Protein AF-A0A935FKF4-F1 (afdb_monomer)

Radius of gyration: 26.15 Å; Cα contacts (8 Å, |Δi|>4): 1248; chains: 1; bounding box: 66×40×73 Å

Foldseek 3Di:
DFFFADALVLVVVLVVCCCVPVVDDLLLLLLQLLVQLLVVCCVPPRQAAFEEEEEAELDSLSLSSLSVQLSSVVSHHQYAYEYEDDLVSNDDSSVVSVVVSVVSVHHYDYDDDLVVLLVSLLVGQEYEASHDAQPDDAADDDPRQSNQVSQQPSPHAYEYEQFFPQAHQAQLDGRNGTHQHLAYEHELGRGNNCAHPPRVRSHRAYHYGYSPRDPCSSVPPVRQEGALLFDFFDDDDPPDALQLQWAEEEEEDFVVQLQLQQLLQLLLVLLPHRAAEYEAAQVNVVVSCVVRVRHHYDHAHADPRGAHALVRQVVVLVVLVVTQEYEYARHRDPPPRSLVSLLSNQLRRQHEYEAEHVSLVSCLVPVQSLQSHPYAYEYADELVSLCSSVVHDSVVCSSNVLVSQQCSQLVRQYWYQHDDCFTWTHHNVRHIHTYNAADPLCVEPNLSSSLNSLLSSSVSSPDDNSSSNSVSVNLSSQLRVVCCVVPNSNPDDSVSSSVSSNVSSVCCNPVSCCPDPNVVHSSRSD

Sequence (526 aa):
MPTKVVSVAEMRELDRRAVAELGLSVALLMEHAGVAVYRAARQQFGVRGRRYLVLCGVGHNGGDGLVVARQLHAGGAAVRVLLLGDPARYDGVAGEQLDRARRSGVDVATATTAAELTTALAACEVVVDALLGTGLTRPVEGLFRAAIEAINGAGRAVIALDLPSGIDGDSGAIWGAAVRANCTVTFGLPKRGNLLFPGAERGGRLFVAPISMSPALLGDPTLRVALNEPAPLPPRHADGHKGSFGDVLFIAGAAGYYGAPCFAALALLRAGGGYARLATPRSLAPHLAALASEVVFVPQAETADGALAEQAAEGLLALAARVDCVALGNGLSLAAETQRLVRRLVPAIPVPLLLDGDGLTAIAAAPELLRQRRAPTVLTPHLGEMARLLDQPLSVVAADPIGSAERAAAAWGAIVVLKGARTLIATPDGEVSLNCTGNSGLATAGTGDVLVGTIAAMLGLGLPVPEAARVGVFVHGLAGDRVAAERGADGLIARDLLEALPAAVRAYRAEHAALTTGGGGVLERL

pLDDT: mean 95.45, std 5.28, range [45.0, 98.88]

Solvent-accessible surface area (backbone atoms only — not comparable to full-atom values): 25577 Å² total; per-residue (Å²): 130,58,58,43,38,29,44,50,68,56,49,53,50,51,56,51,43,39,34,75,75,69,70,47,49,72,62,57,37,36,47,38,45,11,52,47,45,38,52,50,42,42,74,76,74,51,38,65,79,35,36,37,34,32,38,21,17,59,48,67,43,13,23,27,34,30,37,25,46,42,51,35,38,77,52,46,21,50,42,39,35,36,30,52,58,63,74,89,61,34,53,74,64,30,27,52,28,51,52,50,21,50,76,70,70,46,48,73,48,73,47,90,50,65,67,58,50,52,56,51,56,72,71,34,54,33,36,36,44,8,50,38,33,78,78,70,85,65,63,42,54,70,71,63,29,46,47,34,53,44,56,60,70,60,81,55,50,28,39,17,41,56,36,29,32,33,34,35,35,59,47,2,45,69,32,75,43,52,30,60,24,59,26,20,40,17,60,64,49,44,36,35,9,59,64,31,69,62,20,24,75,24,22,34,42,47,42,73,32,77,36,85,70,50,70,70,70,66,60,40,82,85,61,42,32,24,43,58,48,59,77,77,76,66,86,82,61,89,88,58,54,50,76,68,16,22,35,35,39,34,45,22,18,18,66,94,24,68,61,29,34,45,36,19,46,49,17,16,50,39,48,60,19,38,37,40,33,41,35,25,15,45,85,50,44,69,63,46,40,76,77,37,70,88,51,43,74,41,69,33,50,49,41,97,76,37,22,37,27,47,86,33,48,67,64,52,46,63,50,42,67,74,37,65,30,38,40,36,10,35,34,29,53,84,49,71,54,30,31,49,30,46,60,59,44,62,42,62,46,70,32,37,34,40,34,26,62,42,34,45,57,34,31,34,82,48,52,70,45,49,58,64,38,86,37,56,35,38,37,50,34,39,61,67,54,44,13,50,50,69,75,45,58,50,68,60,38,69,58,38,52,66,61,46,32,30,51,50,4,45,73,31,63,22,31,24,36,39,47,56,84,55,28,34,42,12,30,48,90,52,42,30,30,42,31,74,50,41,54,78,30,59,80,41,78,47,36,66,27,31,36,54,10,23,22,53,8,31,37,19,54,68,40,57,69,73,55,8,48,50,40,12,54,45,41,46,14,44,10,38,42,50,46,28,74,77,70,39,36,90,76,44,47,37,64,60,38,48,68,31,24,48,59,27,48,50,45,47,66,76,40,36,58,32,53,35,77,40,86,67,5,53,61,73,76,59

Nearest PDB structures (foldseek):
  3rss-assembly1_A  TM=9.495E-01  e=1.034E-47  Thermotoga maritima MSB8
  3rph-assembly1_A  TM=8.778E-01  e=2.845E-19  Bacillus subtilis
  3rq5-assembly1_A  TM=8.707E-01  e=1.551E-18  Bacillus subtilis
  1kyh-assembly1_A  TM=8.878E-01  e=4.632E-18  Bacillus subtilis
  3d3k-assembly1_B  TM=8.541E-01  e=3.177E-08  Homo sapiens

Structure (mmCIF, N/CA/C/O backbone):
data_AF-A0A935FKF4-F1
#
_entry.id   AF-A0A935FKF4-F1
#
loop_
_atom_site.group_PDB
_atom_site.id
_atom_site.type_symbol
_atom_site.label_atom_id
_atom_site.label_alt_id
_atom_site.label_comp_id
_atom_site.label_asym_id
_atom_site.label_entity_id
_atom_site.label_seq_id
_atom_site.pdbx_PDB_ins_code
_atom_site.Cartn_x
_atom_site.Cartn_y
_atom_site.Cartn_z
_atom_site.occupancy
_atom_site.B_iso_or_equiv
_atom_site.auth_seq_id
_atom_site.auth_comp_id
_atom_site.auth_asym_id
_atom_site.auth_atom_id
_atom_site.pdbx_PDB_model_num
ATOM 1 N N . MET A 1 1 ? -16.733 -0.750 -7.080 1.00 68.06 1 MET A N 1
ATOM 2 C CA . MET A 1 1 ? -15.772 0.373 -7.067 1.00 68.06 1 MET A CA 1
ATOM 3 C C . MET A 1 1 ? -14.746 0.064 -6.001 1.00 68.06 1 MET A C 1
ATOM 5 O O . MET A 1 1 ? -15.167 -0.510 -5.001 1.00 68.06 1 MET A O 1
ATOM 9 N N . PRO A 1 2 ? -13.468 0.408 -6.212 1.00 79.81 2 PRO A N 1
ATOM 10 C CA . PRO A 1 2 ? -12.441 0.217 -5.201 1.00 79.81 2 PRO A CA 1
ATOM 11 C C . PRO A 1 2 ? -12.808 0.882 -3.875 1.00 79.81 2 PRO A C 1
ATOM 13 O O . PRO A 1 2 ? -13.380 1.977 -3.886 1.00 79.81 2 PRO A O 1
ATOM 16 N N . THR A 1 3 ? -12.468 0.254 -2.751 1.00 92.12 3 THR A N 1
ATOM 17 C CA . THR A 1 3 ? -12.647 0.867 -1.429 1.00 92.12 3 THR A CA 1
ATOM 18 C C . THR A 1 3 ? -11.841 2.164 -1.345 1.00 92.12 3 THR A C 1
ATOM 20 O O . THR A 1 3 ? -10.616 2.142 -1.477 1.00 92.12 3 THR A O 1
ATOM 23 N N . LYS A 1 4 ? -12.510 3.302 -1.131 1.00 96.69 4 LYS A N 1
ATOM 24 C CA . LYS A 1 4 ? -11.849 4.606 -0.979 1.00 96.69 4 LYS A CA 1
ATOM 25 C C . LYS A 1 4 ? -11.061 4.675 0.334 1.00 96.69 4 LYS A C 1
ATOM 27 O O . LYS A 1 4 ? -11.423 4.050 1.327 1.00 96.69 4 LYS A O 1
ATOM 32 N N . VAL A 1 5 ? -9.977 5.439 0.329 1.00 97.62 5 VAL A N 1
ATOM 33 C CA . VAL A 1 5 ? -9.138 5.728 1.496 1.00 97.62 5 VAL A CA 1
ATOM 34 C C . VAL A 1 5 ? -9.160 7.232 1.698 1.00 97.62 5 VAL A C 1
ATOM 36 O O . VAL A 1 5 ? -8.953 7.984 0.751 1.00 97.62 5 VAL A O 1
ATOM 39 N N . VAL A 1 6 ? -9.411 7.679 2.922 1.00 97.88 6 VAL A N 1
ATOM 40 C CA . VAL A 1 6 ? -9.682 9.094 3.197 1.00 97.88 6 VAL A CA 1
ATOM 41 C C . VAL A 1 6 ? -8.639 9.706 4.117 1.00 97.88 6 VAL A C 1
ATOM 43 O O . VAL A 1 6 ? -8.069 9.045 4.983 1.00 97.88 6 VAL A O 1
ATOM 46 N N . SER A 1 7 ? -8.380 10.991 3.929 1.00 97.56 7 SER A N 1
ATOM 47 C CA . SER A 1 7 ? -7.813 11.836 4.972 1.00 97.56 7 SER A CA 1
ATOM 48 C C . SER A 1 7 ? -8.832 12.065 6.088 1.00 97.56 7 SER A C 1
ATOM 50 O O . SER A 1 7 ? -10.042 11.868 5.927 1.00 97.56 7 SER A O 1
ATOM 52 N N . VAL A 1 8 ? -8.349 12.545 7.227 1.00 96.56 8 VAL A N 1
ATOM 53 C CA . VAL A 1 8 ? -9.184 12.997 8.340 1.00 96.56 8 VAL A CA 1
ATOM 54 C C . VAL A 1 8 ? -10.170 14.073 7.884 1.00 96.56 8 VAL A C 1
ATOM 56 O O . VAL A 1 8 ? -11.341 14.039 8.266 1.00 96.56 8 VAL A O 1
ATOM 59 N N . ALA A 1 9 ? -9.711 15.025 7.069 1.00 97.12 9 ALA A N 1
ATOM 60 C CA . ALA A 1 9 ? -10.548 16.106 6.561 1.00 97.12 9 ALA A CA 1
ATOM 61 C C . ALA A 1 9 ? -11.655 15.585 5.632 1.00 97.12 9 ALA A C 1
ATOM 63 O O . ALA A 1 9 ? -12.813 15.962 5.803 1.00 97.12 9 ALA A O 1
ATOM 64 N N . GLU A 1 10 ? -11.320 14.678 4.710 1.00 97.69 10 GLU A N 1
ATOM 65 C CA . GLU A 1 10 ? -12.297 14.036 3.822 1.00 97.69 10 GLU A CA 1
ATOM 66 C C . GLU A 1 10 ? -13.350 13.257 4.623 1.00 97.69 10 GLU A C 1
ATOM 68 O O . GLU A 1 10 ? -14.541 13.421 4.375 1.00 97.69 10 GLU A O 1
ATOM 73 N N . MET A 1 11 ? -12.953 12.479 5.639 1.00 96.69 11 MET A N 1
ATOM 74 C CA . MET A 1 11 ? -13.921 11.743 6.465 1.00 96.69 11 MET A CA 1
ATOM 75 C C . MET A 1 11 ? -14.872 12.677 7.226 1.00 96.69 11 MET A C 1
ATOM 77 O O . MET A 1 11 ? -16.076 12.438 7.249 1.00 96.69 11 MET A O 1
ATOM 81 N N . ARG A 1 12 ? -14.356 13.765 7.813 1.00 95.75 12 ARG A N 1
ATOM 82 C CA . ARG A 1 12 ? -15.193 14.764 8.505 1.00 95.75 12 ARG A CA 1
ATOM 83 C C . ARG A 1 12 ? -16.201 15.415 7.565 1.00 95.75 12 ARG A C 1
ATOM 85 O O . ARG A 1 12 ? -17.325 15.707 7.970 1.00 95.75 12 ARG A O 1
ATOM 92 N N . GLU A 1 13 ? -15.804 15.647 6.320 1.00 96.94 13 GLU A N 1
ATOM 93 C CA . GLU A 1 13 ? -16.707 16.169 5.302 1.00 96.94 13 GLU A CA 1
ATOM 94 C C . GLU A 1 13 ? -17.787 15.143 4.930 1.00 96.94 13 GLU A C 1
ATOM 96 O O . GLU A 1 13 ? -18.959 15.506 4.824 1.00 96.94 13 GLU A O 1
ATOM 101 N N . LEU A 1 14 ? -17.441 13.856 4.829 1.00 96.62 14 LEU A N 1
ATOM 102 C CA . LEU A 1 14 ? -18.430 12.788 4.644 1.00 96.62 14 LEU A CA 1
ATOM 103 C C . LEU A 1 14 ? -19.405 12.694 5.826 1.00 96.62 14 LEU A C 1
ATOM 105 O O . LEU A 1 14 ? -20.604 12.569 5.593 1.00 96.62 14 LEU A O 1
ATOM 109 N N . ASP A 1 15 ? -18.938 12.818 7.073 1.00 95.25 15 ASP A N 1
ATOM 110 C CA . ASP A 1 15 ? -19.811 12.871 8.256 1.00 95.25 15 ASP A CA 1
ATOM 111 C C . ASP A 1 15 ? -20.787 14.056 8.173 1.00 95.25 15 ASP A C 1
ATOM 113 O O . ASP A 1 15 ? -21.996 13.903 8.376 1.00 95.25 15 ASP A O 1
ATOM 117 N N . ARG A 1 16 ? -20.287 15.245 7.810 1.00 96.31 16 ARG A N 1
ATOM 118 C CA . ARG A 1 16 ? -21.108 16.455 7.645 1.00 96.31 16 ARG A CA 1
ATOM 119 C C . ARG A 1 16 ? -22.171 16.269 6.562 1.00 96.31 16 ARG A C 1
ATOM 121 O O . ARG A 1 16 ? -23.328 16.643 6.760 1.00 96.31 16 ARG A O 1
ATOM 128 N N . ARG A 1 17 ? -21.791 15.689 5.423 1.00 96.81 17 ARG A N 1
ATOM 129 C CA . ARG A 1 17 ? -22.695 15.407 4.301 1.00 96.81 17 ARG A CA 1
ATOM 130 C C . ARG A 1 17 ? -23.692 14.305 4.624 1.00 96.81 17 ARG A C 1
ATOM 132 O O . ARG A 1 17 ? -24.849 14.422 4.249 1.00 96.81 17 ARG A O 1
ATOM 139 N N . ALA A 1 18 ? -23.308 13.290 5.391 1.00 96.31 18 ALA A N 1
ATOM 140 C CA . ALA A 1 18 ? -24.231 12.266 5.868 1.00 96.31 18 ALA A CA 1
ATOM 141 C C . ALA A 1 18 ? -25.373 12.876 6.703 1.00 96.31 18 ALA A C 1
ATOM 143 O O . ALA A 1 18 ? -26.533 12.500 6.540 1.00 96.31 18 ALA A O 1
ATOM 144 N N . VAL A 1 19 ? -25.069 13.870 7.543 1.00 95.88 19 VAL A N 1
ATOM 145 C CA . VAL A 1 19 ? -26.094 14.623 8.282 1.00 95.88 19 VAL A CA 1
ATOM 146 C C . VAL A 1 19 ? -26.920 15.505 7.344 1.00 95.88 19 VAL A C 1
ATOM 148 O O . VAL A 1 19 ? -28.148 15.447 7.362 1.00 95.88 19 VAL A O 1
ATOM 151 N N . ALA A 1 20 ? -26.259 16.315 6.514 1.00 96.56 20 ALA A N 1
ATOM 152 C CA . ALA A 1 20 ? -26.922 17.333 5.700 1.00 96.56 20 ALA A CA 1
ATOM 153 C C . ALA A 1 20 ? -27.747 16.763 4.531 1.00 96.56 20 ALA A C 1
ATOM 155 O O . ALA A 1 20 ? -28.816 17.284 4.228 1.00 96.56 20 ALA A O 1
ATOM 156 N N . GLU A 1 21 ? -27.256 15.714 3.869 1.00 95.31 21 GLU A N 1
ATOM 157 C CA . GLU A 1 21 ? -27.834 15.151 2.641 1.00 95.31 21 GLU A CA 1
ATOM 158 C C . GLU A 1 21 ? -28.708 13.925 2.919 1.00 95.31 21 GLU A C 1
ATOM 160 O O . GLU A 1 21 ? -29.711 13.725 2.236 1.00 95.31 21 GLU A O 1
ATOM 165 N N . LEU A 1 22 ? -28.348 13.100 3.912 1.00 94.81 22 LEU A N 1
ATOM 166 C CA . LEU A 1 22 ? -29.070 11.858 4.227 1.00 94.81 22 LEU A CA 1
ATOM 167 C C . LEU A 1 22 ? -29.961 11.976 5.473 1.00 94.81 22 LEU A C 1
ATOM 169 O O . LEU A 1 22 ? -30.676 11.028 5.797 1.00 94.81 22 LEU A O 1
ATOM 173 N N . GLY A 1 23 ? -29.922 13.107 6.187 1.00 95.50 23 GLY A N 1
ATOM 174 C CA . GLY A 1 23 ? -30.718 13.325 7.398 1.00 95.50 23 GLY A CA 1
ATOM 175 C C . GLY A 1 23 ? -30.332 12.415 8.568 1.00 95.50 23 GLY A C 1
ATOM 176 O O . GLY A 1 23 ? -31.133 12.214 9.483 1.00 95.50 23 GLY A O 1
ATOM 177 N N . LEU A 1 24 ? -29.127 11.833 8.548 1.00 95.62 24 LEU A N 1
ATOM 178 C CA . LEU A 1 24 ? -28.625 11.027 9.659 1.00 95.62 24 LEU A CA 1
ATOM 179 C C . LEU A 1 24 ? -28.278 11.936 10.842 1.00 95.62 24 LEU A C 1
ATOM 181 O O . LEU A 1 24 ? -27.828 13.064 10.667 1.00 95.62 24 LEU A O 1
ATOM 185 N N . SER A 1 25 ? -28.459 11.449 12.068 1.00 95.00 25 SER A N 1
ATOM 186 C CA . SER A 1 25 ? -27.999 12.171 13.256 1.00 95.00 25 SER A CA 1
ATOM 187 C C . SER A 1 25 ? -26.606 11.699 13.667 1.00 95.00 25 SER A C 1
ATOM 189 O O . SER A 1 25 ? -26.271 10.522 13.524 1.00 95.00 25 SER A O 1
ATOM 191 N N . VAL A 1 26 ? -25.809 12.595 14.254 1.00 93.38 26 VAL A N 1
ATOM 192 C CA . VAL A 1 26 ? -24.498 12.241 14.833 1.00 93.38 26 VAL A CA 1
ATOM 193 C C . VAL A 1 26 ? -24.645 11.120 15.871 1.00 93.38 26 VAL A C 1
ATOM 195 O O . VAL A 1 26 ? -23.843 10.193 15.904 1.00 93.38 26 VAL A O 1
ATOM 198 N N . ALA A 1 27 ? -25.723 11.148 16.662 1.00 94.25 27 ALA A N 1
ATOM 199 C CA . ALA A 1 27 ? -26.040 10.093 17.621 1.00 94.25 27 ALA A CA 1
ATOM 200 C C . ALA A 1 27 ? -26.281 8.725 16.960 1.00 94.25 27 ALA A C 1
ATOM 202 O O . ALA A 1 27 ? -25.881 7.710 17.523 1.00 94.25 27 ALA A O 1
ATOM 203 N N . LEU A 1 28 ? -26.910 8.680 15.780 1.00 95.38 28 LEU A N 1
ATOM 204 C CA . LEU A 1 28 ? -27.130 7.438 15.036 1.00 95.38 28 LEU A CA 1
ATOM 205 C C . LEU A 1 28 ? -25.823 6.886 14.454 1.00 95.38 28 LEU A C 1
ATOM 207 O O . LEU A 1 28 ? -25.582 5.683 14.544 1.00 95.38 28 LEU A O 1
ATOM 211 N N . LEU A 1 29 ? -24.971 7.753 13.894 1.00 94.94 29 LEU A N 1
ATOM 212 C CA . LEU A 1 29 ? -23.650 7.357 13.391 1.00 94.94 29 LEU A CA 1
ATOM 213 C C . LEU A 1 29 ? -22.792 6.757 14.518 1.00 94.94 29 LEU A C 1
ATOM 215 O O . LEU A 1 29 ? -22.265 5.656 14.363 1.00 94.94 29 LEU A O 1
ATOM 219 N N . MET A 1 30 ? -22.745 7.430 15.673 1.00 95.50 30 MET A N 1
ATOM 220 C CA . MET A 1 30 ? -22.051 6.977 16.887 1.00 95.50 30 MET A CA 1
ATOM 221 C C . MET A 1 30 ? -22.611 5.646 17.419 1.00 95.50 30 MET A C 1
ATOM 223 O O . MET A 1 30 ? -21.865 4.745 17.803 1.00 95.50 30 MET A O 1
ATOM 227 N N . GLU A 1 31 ? -23.936 5.465 17.393 1.00 96.56 31 GLU A N 1
ATOM 228 C CA . GLU A 1 31 ? -24.560 4.199 17.792 1.00 96.56 31 GLU A CA 1
ATOM 229 C C . GLU A 1 31 ? -24.124 3.041 16.880 1.00 96.56 31 GLU A C 1
ATOM 231 O O . GLU A 1 31 ? -23.773 1.958 17.357 1.00 96.56 31 GLU A O 1
ATOM 236 N N . HIS A 1 32 ? -24.099 3.262 15.563 1.00 96.00 32 HIS A N 1
ATOM 237 C CA . HIS A 1 32 ? -23.654 2.254 14.602 1.00 96.00 32 HIS A CA 1
ATOM 238 C C . HIS A 1 32 ? -22.159 1.951 14.701 1.00 96.00 32 HIS A C 1
ATOM 240 O O . HIS A 1 32 ? -21.784 0.779 14.604 1.00 96.00 32 HIS A O 1
ATOM 246 N N . ALA A 1 33 ? -21.326 2.963 14.953 1.00 95.81 33 ALA A N 1
ATOM 247 C CA . ALA A 1 33 ? -19.906 2.787 15.236 1.00 95.81 33 ALA A CA 1
ATOM 248 C C . ALA A 1 33 ? -19.704 1.865 16.451 1.00 95.81 33 ALA A C 1
ATOM 250 O O . ALA A 1 33 ? -19.053 0.820 16.347 1.00 95.81 33 ALA A O 1
ATOM 251 N N . GLY A 1 34 ? -20.364 2.163 17.575 1.00 96.81 34 GLY A N 1
ATOM 252 C CA . GLY A 1 34 ? -20.267 1.340 18.780 1.00 96.81 34 GLY A CA 1
ATOM 253 C C . GLY A 1 34 ? -20.808 -0.087 18.605 1.00 96.81 34 GLY A C 1
ATOM 254 O O . GLY A 1 34 ? -20.201 -1.050 19.081 1.00 96.81 34 GLY A O 1
ATOM 255 N N . VAL A 1 35 ? -21.906 -0.271 17.861 1.00 96.38 35 VAL A N 1
ATOM 256 C CA . VAL A 1 35 ? -22.433 -1.609 17.526 1.00 96.38 35 VAL A CA 1
ATOM 257 C C . VAL A 1 35 ? -21.460 -2.400 16.647 1.00 96.38 35 VAL A C 1
ATOM 259 O O . VAL A 1 35 ? -21.320 -3.615 16.825 1.00 96.38 35 VAL A O 1
ATOM 262 N N . ALA A 1 36 ? -20.773 -1.751 15.706 1.00 97.00 36 ALA A N 1
ATOM 263 C CA . ALA A 1 36 ? -19.777 -2.415 14.874 1.00 97.00 36 ALA A CA 1
ATOM 264 C C . ALA A 1 36 ? -18.584 -2.910 15.702 1.00 97.00 36 ALA A C 1
ATOM 266 O O . ALA A 1 36 ? -18.176 -4.066 15.562 1.00 97.00 36 ALA A O 1
ATOM 267 N N . VAL A 1 37 ? -18.094 -2.087 16.631 1.00 98.00 37 VAL A N 1
ATOM 268 C CA . VAL A 1 37 ? -17.034 -2.481 17.569 1.00 98.00 37 VAL A CA 1
ATOM 269 C C . VAL A 1 37 ? -17.494 -3.634 18.458 1.00 98.00 37 VAL A C 1
ATOM 271 O O . VAL A 1 37 ? -16.759 -4.604 18.620 1.00 98.00 37 VAL A O 1
ATOM 274 N N . TYR A 1 38 ? -18.725 -3.598 18.977 1.00 98.00 38 TYR A N 1
ATOM 275 C CA . TYR A 1 38 ? -19.296 -4.712 19.741 1.00 98.00 38 TYR A CA 1
ATOM 276 C C . TYR A 1 38 ? -19.286 -6.026 18.941 1.00 98.00 38 TYR A C 1
ATOM 278 O O . TYR A 1 38 ? -18.925 -7.079 19.473 1.00 98.00 38 TYR A O 1
ATOM 286 N N . ARG A 1 39 ? -19.649 -5.986 17.651 1.00 96.75 39 ARG A N 1
ATOM 287 C CA . ARG A 1 39 ? -19.617 -7.171 16.776 1.00 96.75 39 ARG A CA 1
ATOM 288 C C . ARG A 1 39 ? -18.195 -7.694 16.589 1.00 96.75 39 ARG A C 1
ATOM 290 O O . ARG A 1 39 ? -17.994 -8.903 16.715 1.00 96.75 39 ARG A O 1
ATOM 297 N N . ALA A 1 40 ? -17.233 -6.805 16.347 1.00 95.94 40 ALA A N 1
ATOM 298 C CA . ALA A 1 40 ? -15.823 -7.166 16.227 1.00 95.94 40 ALA A CA 1
ATOM 299 C C . ALA A 1 40 ? -15.288 -7.771 17.536 1.00 95.94 40 ALA A C 1
ATOM 301 O O . ALA A 1 40 ? -14.724 -8.864 17.521 1.00 95.94 40 ALA A O 1
ATOM 302 N N . ALA A 1 41 ? -15.555 -7.139 18.682 1.00 97.12 41 ALA A N 1
ATOM 303 C CA . ALA A 1 41 ? -15.173 -7.644 19.999 1.00 97.12 41 ALA A CA 1
ATOM 304 C C . ALA A 1 41 ? -15.774 -9.032 20.274 1.00 97.12 41 ALA A C 1
ATOM 306 O O . ALA A 1 41 ? -15.078 -9.949 20.711 1.00 97.12 41 ALA A O 1
ATOM 307 N N . ARG A 1 42 ? -17.054 -9.235 19.936 1.00 97.06 42 ARG A N 1
ATOM 308 C CA . ARG A 1 42 ? -17.722 -10.536 20.065 1.00 97.06 42 ARG A CA 1
ATOM 309 C C . ARG A 1 42 ? -17.082 -11.617 19.204 1.00 97.06 42 ARG A C 1
ATOM 311 O O . ARG A 1 42 ? -16.972 -12.745 19.673 1.00 97.06 42 ARG A O 1
ATOM 318 N N . GLN A 1 43 ? -16.681 -11.287 17.980 1.00 95.00 43 GLN A N 1
ATOM 319 C CA . GLN A 1 43 ? -16.037 -12.230 17.068 1.00 95.00 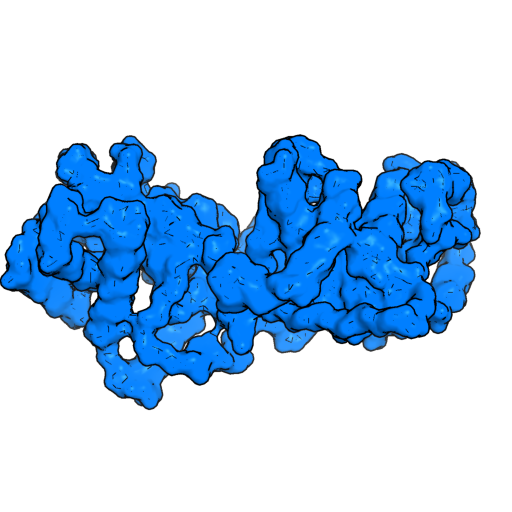43 GLN A CA 1
ATOM 320 C C . GLN A 1 43 ? -14.604 -12.572 17.497 1.00 95.00 43 GLN A C 1
ATOM 322 O O . GLN A 1 43 ? -14.215 -13.731 17.409 1.00 95.00 43 GLN A O 1
ATOM 327 N N . GLN A 1 44 ? -13.827 -11.582 17.944 1.00 95.00 44 GLN A N 1
ATOM 328 C CA . GLN A 1 44 ? -12.398 -11.752 18.227 1.00 95.00 44 GLN A CA 1
ATOM 329 C C . GLN A 1 44 ? -12.116 -12.245 19.652 1.00 95.00 44 GLN A C 1
ATOM 331 O O . GLN A 1 44 ? -11.216 -13.055 19.856 1.00 95.00 44 GLN A O 1
ATOM 336 N N . PHE A 1 45 ? -12.880 -11.777 20.643 1.00 96.25 45 PHE A N 1
ATOM 337 C CA . PHE A 1 45 ? -12.559 -11.978 22.064 1.00 96.25 45 PHE A CA 1
ATOM 338 C C . PHE A 1 45 ? -13.707 -12.600 22.878 1.00 96.25 45 PHE A C 1
ATOM 340 O O . PHE A 1 45 ? -13.492 -13.122 23.977 1.00 96.25 45 PHE A O 1
ATOM 347 N N . GLY A 1 46 ? -14.929 -12.591 22.335 1.00 97.06 46 GLY A N 1
ATOM 348 C CA . GLY A 1 46 ? -16.144 -12.994 23.044 1.00 97.06 46 GLY A CA 1
ATOM 349 C C . GLY A 1 46 ? -16.609 -11.940 24.057 1.00 97.06 46 GLY A C 1
ATOM 350 O O . GLY A 1 46 ? -15.841 -11.085 24.483 1.00 97.06 46 GLY A O 1
ATOM 351 N N . VAL A 1 47 ? -17.887 -11.974 24.449 1.00 97.56 47 VAL A N 1
ATOM 352 C CA . VAL A 1 47 ? -18.482 -10.937 25.325 1.00 97.56 47 VAL A CA 1
ATOM 353 C C . VAL A 1 47 ? -18.953 -11.501 26.661 1.00 97.56 47 VAL A C 1
ATOM 355 O O . VAL A 1 47 ? -18.515 -11.048 27.714 1.00 97.56 47 VAL A O 1
ATOM 358 N N . ARG A 1 48 ? -19.853 -12.487 26.640 1.00 96.94 48 ARG A N 1
ATOM 359 C CA . ARG A 1 48 ? -20.519 -12.982 27.851 1.00 96.94 48 ARG A CA 1
ATOM 360 C C . ARG A 1 48 ? -19.501 -13.496 28.877 1.00 96.94 48 ARG A C 1
ATOM 362 O O . ARG A 1 48 ? -18.704 -14.373 28.561 1.00 96.94 48 ARG A O 1
ATOM 369 N N . GLY A 1 49 ? -19.557 -12.962 30.097 1.00 95.44 49 GLY A N 1
ATOM 370 C CA . GLY A 1 49 ? -18.685 -13.349 31.211 1.00 95.44 49 GLY A CA 1
ATOM 371 C C . GLY A 1 49 ? -17.254 -12.802 31.153 1.00 95.44 49 GLY A C 1
ATOM 372 O O . GLY A 1 49 ? -16.484 -13.064 32.072 1.00 95.44 49 GLY A O 1
ATOM 373 N N . ARG A 1 50 ? -16.890 -12.038 30.116 1.00 97.75 50 ARG A N 1
ATOM 374 C CA . ARG A 1 50 ? -15.565 -11.414 29.990 1.00 97.75 50 ARG A CA 1
ATOM 375 C C . ARG A 1 50 ? -15.503 -10.079 30.716 1.00 97.75 50 ARG A C 1
ATOM 377 O O . ARG A 1 50 ? -16.509 -9.371 30.812 1.00 97.75 50 ARG A O 1
ATOM 384 N N . ARG A 1 51 ? -14.304 -9.711 31.165 1.00 98.50 51 ARG A N 1
ATOM 385 C CA . ARG A 1 51 ? -14.025 -8.407 31.782 1.00 98.50 51 ARG A CA 1
ATOM 386 C C . ARG A 1 51 ? -13.424 -7.434 30.775 1.00 98.50 51 ARG A C 1
ATOM 388 O O . ARG A 1 51 ? -12.295 -7.627 30.320 1.00 98.50 51 ARG A O 1
ATOM 395 N N . TYR A 1 52 ? -14.167 -6.377 30.477 1.00 98.75 52 TYR A N 1
ATOM 396 C CA . TYR A 1 52 ? -13.766 -5.312 29.567 1.00 98.75 52 TYR A CA 1
ATOM 397 C C . TYR A 1 52 ? -13.442 -4.030 30.331 1.00 98.75 52 TYR A C 1
ATOM 399 O O . TYR A 1 52 ? -14.203 -3.608 31.205 1.00 98.75 52 TYR A O 1
ATOM 407 N N . LEU A 1 53 ? -12.334 -3.395 29.956 1.00 98.81 53 LEU A N 1
ATOM 408 C CA . LEU A 1 53 ? -11.993 -2.035 30.352 1.00 98.81 53 LEU A CA 1
ATOM 409 C C . LEU A 1 53 ? -12.120 -1.120 29.137 1.00 98.81 53 LEU A C 1
ATOM 411 O O . LEU A 1 53 ? -11.432 -1.326 28.145 1.00 98.81 53 LEU A O 1
ATOM 415 N N . VAL A 1 54 ? -12.969 -0.103 29.213 1.00 98.81 54 VAL A N 1
ATOM 416 C CA . VAL A 1 54 ? -13.103 0.910 28.162 1.00 98.81 54 VAL A CA 1
ATOM 417 C C . VAL A 1 54 ? -12.457 2.200 28.642 1.00 98.81 54 VAL A C 1
ATOM 419 O O . VAL A 1 54 ? -12.832 2.736 29.684 1.00 98.81 54 VAL A O 1
ATOM 422 N N . LEU A 1 55 ? -11.466 2.688 27.904 1.00 98.62 55 LEU A N 1
ATOM 423 C CA . LEU A 1 55 ? -10.763 3.923 28.228 1.00 98.62 55 LEU A CA 1
ATOM 424 C C . LEU A 1 55 ? -11.249 5.030 27.296 1.00 98.62 55 LEU A C 1
ATOM 426 O O . LEU A 1 55 ? -10.939 4.998 26.109 1.00 98.62 55 LEU A O 1
ATOM 430 N N . CYS A 1 56 ? -11.997 6.000 27.824 1.00 98.06 56 CYS A N 1
ATOM 431 C CA . CYS A 1 56 ? -12.635 7.050 27.026 1.00 98.06 56 CYS A CA 1
ATOM 432 C C . CYS A 1 56 ? -11.977 8.415 27.248 1.00 98.06 56 CYS A C 1
ATOM 434 O O . CYS A 1 56 ? -11.875 8.888 28.382 1.00 98.06 56 CYS A O 1
ATOM 436 N N . GLY A 1 57 ? -11.595 9.089 26.163 1.00 95.69 57 GLY A N 1
ATOM 437 C CA . GLY A 1 57 ? -11.281 10.520 26.187 1.00 95.69 57 GLY A CA 1
ATOM 438 C C . GLY A 1 57 ? -12.539 11.384 26.054 1.00 95.69 57 GLY A C 1
ATOM 439 O O . GLY A 1 57 ? -13.597 10.905 25.681 1.00 95.69 57 GLY A O 1
ATOM 440 N N . VAL A 1 58 ? -12.437 12.688 26.303 1.00 90.06 58 VAL A N 1
ATOM 441 C CA . VAL A 1 58 ? -13.604 13.606 26.333 1.00 90.06 58 VAL A CA 1
ATOM 442 C C . VAL A 1 58 ? -14.268 13.902 24.972 1.00 90.06 58 VAL A C 1
ATOM 444 O O . VAL A 1 58 ? -15.247 14.634 24.926 1.00 90.06 58 VAL A O 1
ATOM 447 N N . GLY A 1 59 ? -13.723 13.408 23.855 1.00 89.94 59 GLY A N 1
ATOM 448 C CA . GLY A 1 59 ? -14.217 13.709 22.502 1.00 89.94 59 GLY A CA 1
ATOM 449 C C . GLY A 1 59 ? -15.219 12.687 21.952 1.00 89.94 59 GLY A C 1
ATOM 450 O O . GLY A 1 59 ? -15.623 11.754 22.643 1.00 89.94 59 GLY A O 1
ATOM 451 N N . HIS A 1 60 ? -15.559 12.811 20.660 1.00 90.81 60 HIS A N 1
ATOM 452 C CA . HIS A 1 60 ? -16.458 11.868 19.974 1.00 90.81 60 HIS A CA 1
ATOM 453 C C . HIS A 1 60 ? -15.993 10.408 20.075 1.00 90.81 60 HIS A C 1
ATOM 455 O O . HIS A 1 60 ? -16.829 9.556 20.347 1.00 90.81 60 HIS A O 1
ATOM 461 N N . ASN A 1 61 ? -14.681 10.139 19.989 1.00 93.69 61 ASN A N 1
ATOM 462 C CA . ASN A 1 61 ? -14.154 8.774 20.121 1.00 93.69 61 ASN A CA 1
ATOM 463 C C . ASN A 1 61 ? -14.486 8.153 21.491 1.00 93.69 61 ASN A C 1
ATOM 465 O O . ASN A 1 61 ? -14.833 6.981 21.586 1.00 93.69 61 ASN A O 1
ATOM 469 N N . GLY A 1 62 ? -14.452 8.945 22.569 1.00 95.50 62 GLY A N 1
ATOM 470 C CA . GLY A 1 62 ? -14.889 8.469 23.882 1.00 95.50 62 GLY A CA 1
ATOM 471 C C . GLY A 1 62 ? -16.401 8.290 23.977 1.00 95.50 62 GLY A C 1
ATOM 472 O O . GLY A 1 62 ? -16.857 7.380 24.666 1.00 95.50 62 GLY A O 1
ATOM 473 N N . GLY A 1 63 ? -17.173 9.101 23.247 1.00 96.12 63 GLY A N 1
ATOM 474 C CA . GLY A 1 63 ? -18.605 8.889 23.015 1.00 96.12 63 GLY A CA 1
ATOM 475 C C . GLY A 1 63 ? -18.896 7.537 22.355 1.00 96.12 63 GLY A C 1
ATOM 476 O O . GLY A 1 63 ? -19.717 6.777 22.871 1.00 96.12 63 GLY A O 1
ATOM 477 N N . ASP A 1 64 ? -18.163 7.189 21.292 1.00 97.19 64 ASP A N 1
ATOM 478 C CA . ASP A 1 64 ? -18.221 5.861 20.667 1.00 97.19 64 ASP A CA 1
ATOM 479 C C . ASP A 1 64 ? -17.876 4.770 21.696 1.00 97.19 64 ASP A C 1
ATOM 481 O O . ASP A 1 64 ? -18.616 3.797 21.852 1.00 97.19 64 ASP A O 1
ATOM 485 N N . GLY A 1 65 ? -16.814 4.967 22.487 1.00 98.19 65 GLY A N 1
ATOM 486 C CA . GLY A 1 65 ? -16.431 4.070 23.583 1.00 98.19 65 GLY A CA 1
ATOM 487 C C . GLY A 1 65 ? -17.545 3.841 24.612 1.00 98.19 65 GLY A C 1
ATOM 488 O O . GLY A 1 65 ? -17.760 2.712 25.055 1.00 98.19 65 GLY A O 1
ATOM 489 N N . LEU A 1 66 ? -18.315 4.875 24.956 1.00 98.44 66 LEU A N 1
ATOM 490 C CA . LEU A 1 66 ? -19.453 4.770 25.877 1.00 98.44 66 LEU A CA 1
ATOM 491 C C . LEU A 1 66 ? -20.609 3.953 25.281 1.00 98.44 66 LEU A C 1
ATOM 493 O O . LEU A 1 66 ? -21.235 3.163 25.998 1.00 98.44 66 LEU A O 1
ATOM 497 N N . VAL A 1 67 ? -20.855 4.061 23.969 1.00 98.44 67 VAL A N 1
ATOM 498 C CA . VAL A 1 67 ? -21.778 3.156 23.263 1.00 98.44 67 VAL A CA 1
ATOM 499 C C . VAL A 1 67 ? -21.266 1.721 23.344 1.00 98.44 67 VAL A C 1
ATOM 501 O O . VAL A 1 67 ? -22.022 0.826 23.727 1.00 98.44 67 VAL A O 1
ATOM 504 N N . VAL A 1 68 ? -19.983 1.490 23.043 1.00 98.69 68 VAL A N 1
ATOM 505 C CA . VAL A 1 68 ? -19.362 0.157 23.118 1.00 98.69 68 VAL A CA 1
ATOM 506 C C . VAL A 1 68 ? -19.512 -0.440 24.512 1.00 98.69 68 VAL A C 1
ATOM 508 O O . VAL A 1 68 ? -19.928 -1.590 24.643 1.00 98.69 68 VAL A O 1
ATOM 511 N N . ALA A 1 69 ? -19.248 0.345 25.557 1.00 98.69 69 ALA A N 1
ATOM 512 C CA . ALA A 1 69 ? -19.385 -0.083 26.942 1.00 98.69 69 ALA A CA 1
ATOM 513 C C . ALA A 1 69 ? -20.812 -0.561 27.254 1.00 98.69 69 ALA A C 1
ATOM 515 O O . ALA A 1 69 ? -20.999 -1.646 27.811 1.00 98.69 69 ALA A O 1
ATOM 516 N N . ARG A 1 70 ? -21.827 0.204 26.831 1.00 98.44 70 ARG A N 1
ATOM 517 C CA . ARG A 1 70 ? -23.238 -0.164 27.006 1.00 98.44 70 ARG A CA 1
ATOM 518 C C . ARG A 1 70 ? -23.606 -1.428 26.227 1.00 98.44 70 ARG A C 1
ATOM 520 O O . ARG A 1 70 ? -24.294 -2.290 26.770 1.00 98.44 70 ARG A O 1
ATOM 527 N N . GLN A 1 71 ? -23.142 -1.563 24.985 1.00 98.38 71 GLN A N 1
ATOM 528 C CA . GLN A 1 71 ? -23.415 -2.737 24.147 1.00 98.38 71 GLN A CA 1
ATOM 529 C C . GLN A 1 71 ? -22.747 -4.007 24.706 1.00 98.38 71 GLN A C 1
ATOM 531 O O . GLN A 1 71 ? -23.372 -5.066 24.771 1.00 98.38 71 GLN A O 1
ATOM 536 N N . LEU A 1 72 ? -21.502 -3.908 25.184 1.00 98.62 72 LEU A N 1
ATOM 537 C CA . LEU A 1 72 ? -20.803 -5.005 25.863 1.00 98.62 72 LEU A CA 1
ATOM 538 C C . LEU A 1 72 ? -21.518 -5.416 27.156 1.00 98.62 72 LEU A C 1
ATOM 540 O O . LEU A 1 72 ? -21.725 -6.610 27.384 1.00 98.62 72 LEU A O 1
ATOM 544 N N . HIS A 1 73 ? -21.940 -4.441 27.966 1.00 98.38 73 HIS A N 1
ATOM 545 C CA . HIS A 1 73 ? -22.678 -4.689 29.204 1.00 98.38 73 HIS A CA 1
ATOM 546 C C . HIS A 1 73 ? -24.007 -5.404 28.930 1.00 98.38 73 HIS A C 1
ATOM 548 O O . HIS A 1 73 ? -24.278 -6.452 29.516 1.00 98.38 73 HIS A O 1
ATOM 554 N N . ALA A 1 74 ? -24.784 -4.921 27.954 1.00 97.81 74 ALA A N 1
ATOM 555 C CA . ALA A 1 74 ? -26.016 -5.574 27.508 1.00 97.81 74 ALA A CA 1
ATOM 556 C C . ALA A 1 74 ? -25.772 -6.996 26.962 1.00 97.81 74 ALA A C 1
ATOM 558 O O . ALA A 1 74 ? -26.618 -7.878 27.099 1.00 97.81 74 ALA A O 1
ATOM 559 N N . GLY A 1 75 ? -24.593 -7.248 26.383 1.00 97.38 75 GLY A N 1
ATOM 560 C CA . GLY A 1 75 ? -24.144 -8.572 25.949 1.00 97.38 75 GLY A CA 1
ATOM 561 C C . GLY A 1 75 ? -23.675 -9.507 27.075 1.00 97.38 75 GLY A C 1
ATOM 562 O O . GLY A 1 75 ? -23.276 -10.639 26.788 1.00 97.38 75 GLY A O 1
ATOM 563 N N . GLY A 1 76 ? -23.716 -9.065 28.335 1.00 97.81 76 GLY A N 1
ATOM 564 C CA . GLY A 1 76 ? -23.352 -9.855 29.511 1.00 97.81 76 GLY A CA 1
ATOM 565 C C . GLY A 1 76 ? -21.864 -9.833 29.867 1.00 97.81 76 GLY A C 1
ATOM 566 O O . GLY A 1 76 ? -21.397 -10.765 30.526 1.00 97.81 76 GLY A O 1
ATOM 567 N N . ALA A 1 77 ? -21.107 -8.830 29.414 1.00 98.31 77 ALA A N 1
ATOM 568 C CA . ALA A 1 77 ? -19.751 -8.582 29.901 1.00 98.31 77 ALA A CA 1
ATOM 569 C C . ALA A 1 77 ? -19.761 -7.815 31.234 1.00 98.31 77 ALA A C 1
ATOM 571 O O . ALA A 1 77 ? -20.634 -6.983 31.489 1.00 98.31 77 ALA A O 1
ATOM 572 N N . ALA A 1 78 ? -18.735 -8.038 32.054 1.00 98.25 78 ALA A N 1
ATOM 573 C CA . ALA A 1 78 ? -18.402 -7.147 33.158 1.00 98.25 78 ALA A CA 1
ATOM 574 C C . ALA A 1 78 ? -17.598 -5.971 32.589 1.00 98.25 78 ALA A C 1
ATOM 576 O O . ALA A 1 78 ? -16.462 -6.152 32.150 1.00 98.25 78 ALA A O 1
ATOM 577 N N . VAL A 1 79 ? -18.200 -4.784 32.549 1.00 98.62 79 VAL A N 1
ATOM 578 C CA . VAL A 1 79 ? -17.622 -3.610 31.885 1.00 98.62 79 VAL A CA 1
ATOM 579 C C . VAL A 1 79 ? -17.318 -2.531 32.907 1.00 98.62 79 VAL A C 1
ATOM 581 O O . VAL A 1 79 ? -18.206 -2.129 33.657 1.00 98.62 79 VAL A O 1
ATOM 584 N N . ARG A 1 80 ? -16.082 -2.033 32.875 1.00 98.50 80 ARG A N 1
ATOM 585 C CA . ARG A 1 80 ? -15.675 -0.813 33.566 1.00 98.50 80 ARG A CA 1
ATOM 586 C C . ARG A 1 80 ? -15.207 0.219 32.554 1.00 98.50 80 ARG A C 1
ATOM 588 O O . ARG A 1 80 ? -14.443 -0.105 31.648 1.00 98.50 80 ARG A O 1
ATOM 595 N N . VAL A 1 81 ? -15.639 1.458 32.728 1.00 98.62 81 VAL A N 1
ATOM 596 C CA . VAL A 1 81 ? -15.200 2.610 31.945 1.00 98.62 81 VAL A CA 1
ATOM 597 C C . VAL A 1 81 ? -14.327 3.495 32.821 1.00 98.62 81 VAL A C 1
ATOM 599 O O . VAL A 1 81 ? -14.716 3.838 33.940 1.00 98.62 81 VAL A O 1
ATOM 602 N N . LEU A 1 82 ? -13.166 3.892 32.302 1.00 98.25 82 LEU A N 1
ATOM 603 C CA . LEU A 1 82 ? -12.372 4.976 32.871 1.00 98.25 82 LEU A CA 1
ATOM 604 C C . LEU A 1 82 ? -12.353 6.161 31.912 1.00 98.25 82 LEU A C 1
ATOM 606 O O . LEU A 1 82 ? -11.883 6.058 30.779 1.00 98.25 82 LEU A O 1
ATOM 610 N N . LEU A 1 83 ? -12.855 7.294 32.392 1.00 97.81 83 LEU A N 1
ATOM 611 C CA . LEU A 1 83 ? -12.803 8.567 31.689 1.00 97.81 83 LEU A CA 1
ATOM 612 C C . LEU A 1 83 ? -11.441 9.219 31.945 1.00 97.81 83 LEU A C 1
ATOM 614 O O . LEU A 1 83 ? -11.043 9.387 33.100 1.00 97.81 83 LEU A O 1
ATOM 618 N N . LEU A 1 84 ? -10.735 9.591 30.878 1.00 94.81 84 LEU A N 1
ATOM 619 C CA . LEU A 1 84 ? -9.489 10.350 30.938 1.00 94.81 84 LEU A CA 1
ATOM 620 C C . LEU A 1 84 ? -9.770 11.790 30.516 1.00 94.81 84 LEU A C 1
ATOM 622 O O . LEU A 1 84 ? -9.844 12.131 29.335 1.00 94.81 84 LEU A O 1
ATOM 626 N N . GLY A 1 85 ? -9.947 12.632 31.527 1.00 90.81 85 GLY A N 1
ATOM 627 C CA . GLY A 1 85 ? -10.345 14.024 31.387 1.00 90.81 85 GLY A CA 1
ATOM 628 C C . GLY A 1 85 ? -11.575 14.342 32.227 1.00 90.81 85 GLY A C 1
ATOM 629 O O . GLY A 1 85 ? -12.193 13.463 32.822 1.00 90.81 85 GLY A O 1
ATOM 630 N N . ASP A 1 86 ? -11.899 15.627 32.295 1.00 90.19 86 ASP A N 1
ATOM 631 C CA . ASP A 1 86 ? -13.004 16.126 33.107 1.00 90.19 86 ASP A CA 1
ATOM 632 C C . ASP A 1 86 ? -14.365 15.689 32.523 1.00 90.19 86 ASP A C 1
ATOM 634 O O . ASP A 1 86 ? -14.676 16.067 31.388 1.00 90.19 86 ASP A O 1
ATOM 638 N N . PRO A 1 87 ? -15.195 14.930 33.270 1.00 88.75 87 PRO A N 1
ATOM 639 C CA . PRO A 1 87 ? -16.542 14.557 32.846 1.00 88.75 87 PRO A CA 1
ATOM 640 C C . PRO A 1 87 ? -17.434 15.752 32.494 1.00 88.75 87 PRO A C 1
ATOM 642 O O . PRO A 1 87 ? -18.326 15.602 31.667 1.00 88.75 87 PRO A O 1
ATOM 645 N N . ALA A 1 88 ? -17.191 16.936 33.069 1.00 89.31 88 ALA A N 1
ATOM 646 C CA . ALA A 1 88 ? -17.945 18.149 32.749 1.00 89.31 88 ALA A CA 1
ATOM 647 C C . ALA A 1 88 ? -17.717 18.646 31.310 1.00 89.31 88 ALA A C 1
ATOM 649 O O . ALA A 1 88 ? -18.477 19.473 30.816 1.00 89.31 88 ALA A O 1
ATOM 650 N N . ARG A 1 89 ? -16.681 18.140 30.627 1.00 90.00 89 ARG A N 1
ATOM 651 C CA . ARG A 1 89 ? -16.381 18.448 29.222 1.00 90.00 89 ARG A CA 1
ATOM 652 C C . ARG A 1 89 ? -17.075 17.518 28.228 1.00 90.00 89 ARG A C 1
ATOM 654 O O . ARG A 1 89 ? -16.903 17.717 27.032 1.00 90.00 89 ARG A O 1
ATOM 661 N N . TYR A 1 90 ? -17.808 16.507 28.696 1.00 87.12 90 TYR A N 1
ATOM 662 C CA . TYR A 1 90 ? -18.666 15.709 27.826 1.00 87.12 90 TYR A CA 1
ATOM 663 C C . TYR A 1 90 ? -19.952 16.491 27.559 1.00 87.12 90 TYR A C 1
ATOM 665 O O . TYR A 1 90 ? -20.854 16.525 28.394 1.00 87.12 90 TYR A O 1
ATOM 673 N N . ASP A 1 91 ? -20.029 17.118 26.392 1.00 84.81 91 ASP A N 1
ATOM 674 C CA . ASP A 1 91 ? -21.193 17.857 25.923 1.00 84.81 91 ASP A CA 1
ATOM 675 C C . ASP A 1 91 ? -21.837 17.183 24.700 1.00 84.81 91 ASP A C 1
ATOM 677 O O . ASP A 1 91 ? -21.389 16.137 24.210 1.00 84.81 91 ASP A O 1
ATOM 681 N N . GLY A 1 92 ? -22.970 17.742 24.266 1.00 91.88 92 GLY A N 1
ATOM 682 C CA . GLY A 1 92 ? -23.732 17.256 23.120 1.00 91.88 92 GLY A CA 1
ATOM 683 C C . GLY A 1 92 ? -23.969 15.744 23.153 1.00 91.88 92 GLY A C 1
ATOM 684 O O . GLY A 1 92 ? -24.360 15.167 24.169 1.00 91.88 92 GLY A O 1
ATOM 685 N N . VAL A 1 93 ? -23.694 15.089 22.025 1.00 92.81 93 VAL A N 1
ATOM 686 C CA . VAL A 1 93 ? -23.938 13.651 21.849 1.00 92.81 93 VAL A CA 1
ATOM 687 C C . VAL A 1 93 ? -23.060 12.795 22.771 1.00 92.81 93 VAL A C 1
ATOM 689 O O . VAL A 1 93 ? -23.531 11.778 23.276 1.00 92.81 93 VAL A O 1
ATOM 692 N N . ALA A 1 94 ? -21.811 13.188 23.038 1.00 92.25 94 ALA A N 1
ATOM 693 C CA . ALA A 1 94 ? -20.925 12.419 23.916 1.00 92.25 94 ALA A CA 1
ATOM 694 C C . ALA A 1 94 ? -21.420 12.440 25.376 1.00 92.25 94 ALA A C 1
ATOM 696 O O . ALA A 1 94 ? -21.404 11.405 26.047 1.00 92.25 94 ALA A O 1
ATOM 697 N N . GLY A 1 95 ? -21.930 13.588 25.841 1.00 95.06 95 GLY A N 1
ATOM 698 C CA . GLY A 1 95 ? -22.602 13.715 27.139 1.00 95.06 95 GLY A CA 1
ATOM 699 C C . GLY A 1 95 ? -23.851 12.838 27.244 1.00 95.06 95 GLY A C 1
ATOM 700 O O . GLY A 1 95 ? -24.017 12.110 28.224 1.00 95.06 95 GLY A O 1
ATOM 701 N N . GLU A 1 96 ? -24.683 12.806 26.197 1.00 95.81 96 GLU A N 1
ATOM 702 C CA . GLU A 1 96 ? -25.843 11.908 26.156 1.00 95.81 96 GLU A CA 1
ATOM 703 C C . GLU A 1 96 ? -25.449 10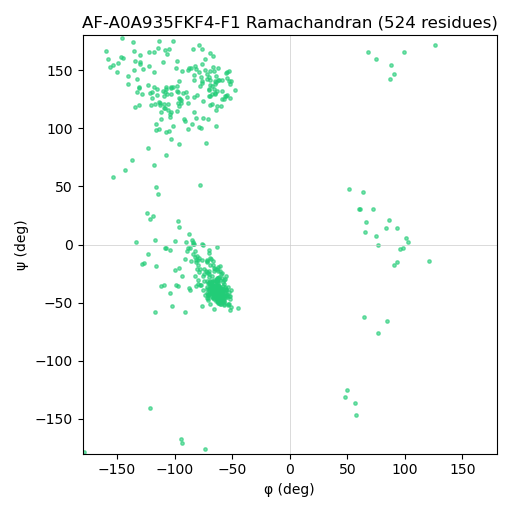.428 26.281 1.00 95.81 96 GLU A C 1
ATOM 705 O O . GLU A 1 96 ? -26.127 9.668 26.978 1.00 95.81 96 GLU A O 1
ATOM 710 N N . GLN A 1 97 ? -24.361 9.992 25.633 1.00 96.94 97 GLN A N 1
ATOM 711 C CA . GLN A 1 97 ? -23.896 8.605 25.758 1.00 96.94 97 GLN A CA 1
ATOM 712 C C . GLN A 1 97 ? -23.335 8.297 27.145 1.00 96.94 97 GLN A C 1
ATOM 714 O O . GLN A 1 97 ? -23.538 7.187 27.642 1.00 96.94 97 GLN A O 1
ATOM 719 N N . LEU A 1 98 ? -22.687 9.264 27.800 1.00 96.94 98 LEU A N 1
ATOM 720 C CA . LEU A 1 98 ? -22.212 9.107 29.175 1.00 96.94 98 LEU A CA 1
ATOM 721 C C . LEU A 1 98 ? -23.385 8.878 30.134 1.00 96.94 98 LEU A C 1
ATOM 723 O O . LEU A 1 98 ? -23.365 7.943 30.942 1.00 96.94 98 LEU A O 1
ATOM 727 N N . ASP A 1 99 ? -24.442 9.676 29.996 1.00 96.69 99 ASP A N 1
ATOM 728 C CA . ASP A 1 99 ? -25.666 9.522 30.778 1.00 96.69 99 ASP A CA 1
ATOM 729 C C . ASP A 1 99 ? -26.357 8.184 30.502 1.00 96.69 99 ASP A C 1
ATOM 731 O O . ASP A 1 99 ? -26.774 7.492 31.437 1.00 96.69 99 ASP A O 1
ATOM 735 N N . ARG A 1 100 ? -26.449 7.774 29.231 1.00 97.25 100 ARG A N 1
ATOM 736 C CA . ARG A 1 100 ? -27.020 6.472 28.850 1.00 97.25 100 ARG A CA 1
ATOM 737 C C . ARG A 1 100 ? -26.210 5.310 29.417 1.00 97.25 100 ARG A C 1
ATOM 739 O O . ARG A 1 100 ? -26.815 4.362 29.915 1.00 97.25 100 ARG A O 1
ATOM 746 N N . ALA A 1 101 ? -24.879 5.369 29.379 1.00 97.50 101 ALA A N 1
ATOM 747 C CA . ALA A 1 101 ? -24.014 4.334 29.942 1.00 97.50 101 ALA A CA 1
ATOM 748 C C . ALA A 1 101 ? -24.246 4.180 31.455 1.00 97.50 101 ALA A C 1
ATOM 750 O O . ALA A 1 101 ? -24.512 3.071 31.923 1.00 97.50 101 ALA A O 1
ATOM 751 N N . ARG A 1 102 ? -24.269 5.294 32.202 1.00 97.12 102 ARG A N 1
ATOM 752 C CA . ARG A 1 102 ? -24.560 5.302 33.648 1.00 97.12 102 ARG A CA 1
ATOM 753 C C . ARG A 1 102 ? -25.945 4.741 33.969 1.00 97.12 102 ARG A C 1
ATOM 755 O O . ARG A 1 102 ? -26.074 3.866 34.819 1.00 97.12 102 ARG A O 1
ATOM 762 N N . ARG A 1 103 ? -26.984 5.195 33.258 1.00 97.81 103 ARG A N 1
ATOM 763 C CA . ARG A 1 103 ? -28.365 4.707 33.444 1.00 97.81 103 ARG A CA 1
ATOM 764 C C . ARG A 1 103 ? -28.540 3.237 33.061 1.00 97.81 103 ARG A C 1
ATOM 766 O O . ARG A 1 103 ? -29.464 2.598 33.549 1.00 97.81 103 ARG A O 1
ATOM 773 N N . SER A 1 104 ? -27.657 2.707 32.217 1.00 96.50 104 SER A N 1
ATOM 774 C CA . SER A 1 104 ? -27.635 1.290 31.840 1.00 96.50 104 SER A CA 1
ATOM 775 C C . SER A 1 104 ? -26.907 0.405 32.855 1.00 96.50 104 SER A C 1
ATOM 777 O O . SER A 1 104 ? -26.815 -0.793 32.623 1.00 96.50 104 SER A O 1
ATOM 779 N N . GLY A 1 105 ? -26.381 0.965 33.953 1.00 97.00 105 GLY A N 1
ATOM 780 C CA . GLY A 1 105 ? -25.683 0.205 34.994 1.00 97.00 105 GLY A CA 1
ATOM 781 C C . GLY A 1 105 ? -24.207 -0.085 34.704 1.00 97.00 105 GLY A C 1
ATOM 782 O O . GLY A 1 105 ? -23.614 -0.922 35.380 1.00 97.00 105 GLY A O 1
ATOM 783 N N . VAL A 1 106 ? -23.598 0.589 33.722 1.00 98.06 106 VAL A N 1
ATOM 784 C CA . VAL A 1 106 ? -22.154 0.476 33.463 1.00 98.06 106 VAL A CA 1
ATOM 785 C C . VAL A 1 106 ? -21.371 1.146 34.602 1.00 98.06 106 VAL A C 1
ATOM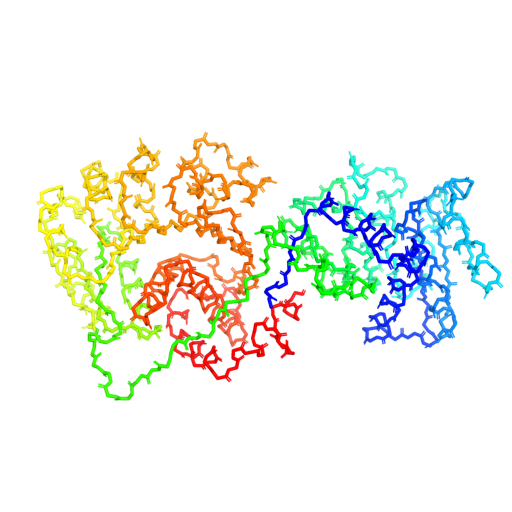 787 O O . VAL A 1 106 ? -21.694 2.269 34.990 1.00 98.06 106 VAL A O 1
ATOM 790 N N . ASP A 1 107 ? -20.325 0.486 35.115 1.00 97.75 107 ASP A N 1
ATOM 791 C CA . ASP A 1 107 ? -19.394 1.072 36.092 1.00 97.75 107 ASP A CA 1
ATOM 792 C C . ASP A 1 107 ? -18.528 2.131 35.398 1.00 97.75 107 ASP A C 1
ATOM 794 O O . ASP A 1 107 ? -17.672 1.797 34.578 1.00 97.75 107 ASP A O 1
ATOM 798 N N . VAL A 1 108 ? -18.776 3.410 35.687 1.00 97.94 108 VAL A N 1
ATOM 799 C CA . VAL A 1 108 ? -18.065 4.542 35.081 1.00 97.94 108 VAL A CA 1
ATOM 800 C C . VAL A 1 108 ? -17.370 5.357 36.164 1.00 97.94 108 VAL A C 1
ATOM 802 O O . VAL A 1 108 ? -18.028 5.947 37.022 1.00 97.94 108 VAL A O 1
ATOM 805 N N . ALA A 1 109 ? -16.047 5.464 36.066 1.00 96.75 109 ALA A N 1
ATOM 806 C CA . ALA A 1 109 ? -15.220 6.283 36.947 1.00 96.75 109 ALA A CA 1
ATOM 807 C C . ALA A 1 109 ? -14.276 7.187 36.142 1.00 96.75 109 ALA A C 1
ATOM 809 O O . ALA A 1 109 ? -14.025 6.953 34.962 1.00 96.75 109 ALA A O 1
ATOM 810 N N . THR A 1 110 ? -13.728 8.217 36.782 1.00 96.88 110 THR A N 1
ATOM 811 C CA . THR A 1 110 ? -12.683 9.067 36.194 1.00 96.88 110 THR A CA 1
ATOM 812 C C . THR A 1 110 ? -11.325 8.599 36.693 1.00 96.88 110 THR A C 1
ATOM 814 O O . THR A 1 110 ? -11.154 8.407 37.894 1.00 96.88 110 THR A O 1
ATOM 817 N N . ALA A 1 111 ? -10.364 8.433 35.786 1.00 95.19 111 ALA A N 1
ATOM 818 C CA . ALA A 1 111 ? -8.973 8.208 36.152 1.00 95.19 111 ALA A CA 1
ATOM 819 C C . ALA A 1 111 ? -8.234 9.548 36.199 1.00 95.19 111 ALA A C 1
ATOM 821 O O . ALA A 1 111 ? -8.298 10.346 35.263 1.00 95.19 111 ALA A O 1
ATOM 822 N N . THR A 1 112 ? -7.518 9.782 37.290 1.00 93.56 112 THR A N 1
ATOM 823 C CA . THR A 1 112 ? -6.693 10.972 37.524 1.00 93.56 112 THR A CA 1
ATOM 824 C C . THR A 1 112 ? -5.213 10.626 37.654 1.00 93.56 112 THR A C 1
ATOM 826 O O . THR A 1 112 ? -4.360 11.493 37.461 1.00 93.56 112 THR A O 1
ATOM 829 N N . THR A 1 113 ? -4.887 9.357 37.925 1.00 94.12 113 THR A N 1
ATOM 830 C CA . THR A 1 113 ? -3.510 8.891 38.123 1.00 94.12 113 THR A CA 1
ATOM 831 C C . THR A 1 113 ? -3.180 7.652 37.292 1.00 94.12 113 THR A C 1
ATOM 833 O O . THR A 1 113 ? -4.045 6.853 36.933 1.00 94.12 113 THR A O 1
ATOM 836 N N . ALA A 1 114 ? -1.887 7.441 37.033 1.00 92.25 114 ALA A N 1
ATOM 837 C CA . ALA A 1 114 ? -1.403 6.230 36.371 1.00 92.25 114 ALA A CA 1
ATOM 838 C C . ALA A 1 114 ? -1.668 4.950 37.190 1.00 92.25 114 ALA A C 1
ATOM 840 O O . ALA A 1 114 ? -1.893 3.886 36.619 1.00 92.25 114 ALA A O 1
ATOM 841 N N . ALA A 1 115 ? -1.689 5.042 38.524 1.00 93.12 115 ALA A N 1
ATOM 842 C CA . ALA A 1 115 ? -1.925 3.893 39.399 1.00 93.12 115 ALA A CA 1
ATOM 843 C C . ALA A 1 115 ? -3.347 3.317 39.250 1.00 93.12 115 ALA A C 1
ATOM 845 O O . ALA A 1 115 ? -3.529 2.096 39.254 1.00 93.12 115 ALA A O 1
ATOM 846 N N . GLU A 1 116 ? -4.347 4.183 39.067 1.00 94.50 116 GLU A N 1
ATOM 847 C CA . GLU A 1 116 ? -5.735 3.776 38.806 1.00 94.50 116 GLU A CA 1
ATOM 848 C C . GLU A 1 116 ? -5.854 3.019 37.478 1.00 94.50 116 GLU A C 1
ATOM 850 O O . GLU A 1 116 ? -6.526 1.987 37.412 1.00 94.50 116 GLU A O 1
ATOM 855 N N . LEU A 1 117 ? -5.141 3.485 36.445 1.00 94.94 117 LEU A N 1
ATOM 856 C CA . LEU A 1 117 ? -5.090 2.836 35.132 1.00 94.94 117 LEU A CA 1
ATOM 857 C C . LEU A 1 117 ? -4.478 1.435 35.235 1.00 94.94 117 LEU A C 1
ATOM 859 O O . LEU A 1 117 ? -5.093 0.463 34.797 1.00 94.94 117 LEU A O 1
ATOM 863 N N . THR A 1 118 ? -3.316 1.308 35.881 1.00 94.50 118 THR A N 1
ATOM 864 C CA . THR A 1 118 ? -2.644 0.015 36.087 1.00 94.50 118 THR A CA 1
ATOM 865 C C . THR A 1 118 ? -3.522 -0.970 36.859 1.00 94.50 118 THR A C 1
ATOM 867 O O . THR A 1 118 ? -3.626 -2.138 36.484 1.00 94.50 118 THR A O 1
ATOM 870 N N . THR A 1 119 ? -4.205 -0.501 37.907 1.00 96.19 119 THR A N 1
ATOM 871 C CA . THR A 1 119 ? -5.102 -1.338 38.719 1.00 96.19 119 THR A CA 1
ATOM 872 C C . THR A 1 119 ? -6.273 -1.869 37.892 1.00 96.19 119 THR A C 1
ATOM 874 O O . THR A 1 119 ? -6.585 -3.060 37.944 1.00 96.19 119 THR A O 1
ATOM 877 N N . ALA A 1 120 ? -6.906 -1.014 37.084 1.00 96.62 120 ALA A N 1
ATOM 878 C CA . ALA A 1 120 ? -8.008 -1.430 36.224 1.00 96.62 120 ALA A CA 1
ATOM 879 C C . ALA A 1 120 ? -7.554 -2.388 35.110 1.00 96.62 120 ALA A C 1
ATOM 881 O O . ALA A 1 120 ? -8.227 -3.385 34.843 1.00 96.62 120 ALA A O 1
ATOM 882 N N . LEU A 1 121 ? -6.388 -2.138 34.504 1.00 97.06 121 LEU A N 1
ATOM 883 C CA . LEU A 1 121 ? -5.798 -3.008 33.480 1.00 97.06 121 LEU A CA 1
ATOM 884 C C . LEU A 1 121 ? -5.479 -4.408 34.024 1.00 97.06 121 LEU A C 1
ATOM 886 O O . LEU A 1 121 ? -5.708 -5.413 33.343 1.00 97.06 121 LEU A O 1
ATOM 890 N N . ALA A 1 122 ? -5.017 -4.500 35.275 1.00 96.12 122 ALA A N 1
ATOM 891 C CA . ALA A 1 122 ? -4.788 -5.777 35.946 1.00 96.12 122 ALA A CA 1
ATOM 892 C C . ALA A 1 122 ? -6.089 -6.583 36.136 1.00 96.12 122 ALA A C 1
ATOM 894 O O . ALA A 1 122 ? -6.057 -7.813 36.075 1.00 96.12 122 ALA A O 1
ATOM 895 N N . ALA A 1 123 ? -7.229 -5.906 36.300 1.00 96.56 123 ALA A N 1
ATOM 896 C CA . ALA A 1 123 ? -8.530 -6.520 36.556 1.00 96.56 123 ALA A CA 1
ATOM 897 C C . ALA A 1 123 ? -9.341 -6.881 35.294 1.00 96.56 123 ALA A C 1
ATOM 899 O O . ALA A 1 123 ? -10.397 -7.504 35.424 1.00 96.56 123 ALA A O 1
ATOM 900 N N . CYS A 1 124 ? -8.873 -6.524 34.094 1.00 97.69 124 CYS A N 1
ATOM 901 C CA . CYS A 1 124 ? -9.565 -6.791 32.829 1.00 97.69 124 CYS A CA 1
ATOM 902 C C . CYS A 1 124 ? -8.879 -7.876 31.981 1.00 97.69 124 CYS A C 1
ATOM 904 O O . CYS A 1 124 ? -7.748 -8.283 32.245 1.00 97.69 124 CYS A O 1
ATOM 906 N N . GLU A 1 125 ? -9.586 -8.351 30.958 1.00 98.12 125 GLU A N 1
ATOM 907 C CA . GLU A 1 125 ? -9.067 -9.275 29.941 1.00 98.12 125 GLU A CA 1
ATOM 908 C C . GLU A 1 125 ? -8.898 -8.584 28.585 1.00 98.12 125 GLU A C 1
ATOM 910 O O . GLU A 1 125 ? -7.956 -8.890 27.850 1.00 98.12 125 GLU A O 1
ATOM 915 N N . VAL A 1 126 ? -9.801 -7.650 28.271 1.00 98.56 126 VAL A N 1
ATOM 916 C CA . VAL A 1 126 ? -9.836 -6.919 27.003 1.00 98.56 126 VAL A CA 1
ATOM 917 C C . VAL A 1 126 ? -9.960 -5.423 27.276 1.00 98.56 126 VAL A C 1
ATOM 919 O O . VAL A 1 126 ? -10.767 -5.000 28.106 1.00 98.56 126 VAL A O 1
ATOM 922 N N . VAL A 1 127 ? -9.174 -4.626 26.561 1.00 98.81 127 VAL A N 1
ATOM 923 C CA . VAL A 1 127 ? -9.181 -3.165 26.606 1.00 98.81 127 VAL A CA 1
ATOM 924 C C . VAL A 1 127 ? -9.801 -2.624 25.327 1.00 98.81 127 VAL A C 1
ATOM 926 O O . VAL A 1 127 ? -9.454 -3.054 24.230 1.00 98.81 127 VAL A O 1
ATOM 929 N N . VAL A 1 128 ? -10.696 -1.657 25.473 1.00 98.81 128 VAL A N 1
ATOM 930 C CA . VAL A 1 128 ? -11.235 -0.853 24.380 1.00 98.81 128 VAL A CA 1
ATOM 931 C C . VAL A 1 128 ? -10.566 0.517 24.439 1.00 98.81 128 VAL A C 1
ATOM 933 O O . VAL A 1 128 ? -10.769 1.270 25.395 1.00 98.81 128 VAL A O 1
ATOM 936 N N . ASP A 1 129 ? -9.749 0.815 23.435 1.00 98.62 129 ASP A N 1
ATOM 937 C CA . ASP A 1 129 ? -9.091 2.104 23.264 1.00 98.62 129 ASP A CA 1
ATOM 938 C C . ASP A 1 129 ? -10.027 3.084 22.546 1.00 98.62 129 ASP A C 1
ATOM 940 O O . ASP A 1 129 ? -10.233 3.004 21.335 1.00 98.62 129 ASP A O 1
ATOM 944 N N . ALA A 1 130 ? -10.588 4.001 23.332 1.00 98.12 130 ALA A N 1
ATOM 945 C CA . ALA A 1 130 ? -11.462 5.088 22.907 1.00 98.12 130 ALA A CA 1
ATOM 946 C C . ALA A 1 130 ? -10.899 6.451 23.368 1.00 98.12 130 ALA A C 1
ATOM 948 O O . ALA A 1 130 ? -11.645 7.396 23.652 1.00 98.12 130 ALA A O 1
ATOM 949 N N . LEU A 1 131 ? -9.571 6.550 23.530 1.00 97.06 131 LEU A N 1
ATOM 950 C CA . LEU A 1 131 ? -8.928 7.722 24.127 1.00 97.06 131 LEU A CA 1
ATOM 951 C C . LEU A 1 131 ? -8.866 8.900 23.152 1.00 97.06 131 LEU A C 1
ATOM 953 O O . LEU A 1 131 ? -9.283 10.009 23.485 1.00 97.06 131 LEU A O 1
ATOM 957 N N . LEU A 1 132 ? -8.322 8.671 21.958 1.00 94.94 132 LEU A N 1
ATOM 958 C CA . LEU A 1 132 ? -8.038 9.680 20.941 1.00 94.94 132 LEU A CA 1
ATOM 959 C C . LEU A 1 132 ? -8.383 9.096 19.569 1.00 94.94 132 LEU A C 1
ATOM 961 O O . LEU A 1 132 ? -8.104 7.937 19.308 1.00 94.94 132 LEU A O 1
ATOM 965 N N . GLY A 1 133 ? -9.011 9.890 18.706 1.00 88.62 133 GLY A N 1
ATOM 966 C CA . GLY A 1 133 ? -9.316 9.494 17.326 1.00 88.62 133 GLY A CA 1
ATOM 967 C C . GLY A 1 133 ? -8.672 10.459 16.336 1.00 88.62 133 GLY A C 1
ATOM 968 O O . GLY A 1 133 ? -7.606 11.017 16.589 1.00 88.62 133 GLY A O 1
ATOM 969 N N . THR A 1 134 ? -9.389 10.779 15.262 1.00 87.38 134 THR A N 1
ATOM 970 C CA . THR A 1 134 ? -8.953 11.718 14.209 1.00 87.38 134 THR A CA 1
ATOM 971 C C . THR A 1 134 ? -8.741 13.171 14.674 1.00 87.38 134 THR A C 1
ATOM 973 O O . THR A 1 134 ? -8.380 14.035 13.882 1.00 87.38 134 THR A O 1
ATOM 976 N N . GLY A 1 135 ? -8.998 13.493 15.946 1.00 85.19 135 GLY A N 1
ATOM 977 C CA . GLY A 1 135 ? -8.804 14.822 16.541 1.00 85.19 135 GLY A CA 1
ATOM 978 C C . GLY A 1 135 ? -7.388 15.111 17.055 1.00 85.19 135 GLY A C 1
ATOM 979 O O . GLY A 1 135 ? -7.183 16.156 17.669 1.00 85.19 135 GLY A O 1
ATOM 980 N N . LEU A 1 136 ? -6.433 14.197 16.870 1.00 89.00 136 LEU A N 1
ATOM 981 C CA . LEU A 1 136 ? -5.063 14.358 17.352 1.00 89.00 136 LEU A CA 1
ATOM 982 C C . LEU A 1 136 ? -4.339 15.494 16.610 1.00 89.00 136 LEU A C 1
ATOM 984 O O . LEU A 1 136 ? -4.207 15.462 15.395 1.00 89.00 136 LEU A O 1
ATOM 988 N N . THR A 1 137 ? -3.882 16.506 17.349 1.00 85.50 137 THR A N 1
ATOM 989 C CA . THR A 1 137 ? -3.220 17.708 16.794 1.00 85.50 137 THR A CA 1
ATOM 990 C C . THR A 1 137 ? -1.936 18.087 17.530 1.00 85.50 137 THR A C 1
ATOM 992 O O . THR A 1 137 ? -1.324 19.110 17.227 1.00 85.50 137 THR A O 1
ATOM 995 N N . ARG A 1 138 ? -1.525 17.299 18.530 1.00 90.75 138 ARG A N 1
ATOM 996 C CA . ARG A 1 138 ? -0.325 17.525 19.351 1.00 90.75 138 ARG A CA 1
ATOM 997 C C . ARG A 1 138 ? 0.208 16.207 19.917 1.00 90.75 138 ARG A C 1
ATOM 999 O O . ARG A 1 138 ? -0.587 15.274 20.050 1.00 90.75 138 ARG A O 1
ATOM 1006 N N . PRO A 1 139 ? 1.514 16.110 20.233 1.00 95.75 139 PRO A N 1
ATOM 1007 C CA . PRO A 1 139 ? 2.084 14.921 20.856 1.00 95.75 139 PRO A CA 1
ATOM 1008 C C . PRO A 1 139 ? 1.301 14.480 22.095 1.00 95.75 139 PRO A C 1
ATOM 1010 O O . PRO A 1 139 ? 0.829 15.311 22.875 1.00 95.75 139 PRO A O 1
ATOM 1013 N N . VAL A 1 140 ? 1.147 13.167 22.267 1.00 96.56 140 VAL A N 1
ATOM 1014 C CA . VAL A 1 140 ? 0.468 12.600 23.431 1.00 96.56 140 VAL A CA 1
ATOM 1015 C C . VAL A 1 140 ? 1.379 12.684 24.654 1.00 96.56 140 VAL A C 1
ATOM 1017 O O . VAL A 1 140 ? 2.491 12.155 24.667 1.00 96.56 140 VAL A O 1
ATOM 1020 N N . GLU A 1 141 ? 0.878 13.329 25.704 1.00 96.38 141 GLU A N 1
ATOM 1021 C CA . GLU A 1 141 ? 1.616 13.639 26.930 1.00 96.38 141 GLU A CA 1
ATOM 1022 C C . GLU A 1 141 ? 0.778 13.345 28.186 1.00 96.38 141 GLU A C 1
ATOM 1024 O O . GLU A 1 141 ? -0.407 12.997 28.115 1.00 96.38 141 GLU A O 1
ATOM 1029 N N . GLY A 1 142 ? 1.404 13.479 29.358 1.00 96.06 142 GLY A N 1
ATOM 1030 C CA . GLY A 1 142 ? 0.740 13.380 30.658 1.00 96.06 142 GLY A CA 1
ATOM 1031 C C . GLY A 1 142 ? -0.004 12.058 30.865 1.00 96.06 142 GLY A C 1
ATOM 1032 O O . GLY A 1 142 ? 0.497 10.983 30.536 1.00 96.06 142 GLY A O 1
ATOM 1033 N N . LEU A 1 143 ? -1.219 12.142 31.415 1.00 95.81 143 LEU A N 1
ATOM 1034 C CA . LEU A 1 143 ? -2.022 10.965 31.756 1.00 95.81 143 LEU A CA 1
ATOM 1035 C C . LEU A 1 143 ? -2.413 10.126 30.528 1.00 95.81 143 LEU A C 1
ATOM 1037 O O . LEU A 1 143 ? -2.461 8.905 30.633 1.00 95.81 143 LEU A O 1
ATOM 1041 N N . PHE A 1 144 ? -2.639 10.748 29.364 1.00 96.94 144 PHE A N 1
ATOM 1042 C CA . PHE A 1 144 ? -2.925 10.009 28.129 1.00 96.94 144 PHE A CA 1
ATOM 1043 C C . PHE A 1 144 ? -1.727 9.161 27.707 1.00 96.94 144 PHE A C 1
ATOM 1045 O O . PHE A 1 144 ? -1.892 7.988 27.388 1.00 96.94 144 PHE A O 1
ATOM 1052 N N . ARG A 1 145 ? -0.511 9.719 27.771 1.00 97.44 145 ARG A N 1
ATOM 1053 C CA . ARG A 1 145 ? 0.710 8.958 27.485 1.00 97.44 145 ARG A CA 1
ATOM 1054 C C . ARG A 1 145 ? 0.889 7.803 28.468 1.00 97.44 145 ARG A C 1
ATOM 1056 O O . ARG A 1 145 ? 1.114 6.678 28.034 1.00 97.44 145 ARG A O 1
ATOM 1063 N N . ALA A 1 146 ? 0.715 8.068 29.764 1.00 97.00 146 ALA A N 1
ATOM 1064 C CA . ALA A 1 146 ? 0.796 7.036 30.796 1.00 97.00 146 ALA A CA 1
ATOM 1065 C C . ALA A 1 146 ? -0.232 5.912 30.571 1.00 97.00 146 ALA A C 1
ATOM 1067 O O . ALA A 1 146 ? 0.086 4.742 30.764 1.00 97.00 146 ALA A O 1
ATOM 1068 N N . ALA A 1 147 ? -1.443 6.246 30.116 1.00 98.00 147 ALA A N 1
ATOM 1069 C CA . ALA A 1 147 ? -2.460 5.262 29.761 1.00 98.00 147 ALA A CA 1
ATOM 1070 C C . ALA A 1 147 ? -2.035 4.397 28.578 1.00 98.00 147 ALA A C 1
ATOM 1072 O O . ALA A 1 147 ? -2.102 3.177 28.672 1.00 98.00 147 ALA A O 1
ATOM 1073 N N . ILE A 1 148 ? -1.547 5.007 27.497 1.00 98.44 148 ILE A N 1
ATOM 1074 C CA . ILE A 1 148 ? -1.063 4.279 26.319 1.00 98.44 148 ILE A CA 1
ATOM 1075 C C . ILE A 1 148 ? 0.079 3.324 26.688 1.00 98.44 148 ILE A C 1
ATOM 1077 O O . ILE A 1 148 ? 0.066 2.154 26.303 1.00 98.44 148 ILE A O 1
ATOM 1081 N N . GLU A 1 149 ? 1.058 3.802 27.454 1.00 97.88 149 GLU A N 1
ATOM 1082 C CA . GLU A 1 149 ? 2.187 2.987 27.910 1.00 97.88 149 GLU A CA 1
ATOM 1083 C C . GLU A 1 149 ? 1.715 1.833 28.810 1.00 97.88 149 GLU A C 1
ATOM 1085 O O . GLU A 1 149 ? 2.150 0.694 28.625 1.00 97.88 149 GLU A O 1
ATOM 1090 N N . ALA A 1 150 ? 0.761 2.087 29.713 1.00 97.81 150 ALA A N 1
ATOM 1091 C CA . ALA A 1 150 ? 0.172 1.057 30.562 1.00 97.81 150 ALA A CA 1
ATOM 1092 C C . ALA A 1 150 ? -0.614 0.008 29.755 1.00 97.81 150 ALA A C 1
ATOM 1094 O O . ALA A 1 150 ? -0.455 -1.184 30.010 1.00 97.81 150 ALA A O 1
ATOM 1095 N N . ILE A 1 151 ? -1.407 0.417 28.754 1.00 98.31 151 ILE A N 1
ATOM 1096 C CA . ILE A 1 151 ?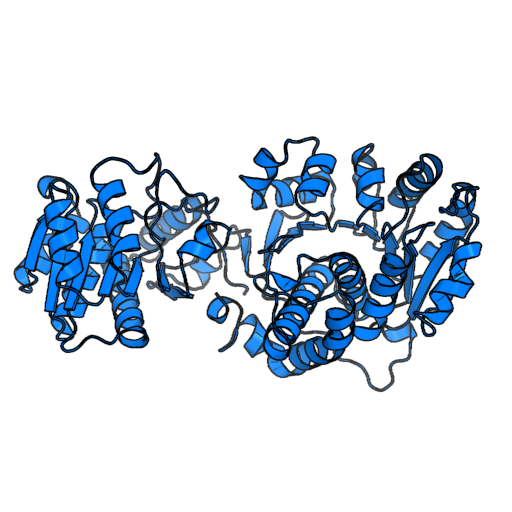 -2.120 -0.498 27.843 1.00 98.31 151 ILE A CA 1
ATOM 1097 C C . ILE A 1 151 ? -1.120 -1.428 27.151 1.00 98.31 151 ILE A C 1
ATOM 1099 O O . ILE A 1 151 ? -1.264 -2.649 27.206 1.00 98.31 151 ILE A O 1
ATOM 1103 N N . ASN A 1 152 ? -0.076 -0.851 26.550 1.00 98.06 152 ASN A N 1
ATOM 1104 C CA . ASN A 1 152 ? 0.935 -1.595 25.801 1.00 98.06 152 ASN A CA 1
ATOM 1105 C C . ASN A 1 152 ? 1.735 -2.567 26.688 1.00 98.06 152 ASN A C 1
ATOM 1107 O O . ASN A 1 152 ? 2.156 -3.621 26.212 1.00 98.06 152 ASN A O 1
ATOM 1111 N N . GLY A 1 153 ? 1.940 -2.227 27.965 1.00 97.00 153 GLY A N 1
ATOM 1112 C CA . GLY A 1 153 ? 2.648 -3.061 28.941 1.00 97.00 153 GLY A CA 1
ATOM 1113 C C . GLY A 1 153 ? 1.783 -4.109 29.651 1.00 97.00 153 GLY A C 1
ATOM 1114 O O . GLY A 1 153 ? 2.326 -5.018 30.274 1.00 97.00 153 GLY A O 1
ATOM 1115 N N . ALA A 1 154 ? 0.451 -4.020 29.569 1.00 96.38 154 ALA A N 1
ATOM 1116 C CA . ALA A 1 154 ? -0.448 -4.858 30.367 1.00 96.38 154 ALA A CA 1
ATOM 1117 C C . ALA A 1 154 ? -0.626 -6.294 29.838 1.00 96.38 154 ALA A C 1
ATOM 1119 O O . ALA A 1 154 ? -1.219 -7.127 30.527 1.00 96.38 154 ALA A O 1
ATOM 1120 N N . GLY A 1 155 ? -0.166 -6.594 28.616 1.00 95.19 155 GLY A N 1
ATOM 1121 C CA . GLY A 1 155 ? -0.336 -7.917 28.000 1.00 95.19 155 GLY A CA 1
ATOM 1122 C C . GLY A 1 155 ? -1.808 -8.320 27.824 1.00 95.19 155 GLY A C 1
ATOM 1123 O O . GLY A 1 155 ? -2.148 -9.499 27.928 1.00 95.19 155 GLY A O 1
ATOM 1124 N N . ARG A 1 156 ? -2.697 -7.338 27.627 1.00 97.31 156 ARG A N 1
ATOM 1125 C CA . ARG A 1 156 ? -4.137 -7.539 27.406 1.00 97.31 156 ARG A CA 1
ATOM 1126 C C . ARG A 1 156 ? -4.468 -7.502 25.922 1.00 97.31 156 ARG A C 1
ATOM 1128 O O . ARG A 1 156 ? -3.725 -6.917 25.140 1.00 97.31 156 ARG A O 1
ATOM 1135 N N . ALA A 1 157 ? -5.594 -8.109 25.551 1.00 97.94 157 ALA A N 1
ATOM 1136 C CA . ALA A 1 157 ? -6.142 -7.912 24.217 1.00 97.94 157 ALA A CA 1
ATOM 1137 C C . ALA A 1 157 ? -6.665 -6.474 24.092 1.00 97.94 157 ALA A C 1
ATOM 1139 O O . ALA A 1 157 ? -7.309 -5.981 25.016 1.00 97.94 157 ALA A O 1
ATOM 1140 N N . VAL A 1 158 ? -6.406 -5.809 22.972 1.00 98.69 158 VAL A N 1
ATOM 1141 C CA . VAL A 1 158 ? -6.755 -4.403 22.747 1.00 98.69 158 VAL A CA 1
ATOM 1142 C C . VAL A 1 158 ? -7.522 -4.259 21.436 1.00 98.69 158 VAL A C 1
ATOM 1144 O O . VAL A 1 158 ? -7.064 -4.724 20.391 1.00 98.69 158 VAL A O 1
ATOM 1147 N N . ILE A 1 159 ? -8.667 -3.582 21.493 1.00 98.62 159 ILE A N 1
ATOM 1148 C CA . ILE A 1 159 ? -9.427 -3.127 20.325 1.00 98.62 159 ILE A CA 1
ATOM 1149 C C . ILE A 1 159 ? -9.419 -1.600 20.276 1.00 98.62 159 ILE A C 1
ATOM 1151 O O . ILE A 1 159 ? -9.834 -0.958 21.238 1.00 98.62 159 ILE A O 1
ATOM 1155 N N . ALA A 1 160 ? -8.942 -1.025 19.174 1.00 98.56 160 ALA A N 1
ATOM 1156 C CA . ALA A 1 160 ? -8.938 0.421 18.965 1.00 98.56 160 ALA A CA 1
ATOM 1157 C C . ALA A 1 160 ? -10.152 0.885 18.157 1.00 98.56 160 ALA A C 1
ATOM 1159 O O . ALA A 1 160 ? -10.577 0.221 17.203 1.00 98.56 160 ALA A O 1
ATOM 1160 N N . LEU A 1 161 ? -10.703 2.033 18.548 1.00 98.19 161 LEU A N 1
ATOM 1161 C CA . LEU A 1 161 ? -11.802 2.693 17.855 1.00 98.19 161 LEU A CA 1
ATOM 1162 C C . LEU A 1 161 ? -11.247 3.725 16.883 1.00 98.19 161 LEU A C 1
ATOM 1164 O O . LEU A 1 161 ? -10.525 4.639 17.272 1.00 98.19 161 LEU A O 1
ATOM 1168 N N . ASP A 1 162 ? -11.634 3.578 15.623 1.00 96.94 162 ASP A N 1
ATOM 1169 C CA . ASP A 1 162 ? -11.221 4.368 14.470 1.00 96.94 162 ASP A CA 1
ATOM 1170 C C . ASP A 1 162 ? -9.733 4.277 14.100 1.00 96.94 162 ASP A C 1
ATOM 1172 O O . ASP A 1 162 ? -9.374 3.779 13.030 1.00 96.94 162 ASP A O 1
ATOM 1176 N N . LEU A 1 163 ? -8.867 4.715 15.008 1.00 97.38 163 LEU A N 1
ATOM 1177 C CA . LEU A 1 163 ? -7.411 4.681 14.928 1.00 97.38 163 LEU A CA 1
ATOM 1178 C C . LEU A 1 163 ? -6.868 4.318 16.315 1.00 97.38 163 LEU A C 1
ATOM 1180 O O . LEU A 1 163 ? -7.432 4.769 17.311 1.00 97.38 163 LEU A O 1
ATOM 1184 N N . PRO A 1 164 ? -5.756 3.567 16.423 1.00 98.12 164 PRO A N 1
ATOM 1185 C CA . PRO A 1 164 ? -5.059 3.445 17.696 1.00 98.12 164 PRO A CA 1
ATOM 1186 C C . PRO A 1 164 ? -4.690 4.830 18.217 1.00 98.12 164 PRO A C 1
ATOM 1188 O O . PRO A 1 164 ? -4.069 5.628 17.507 1.00 98.12 164 PRO A O 1
ATOM 1191 N N . SER A 1 165 ? -5.059 5.120 19.460 1.00 98.38 165 SER A N 1
ATOM 1192 C CA . SER A 1 165 ? -4.805 6.419 20.066 1.00 98.38 165 SER A CA 1
ATOM 1193 C C . SER A 1 165 ? -3.324 6.760 19.990 1.00 98.38 165 SER A C 1
ATOM 1195 O O . SER A 1 165 ? -2.483 5.955 20.391 1.00 98.38 165 SER A O 1
ATOM 1197 N N . GLY A 1 166 ? -3.012 7.954 19.477 1.00 97.62 166 GLY A N 1
ATOM 1198 C CA . GLY A 1 166 ? -1.640 8.419 19.247 1.00 97.62 166 GLY A CA 1
ATOM 1199 C C . GLY A 1 166 ? -1.119 8.262 17.815 1.00 97.62 166 GLY A C 1
ATOM 1200 O O . GLY A 1 166 ? -0.003 8.704 17.532 1.00 97.62 166 GLY A O 1
ATOM 1201 N N . ILE A 1 167 ? -1.913 7.666 16.920 1.00 98.12 167 ILE A N 1
ATOM 1202 C CA . ILE A 1 167 ? -1.645 7.631 15.479 1.00 98.12 167 ILE A CA 1
ATOM 1203 C C . ILE A 1 167 ? -2.268 8.837 14.783 1.00 98.12 167 ILE A C 1
ATOM 1205 O O . ILE A 1 167 ? -3.449 9.136 14.955 1.00 98.12 167 ILE A O 1
ATOM 1209 N N . ASP A 1 168 ? -1.465 9.504 13.960 1.00 96.94 168 ASP A N 1
ATOM 1210 C CA . ASP A 1 168 ? -1.941 10.516 13.028 1.00 96.94 168 ASP A CA 1
ATOM 1211 C C . ASP A 1 168 ? -2.744 9.873 11.886 1.00 96.94 168 ASP A C 1
ATOM 1213 O O . ASP A 1 168 ? -2.283 8.941 11.221 1.00 96.94 168 ASP A O 1
ATOM 1217 N N . GLY A 1 169 ? -3.958 10.375 11.654 1.00 96.25 169 GLY A N 1
ATOM 1218 C CA . GLY A 1 169 ? -4.904 9.776 10.711 1.00 96.25 169 GLY A CA 1
ATOM 1219 C C . GLY A 1 169 ? -4.542 9.951 9.235 1.00 96.25 169 GLY A C 1
ATOM 1220 O O . GLY A 1 169 ? -5.091 9.227 8.406 1.00 96.25 169 GLY A O 1
ATOM 1221 N N . ASP A 1 170 ? -3.616 10.849 8.896 1.00 95.56 170 ASP A N 1
ATOM 1222 C CA . ASP A 1 170 ? -3.253 11.150 7.507 1.00 95.56 170 ASP A CA 1
ATOM 1223 C C . ASP A 1 170 ? -1.916 10.525 7.101 1.00 95.56 170 ASP A C 1
ATOM 1225 O O . ASP A 1 170 ? -1.795 9.960 6.014 1.00 95.56 170 ASP A O 1
ATOM 1229 N N . SER A 1 171 ? -0.923 10.587 7.984 1.00 94.56 171 SER A N 1
ATOM 1230 C CA . SER A 1 171 ? 0.443 10.107 7.744 1.00 94.56 171 SER A CA 1
ATOM 1231 C C . SER A 1 171 ? 0.722 8.729 8.346 1.00 94.56 171 SER A C 1
ATOM 1233 O O . SER A 1 171 ? 1.650 8.048 7.917 1.00 94.56 171 SER A O 1
ATOM 1235 N N . GLY A 1 172 ? -0.050 8.307 9.355 1.00 95.88 172 GLY A N 1
ATOM 1236 C CA . GLY A 1 172 ? 0.261 7.122 10.158 1.00 95.88 172 GLY A CA 1
ATOM 1237 C C . GLY A 1 172 ? 1.408 7.333 11.155 1.00 95.88 172 GLY A C 1
ATOM 1238 O O . GLY A 1 172 ? 1.857 6.372 11.780 1.00 95.88 172 GLY A O 1
ATOM 1239 N N . ALA A 1 173 ? 1.910 8.561 11.321 1.00 96.12 173 ALA A N 1
ATOM 1240 C CA . ALA A 1 173 ? 2.976 8.864 12.271 1.00 96.12 173 ALA A CA 1
ATOM 1241 C C . ALA A 1 173 ? 2.531 8.663 13.731 1.00 96.12 173 ALA A C 1
ATOM 1243 O O . ALA A 1 173 ? 1.378 8.897 14.090 1.00 96.12 173 ALA A O 1
ATOM 1244 N N . ILE A 1 174 ? 3.477 8.286 14.597 1.00 97.25 174 ILE A N 1
ATOM 1245 C CA . ILE A 1 174 ? 3.259 8.201 16.048 1.00 97.25 174 ILE A CA 1
ATOM 1246 C C . ILE A 1 174 ? 3.568 9.558 16.677 1.00 97.25 174 ILE A C 1
ATOM 1248 O O . ILE A 1 174 ? 4.696 10.043 16.590 1.00 97.25 174 ILE A O 1
ATOM 1252 N N . TRP A 1 175 ? 2.591 10.147 17.361 1.00 95.50 175 TRP A N 1
ATOM 1253 C CA . TRP A 1 175 ? 2.736 11.445 18.020 1.00 95.50 175 TRP A CA 1
ATOM 1254 C C . TRP A 1 175 ? 2.907 11.259 19.533 1.00 95.50 175 TRP A C 1
ATOM 1256 O O . TRP A 1 175 ? 1.946 11.227 20.296 1.00 95.50 175 TRP A O 1
ATOM 1266 N N . GLY A 1 176 ? 4.156 11.135 19.987 1.00 97.12 176 GLY A N 1
ATOM 1267 C CA . GLY A 1 176 ? 4.509 10.941 21.401 1.00 97.12 176 GLY A CA 1
ATOM 1268 C C . GLY A 1 176 ? 4.455 9.476 21.843 1.00 97.12 176 GLY A C 1
ATOM 1269 O O . GLY A 1 176 ? 5.493 8.890 22.139 1.00 97.12 176 GLY A O 1
ATOM 1270 N N . ALA A 1 177 ? 3.267 8.872 21.859 1.00 97.69 177 ALA A N 1
ATOM 1271 C CA . ALA A 1 177 ? 3.057 7.451 22.145 1.00 97.69 177 ALA A CA 1
ATOM 1272 C C . ALA A 1 177 ? 1.816 6.954 21.399 1.00 97.69 177 ALA A C 1
ATOM 1274 O O . ALA A 1 177 ? 0.883 7.730 21.225 1.00 97.69 177 ALA A O 1
ATOM 1275 N N . ALA A 1 178 ? 1.791 5.680 20.993 1.00 98.31 178 ALA A N 1
ATOM 1276 C CA . ALA A 1 178 ? 0.637 5.078 20.325 1.00 98.31 178 ALA A CA 1
ATOM 1277 C C . ALA A 1 178 ? 0.251 3.720 20.919 1.00 98.31 178 ALA A C 1
ATOM 1279 O O . ALA A 1 178 ? 1.122 2.920 21.283 1.00 98.31 178 ALA A O 1
ATOM 1280 N N . VAL A 1 179 ? -1.054 3.460 20.997 1.00 98.56 179 VAL A N 1
ATOM 1281 C CA . VAL A 1 179 ? -1.605 2.159 21.399 1.00 98.56 179 VAL A CA 1
ATOM 1282 C C . VAL A 1 179 ? -1.212 1.096 20.379 1.00 98.56 179 VAL A C 1
ATOM 1284 O O . VAL A 1 179 ? -1.212 1.346 19.179 1.00 98.56 179 VAL A O 1
ATOM 1287 N N . ARG A 1 180 ? -0.866 -0.104 20.851 1.00 98.44 180 ARG A N 1
ATOM 1288 C CA . ARG A 1 180 ? -0.694 -1.299 20.024 1.00 98.44 180 ARG A CA 1
ATOM 1289 C C . ARG A 1 180 ? -1.935 -2.176 20.164 1.00 98.44 180 ARG A C 1
ATOM 1291 O O . ARG A 1 180 ? -2.093 -2.874 21.163 1.00 98.44 180 ARG A O 1
ATOM 1298 N N . ALA A 1 181 ? -2.804 -2.123 19.165 1.00 98.25 181 ALA A N 1
ATOM 1299 C CA . ALA A 1 181 ? -4.045 -2.874 19.128 1.00 98.25 181 ALA A CA 1
ATOM 1300 C C . ALA A 1 181 ? -3.857 -4.272 18.517 1.00 98.25 181 ALA A C 1
ATOM 1302 O O . ALA A 1 181 ? -3.011 -4.488 17.650 1.00 98.25 181 ALA A O 1
ATOM 1303 N N . ASN A 1 182 ? -4.671 -5.233 18.954 1.00 97.88 182 ASN A N 1
ATOM 1304 C CA . ASN A 1 182 ? -4.823 -6.513 18.259 1.00 97.88 182 ASN A CA 1
ATOM 1305 C C . ASN A 1 182 ? -5.710 -6.356 17.022 1.00 97.88 182 ASN A C 1
ATOM 1307 O O . ASN A 1 182 ? -5.484 -7.017 16.008 1.00 97.88 182 ASN A O 1
ATOM 1311 N N . CYS A 1 183 ? -6.713 -5.483 17.110 1.00 97.50 183 CYS A N 1
ATOM 1312 C CA . CYS A 1 183 ? -7.511 -5.059 15.974 1.00 97.50 183 CYS A CA 1
ATOM 1313 C C . CYS A 1 183 ? -8.011 -3.621 16.126 1.00 97.50 183 CYS A C 1
ATOM 1315 O O . CYS A 1 183 ? -8.169 -3.110 17.235 1.00 97.50 183 CYS A O 1
ATOM 1317 N N . THR A 1 184 ? -8.312 -2.990 14.997 1.00 98.25 184 THR A N 1
ATOM 1318 C CA . THR A 1 184 ? -8.895 -1.649 14.917 1.00 98.25 184 THR A CA 1
ATOM 1319 C C . THR A 1 184 ? -10.199 -1.719 14.143 1.00 98.25 184 THR A C 1
ATOM 1321 O O . THR A 1 184 ? -10.273 -2.391 13.117 1.00 98.25 184 THR A O 1
ATOM 1324 N N . VAL A 1 185 ? -11.229 -1.019 14.611 1.00 98.06 185 VAL A N 1
ATOM 1325 C CA . VAL A 1 185 ? -12.496 -0.878 13.885 1.00 98.06 185 VAL A CA 1
ATOM 1326 C C . VAL A 1 185 ? -12.632 0.569 13.444 1.00 98.06 185 VAL A C 1
ATOM 1328 O O . VAL A 1 185 ? -12.868 1.439 14.275 1.00 98.06 185 VAL A O 1
ATOM 1331 N N . THR A 1 186 ? -12.474 0.820 12.146 1.00 97.12 186 THR A N 1
ATOM 1332 C CA . THR A 1 186 ? -12.647 2.144 11.537 1.00 97.12 186 THR A CA 1
ATOM 1333 C C . THR A 1 186 ? -14.017 2.293 10.902 1.00 97.12 186 THR A C 1
ATOM 1335 O O . THR A 1 186 ? -14.635 1.310 10.495 1.00 97.12 186 THR A O 1
ATOM 1338 N N . PHE A 1 187 ? -14.519 3.521 10.849 1.00 95.44 187 PHE A N 1
ATOM 1339 C CA . PHE A 1 187 ? -15.909 3.803 10.506 1.00 95.44 187 PHE A CA 1
ATOM 1340 C C . PHE A 1 187 ? -16.032 4.470 9.136 1.00 95.44 187 PHE A C 1
ATOM 1342 O O . PHE A 1 187 ? -15.326 5.436 8.842 1.00 95.44 187 PHE A O 1
ATOM 1349 N N . GLY A 1 188 ? -16.950 3.963 8.311 1.00 94.81 188 GLY A N 1
ATOM 1350 C CA . GLY A 1 188 ? -17.223 4.467 6.965 1.00 94.81 188 GLY A CA 1
ATOM 1351 C C . GLY A 1 188 ? -16.159 4.025 5.966 1.00 94.81 188 GLY A C 1
ATOM 1352 O O . GLY A 1 188 ? -16.395 3.109 5.182 1.00 94.81 188 GLY A O 1
ATOM 1353 N N . LEU A 1 189 ? -14.989 4.660 6.020 1.00 96.31 189 LEU A N 1
ATOM 1354 C CA . LEU A 1 189 ? -13.830 4.371 5.175 1.00 96.31 189 LEU A CA 1
ATOM 1355 C C . LEU A 1 189 ? -12.549 4.329 6.018 1.00 96.31 189 LEU A C 1
ATOM 1357 O O . LEU A 1 189 ? -12.461 5.036 7.030 1.00 96.31 189 LEU A O 1
ATOM 1361 N N . PRO A 1 190 ? -11.545 3.530 5.609 1.00 96.88 190 PRO A N 1
ATOM 1362 C CA . PRO A 1 190 ? -10.239 3.544 6.245 1.00 96.88 190 PRO A CA 1
ATOM 1363 C C . PRO A 1 190 ? -9.553 4.893 6.041 1.00 96.88 190 PRO A C 1
ATOM 1365 O O . PRO A 1 190 ? -9.557 5.464 4.944 1.00 96.88 190 PRO A O 1
ATOM 1368 N N . LYS A 1 191 ? -8.920 5.381 7.104 1.00 97.31 191 LYS A N 1
ATOM 1369 C CA . LYS A 1 191 ? -8.082 6.571 7.057 1.00 97.31 191 LYS A CA 1
ATOM 1370 C C . LYS A 1 191 ? -6.702 6.175 6.548 1.00 97.31 191 LYS A C 1
ATOM 1372 O O . LYS A 1 191 ? -6.258 5.040 6.738 1.00 97.31 191 LYS A O 1
ATOM 1377 N N . ARG A 1 192 ? -5.985 7.114 5.935 1.00 97.44 192 ARG A N 1
ATOM 1378 C CA . ARG A 1 192 ? -4.613 6.885 5.444 1.00 97.44 192 ARG A CA 1
ATOM 1379 C C . ARG A 1 192 ? -3.702 6.322 6.546 1.00 97.44 192 ARG A C 1
ATOM 1381 O O . ARG A 1 192 ? -2.986 5.353 6.309 1.00 97.44 192 ARG A O 1
ATOM 1388 N N . GLY A 1 193 ? -3.814 6.832 7.772 1.00 96.69 193 GLY A N 1
ATOM 1389 C CA . GLY A 1 193 ? -3.061 6.380 8.945 1.00 96.69 193 GLY A CA 1
ATOM 1390 C C . GLY A 1 193 ? -3.378 4.959 9.428 1.00 96.69 193 GLY A C 1
ATOM 1391 O O . GLY A 1 193 ? -2.555 4.369 10.125 1.00 96.69 193 GLY A O 1
ATOM 1392 N N . ASN A 1 194 ? -4.510 4.363 9.024 1.00 97.38 194 ASN A N 1
ATOM 1393 C CA . ASN A 1 194 ? -4.764 2.934 9.255 1.00 97.38 194 ASN A CA 1
ATOM 1394 C C . ASN A 1 194 ? -3.886 2.042 8.360 1.00 97.38 194 ASN A C 1
ATOM 1396 O O . ASN A 1 194 ? -3.686 0.871 8.669 1.00 97.38 194 ASN A O 1
ATOM 1400 N N . LEU A 1 195 ? -3.410 2.571 7.229 1.00 96.75 195 LEU A N 1
ATOM 1401 C CA . LEU A 1 195 ? -2.758 1.804 6.166 1.00 96.75 195 LEU A CA 1
ATOM 1402 C C . LEU A 1 195 ? -1.268 2.123 6.049 1.00 96.75 195 LEU A C 1
ATOM 1404 O O . LEU A 1 195 ? -0.472 1.225 5.769 1.00 96.75 195 LEU A O 1
ATOM 1408 N N . LEU A 1 196 ? -0.886 3.381 6.270 1.00 96.19 196 LEU A N 1
ATOM 1409 C CA . LEU A 1 196 ? 0.499 3.837 6.230 1.00 96.19 196 LEU A CA 1
ATOM 1410 C C . LEU A 1 196 ? 1.259 3.436 7.501 1.00 96.19 196 LEU A C 1
ATOM 1412 O O . LEU A 1 196 ? 0.718 3.426 8.606 1.00 96.19 196 LEU A O 1
ATOM 1416 N N . PHE A 1 197 ? 2.538 3.103 7.336 1.00 95.00 197 PHE A N 1
ATOM 1417 C CA . PHE A 1 197 ? 3.429 2.782 8.448 1.00 95.00 197 PHE A CA 1
ATOM 1418 C C . PHE A 1 197 ? 4.010 4.060 9.067 1.00 95.00 197 PHE A C 1
ATOM 1420 O O . PHE A 1 197 ? 4.308 4.999 8.330 1.00 95.00 197 PHE A O 1
ATOM 1427 N N . PRO A 1 198 ? 4.234 4.091 10.395 1.00 95.50 198 PRO A N 1
ATOM 1428 C CA . PRO A 1 198 ? 4.092 2.981 11.352 1.00 95.50 198 PRO A CA 1
ATOM 1429 C C . PRO A 1 198 ? 2.660 2.721 11.868 1.00 95.50 198 PRO A C 1
ATOM 1431 O O . PRO A 1 198 ? 2.450 1.738 12.575 1.00 95.50 198 PRO A O 1
ATOM 1434 N N . GLY A 1 199 ? 1.673 3.555 11.533 1.00 96.06 199 GLY A N 1
ATOM 1435 C CA . GLY A 1 199 ? 0.295 3.453 12.034 1.00 96.06 199 GLY A CA 1
ATOM 1436 C C . GLY A 1 199 ? -0.367 2.095 11.794 1.00 96.06 199 GLY A C 1
ATOM 1437 O O . GLY A 1 199 ? -0.922 1.510 12.725 1.00 96.06 199 GLY A O 1
ATOM 1438 N N . ALA A 1 200 ? -0.209 1.532 10.596 1.00 95.69 200 ALA A N 1
ATOM 1439 C CA . ALA A 1 200 ? -0.722 0.203 10.259 1.00 95.69 200 ALA A CA 1
ATOM 1440 C C . ALA A 1 200 ? -0.203 -0.908 11.187 1.00 95.69 200 ALA A C 1
ATOM 1442 O O . ALA A 1 200 ? -0.961 -1.788 11.582 1.00 95.69 200 ALA A O 1
ATOM 1443 N N . GLU A 1 201 ? 1.069 -0.850 11.598 1.00 95.38 201 GLU A N 1
ATOM 1444 C CA . GLU A 1 201 ? 1.655 -1.834 12.522 1.00 95.38 201 GLU A CA 1
ATOM 1445 C C . GLU A 1 201 ? 1.019 -1.760 13.919 1.00 95.38 201 GLU A C 1
ATOM 1447 O O . GLU A 1 201 ? 0.918 -2.758 14.636 1.00 95.38 201 GLU A O 1
ATOM 1452 N N . ARG A 1 202 ? 0.568 -0.568 14.318 1.00 97.56 202 ARG A N 1
ATOM 1453 C CA . ARG A 1 202 ? -0.093 -0.336 15.605 1.00 97.56 202 ARG A CA 1
ATOM 1454 C C . ARG A 1 202 ? -1.555 -0.769 15.609 1.00 97.56 202 ARG A C 1
ATOM 1456 O O . ARG A 1 202 ? -2.079 -1.044 16.684 1.00 97.56 202 ARG A O 1
ATOM 1463 N N . GLY A 1 203 ? -2.196 -0.838 14.443 1.00 95.69 203 GLY A N 1
ATOM 1464 C CA . GLY A 1 203 ? -3.624 -1.130 14.306 1.00 95.69 203 GLY A CA 1
ATOM 1465 C C . GLY A 1 203 ? -4.019 -2.597 14.454 1.00 95.69 203 GLY A C 1
ATOM 1466 O O . GLY A 1 203 ? -5.186 -2.876 14.747 1.00 95.69 203 GLY A O 1
ATOM 1467 N N . GLY A 1 204 ? -3.079 -3.525 14.268 1.00 94.69 204 GLY A N 1
ATOM 1468 C CA . GLY A 1 204 ? -3.411 -4.942 14.136 1.00 94.69 204 GLY A CA 1
ATOM 1469 C C . GLY A 1 204 ? -4.376 -5.170 12.968 1.00 94.69 204 GLY A C 1
ATOM 1470 O O . GLY A 1 204 ? -4.331 -4.438 11.984 1.00 94.69 204 GLY A O 1
ATOM 1471 N N . ARG A 1 205 ? -5.273 -6.154 13.097 1.00 94.94 205 ARG A N 1
ATOM 1472 C CA . ARG A 1 205 ? -6.276 -6.450 12.061 1.00 94.94 205 ARG A CA 1
ATOM 1473 C C . ARG A 1 205 ? -7.261 -5.290 11.886 1.00 94.94 205 ARG A C 1
ATOM 1475 O O . ARG A 1 205 ? -7.869 -4.863 12.873 1.00 94.94 205 ARG A O 1
ATOM 1482 N N . LEU A 1 206 ? -7.491 -4.833 10.658 1.00 95.62 206 LEU A N 1
ATOM 1483 C CA . LEU A 1 206 ? -8.384 -3.707 10.375 1.00 95.62 206 LEU A CA 1
ATOM 1484 C C . LEU A 1 206 ? -9.794 -4.167 9.976 1.00 95.62 206 LEU A C 1
ATOM 1486 O O . LEU A 1 206 ? -9.994 -4.901 9.015 1.00 95.62 206 LEU A O 1
ATOM 1490 N N . PHE A 1 207 ? -10.809 -3.660 10.672 1.00 94.88 207 PHE A N 1
ATOM 1491 C CA . PHE A 1 207 ? -12.214 -3.812 10.301 1.00 94.88 207 PHE A CA 1
ATOM 1492 C C . PHE A 1 207 ? -12.763 -2.471 9.821 1.00 94.88 207 PHE A C 1
ATOM 1494 O O . PHE A 1 207 ? -12.841 -1.523 10.598 1.00 94.88 207 PHE A O 1
ATOM 1501 N N . VAL A 1 208 ? -13.189 -2.394 8.560 1.00 94.69 208 VAL A N 1
ATOM 1502 C CA . VAL A 1 208 ? -13.896 -1.220 8.027 1.00 94.69 208 VAL A CA 1
ATOM 1503 C C . VAL A 1 208 ? -15.395 -1.432 8.203 1.00 94.69 208 VAL A C 1
ATOM 1505 O O . VAL A 1 208 ? -16.006 -2.278 7.551 1.00 94.69 208 VAL A O 1
ATOM 1508 N N . ALA A 1 209 ? -15.986 -0.689 9.131 1.00 93.06 209 ALA A N 1
ATOM 1509 C CA . ALA A 1 209 ? -17.374 -0.826 9.525 1.00 93.06 209 ALA A CA 1
ATOM 1510 C C . ALA A 1 209 ? -18.283 0.167 8.780 1.00 93.06 209 ALA A C 1
ATOM 1512 O O . ALA A 1 209 ? -18.083 1.382 8.886 1.00 93.06 209 ALA A O 1
ATOM 1513 N N . PRO A 1 210 ? -19.340 -0.307 8.096 1.00 89.81 210 PRO A N 1
ATOM 1514 C CA . PRO A 1 210 ? -20.358 0.581 7.557 1.00 89.81 210 PRO A CA 1
ATOM 1515 C C . PRO A 1 210 ? -21.175 1.197 8.701 1.00 89.81 210 PRO A C 1
ATOM 1517 O O . PRO A 1 210 ? -21.731 0.479 9.533 1.00 89.81 210 PRO A O 1
ATOM 1520 N N . ILE A 1 211 ? -21.292 2.526 8.710 1.00 91.38 211 ILE A N 1
ATOM 1521 C CA . ILE A 1 211 ? -22.043 3.295 9.721 1.00 91.38 211 ILE A CA 1
ATOM 1522 C C . ILE A 1 211 ? -23.255 4.013 9.113 1.00 91.38 211 ILE A C 1
ATOM 1524 O O . ILE A 1 211 ? -23.524 5.172 9.394 1.00 91.38 211 ILE A O 1
ATOM 1528 N N . SER A 1 212 ? -23.998 3.315 8.250 1.00 90.69 212 SER A N 1
ATOM 1529 C CA . SER A 1 212 ? -25.191 3.825 7.539 1.00 90.69 212 SER A CA 1
ATOM 1530 C C . SER A 1 212 ? -24.973 4.956 6.536 1.00 90.69 212 SER A C 1
ATOM 1532 O O . SER A 1 212 ? -25.946 5.490 6.007 1.00 90.69 212 SER A O 1
ATOM 1534 N N . MET A 1 213 ? -23.727 5.265 6.188 1.00 92.81 213 MET A N 1
ATOM 1535 C CA . MET A 1 213 ? -23.439 6.066 5.000 1.00 92.81 213 MET A CA 1
ATOM 1536 C C . MET A 1 213 ? -23.759 5.275 3.727 1.00 92.81 213 MET A C 1
ATOM 1538 O O . MET A 1 213 ? -23.525 4.065 3.657 1.00 92.81 213 MET A O 1
ATOM 1542 N N . SER A 1 214 ? -24.310 5.952 2.719 1.00 92.25 214 SER A N 1
ATOM 1543 C CA . SER A 1 214 ? -24.674 5.309 1.455 1.00 92.25 214 SER A CA 1
ATOM 1544 C C . SER A 1 214 ? -23.428 4.978 0.617 1.00 92.25 214 SER A C 1
ATOM 1546 O O . SER A 1 214 ? -22.445 5.721 0.661 1.00 92.25 214 SER A O 1
ATOM 1548 N N . PRO A 1 215 ? -23.457 3.920 -0.218 1.00 92.31 215 PRO A N 1
ATOM 1549 C CA . PRO A 1 215 ? -22.351 3.619 -1.128 1.00 92.31 215 PRO A CA 1
ATOM 1550 C C . PRO A 1 215 ? -22.013 4.767 -2.086 1.00 92.31 215 PRO A C 1
ATOM 1552 O O . PRO A 1 215 ? -20.858 4.921 -2.458 1.00 92.31 215 PRO A O 1
ATOM 1555 N N . ALA A 1 216 ? -23.001 5.584 -2.469 1.00 93.50 216 ALA A N 1
ATOM 1556 C CA . ALA A 1 216 ? -22.782 6.757 -3.312 1.00 93.50 216 ALA A CA 1
ATOM 1557 C C . ALA A 1 216 ? -21.962 7.842 -2.594 1.00 93.50 216 ALA A C 1
ATOM 1559 O O . ALA A 1 216 ? -21.084 8.436 -3.208 1.00 93.50 216 ALA A O 1
ATOM 1560 N N . LEU A 1 217 ? -22.213 8.061 -1.297 1.00 95.12 217 LEU A N 1
ATOM 1561 C CA . LEU A 1 217 ? -21.447 9.007 -0.483 1.00 95.12 217 LEU A CA 1
ATOM 1562 C C . LEU A 1 217 ? -20.020 8.497 -0.230 1.00 95.12 217 LEU A C 1
ATOM 1564 O O . LEU A 1 217 ? -19.060 9.247 -0.357 1.00 95.12 217 LEU A O 1
ATOM 1568 N N . LEU A 1 218 ? -19.869 7.206 0.081 1.00 94.62 218 LEU A N 1
ATOM 1569 C CA . LEU A 1 218 ? -18.557 6.588 0.315 1.00 94.62 218 LEU A CA 1
ATOM 1570 C C . LEU A 1 218 ? -17.737 6.392 -0.973 1.00 94.62 218 LEU A C 1
ATOM 1572 O O . LEU A 1 218 ? -16.517 6.271 -0.925 1.00 94.62 218 LEU A O 1
ATOM 1576 N N . GLY A 1 219 ? -18.407 6.335 -2.123 1.00 93.62 219 GLY A N 1
ATOM 1577 C CA . GLY A 1 219 ? -17.812 6.208 -3.450 1.00 93.62 219 GLY A CA 1
ATOM 1578 C C . GLY A 1 219 ? -17.652 7.539 -4.180 1.00 93.62 219 GLY A C 1
ATOM 1579 O O . GLY A 1 219 ? -17.575 7.527 -5.408 1.00 93.62 219 GLY A O 1
ATOM 1580 N N . ASP A 1 220 ? -17.647 8.666 -3.460 1.00 93.62 220 ASP A N 1
ATOM 1581 C CA . ASP A 1 220 ? -17.586 9.994 -4.064 1.00 93.62 220 ASP A CA 1
ATOM 1582 C C . ASP A 1 220 ? -16.363 10.123 -5.004 1.00 93.62 220 ASP A C 1
ATOM 1584 O O . ASP A 1 220 ? -15.236 9.804 -4.605 1.00 93.62 220 ASP A O 1
ATOM 1588 N N . PRO A 1 221 ? -16.556 10.564 -6.262 1.00 91.62 221 PRO A N 1
ATOM 1589 C CA . PRO A 1 221 ? -15.483 10.649 -7.252 1.00 91.62 221 PRO A CA 1
ATOM 1590 C C . PRO A 1 221 ? -14.427 11.719 -6.934 1.00 91.62 221 PRO A C 1
ATOM 1592 O O . PRO A 1 221 ? -13.373 11.728 -7.563 1.00 91.62 221 PRO A O 1
ATOM 1595 N N . THR A 1 222 ? -14.683 12.622 -5.983 1.00 94.25 222 THR A N 1
ATOM 1596 C CA . THR A 1 222 ? -13.685 13.583 -5.494 1.00 94.25 222 THR A CA 1
ATOM 1597 C C . THR A 1 222 ? -12.643 12.936 -4.583 1.00 94.25 222 THR A C 1
ATOM 1599 O O . THR A 1 222 ? -11.545 13.473 -4.461 1.00 94.25 222 THR A O 1
ATOM 1602 N N . LEU A 1 223 ? -12.941 11.772 -3.993 1.00 96.75 223 LEU A N 1
ATOM 1603 C CA . LEU A 1 223 ? -11.987 11.004 -3.196 1.00 96.75 223 LEU A CA 1
ATOM 1604 C C . LEU A 1 223 ? -11.002 10.303 -4.132 1.00 96.75 223 LEU A C 1
ATOM 1606 O O . LEU A 1 223 ? -11.364 9.348 -4.821 1.00 96.75 223 LEU A O 1
ATOM 1610 N N . ARG A 1 224 ? -9.751 10.759 -4.151 1.00 96.44 224 ARG A N 1
ATOM 1611 C CA . ARG A 1 224 ? -8.742 10.311 -5.129 1.00 96.44 224 ARG A CA 1
ATOM 1612 C C . ARG A 1 224 ? -7.900 9.119 -4.693 1.00 96.44 224 ARG A C 1
ATOM 1614 O O . ARG A 1 224 ? -7.205 8.530 -5.513 1.00 96.44 224 ARG A O 1
ATOM 1621 N N . VAL A 1 225 ? -7.945 8.748 -3.415 1.00 98.25 225 VAL A N 1
ATOM 1622 C CA . VAL A 1 225 ? -7.168 7.617 -2.893 1.00 98.25 225 VAL A CA 1
ATOM 1623 C C . VAL A 1 225 ? -8.079 6.409 -2.699 1.00 98.25 225 VAL A C 1
ATOM 1625 O O . VAL A 1 225 ? -9.188 6.521 -2.173 1.00 98.25 225 VAL A O 1
ATOM 1628 N N . ALA A 1 226 ? -7.619 5.235 -3.119 1.00 97.25 226 ALA A N 1
ATOM 1629 C CA . ALA A 1 226 ? -8.338 3.979 -2.949 1.00 97.25 226 ALA A CA 1
ATOM 1630 C C . ALA A 1 226 ? -7.386 2.810 -2.692 1.00 97.25 226 ALA A C 1
ATOM 1632 O O . ALA A 1 226 ? -6.202 2.867 -3.019 1.00 97.25 226 ALA A O 1
ATOM 1633 N N . LEU A 1 227 ? -7.906 1.717 -2.142 1.00 96.88 227 LEU A N 1
ATOM 1634 C CA . LEU A 1 227 ? -7.190 0.448 -2.121 1.00 96.88 227 LEU A CA 1
ATOM 1635 C C . LEU A 1 227 ? -6.973 -0.057 -3.549 1.00 96.88 227 LEU A C 1
ATOM 1637 O O . LEU A 1 227 ? -7.814 0.116 -4.437 1.00 96.88 227 LEU A O 1
ATOM 1641 N N . ASN A 1 228 ? -5.834 -0.705 -3.777 1.00 96.56 228 ASN A N 1
ATOM 1642 C CA . ASN A 1 228 ? -5.540 -1.336 -5.050 1.00 96.56 228 ASN A CA 1
ATOM 1643 C C . ASN A 1 228 ? -6.389 -2.604 -5.209 1.00 96.56 228 ASN A C 1
ATOM 1645 O O . ASN A 1 228 ? -5.961 -3.708 -4.882 1.00 96.56 228 ASN A O 1
ATOM 1649 N N . GLU A 1 229 ? -7.594 -2.423 -5.740 1.00 94.81 229 GLU A N 1
ATOM 1650 C CA . GLU A 1 229 ? -8.504 -3.482 -6.179 1.00 94.81 229 GLU A CA 1
ATOM 1651 C C . GLU A 1 229 ? -8.535 -3.483 -7.722 1.00 94.81 229 GLU A C 1
ATOM 1653 O O . GLU A 1 229 ? -9.425 -2.873 -8.330 1.00 94.81 229 GLU A O 1
ATOM 1658 N N . PRO A 1 230 ? -7.494 -4.033 -8.381 1.00 94.38 230 PRO A N 1
ATOM 1659 C CA . PRO A 1 230 ? -7.361 -3.966 -9.831 1.00 94.38 230 PRO A CA 1
ATOM 1660 C C . PRO A 1 230 ? -8.338 -4.888 -10.568 1.00 94.38 230 PRO A C 1
ATOM 1662 O O . PRO A 1 230 ? -8.853 -5.856 -10.005 1.00 94.38 230 PRO A O 1
ATOM 1665 N N . ALA A 1 231 ? -8.572 -4.588 -11.842 1.00 91.12 231 ALA A N 1
ATOM 1666 C CA . ALA A 1 231 ? -9.440 -5.314 -12.759 1.00 91.12 231 ALA A CA 1
ATOM 1667 C C . ALA A 1 231 ? -8.913 -6.728 -13.078 1.00 91.12 231 ALA A C 1
ATOM 1669 O O . ALA A 1 231 ? -7.705 -6.962 -13.043 1.00 91.12 231 ALA A O 1
ATOM 1670 N N . PRO A 1 232 ? -9.794 -7.685 -13.425 1.00 94.56 232 PRO A N 1
ATOM 1671 C CA . PRO A 1 232 ? -9.361 -9.027 -13.796 1.00 94.56 232 PRO A CA 1
ATOM 1672 C C . PRO A 1 232 ? -8.472 -9.007 -15.044 1.00 94.56 232 PRO A C 1
ATOM 1674 O O . PRO A 1 232 ? -8.615 -8.160 -15.927 1.00 94.56 232 PRO A O 1
ATOM 1677 N N . LEU A 1 233 ? -7.577 -9.992 -15.147 1.00 95.25 233 LEU A N 1
ATOM 1678 C CA . LEU A 1 233 ? -6.738 -10.146 -16.334 1.00 95.25 233 LEU A CA 1
ATOM 1679 C C . LEU A 1 233 ? -7.578 -10.477 -17.578 1.00 95.25 233 LEU A C 1
ATOM 1681 O O . LEU A 1 233 ? -8.455 -11.345 -17.489 1.00 95.25 233 LEU A O 1
ATOM 1685 N N . PRO A 1 234 ? -7.240 -9.919 -18.758 1.00 92.75 234 PRO A N 1
ATOM 1686 C CA . PRO A 1 234 ? -7.842 -10.326 -20.022 1.00 92.75 234 PRO A CA 1
ATOM 1687 C C . PRO A 1 234 ? -7.700 -11.840 -20.251 1.00 92.75 234 PRO A C 1
ATOM 1689 O O . PRO A 1 234 ? -6.706 -12.436 -19.798 1.00 92.75 234 PRO A O 1
ATOM 1692 N N . PRO A 1 235 ? -8.660 -12.495 -20.932 1.00 89.56 235 PRO A N 1
ATOM 1693 C CA . PRO A 1 235 ? -8.576 -13.918 -21.247 1.00 89.56 235 PRO A CA 1
ATOM 1694 C C . PRO A 1 235 ? -7.266 -14.279 -21.954 1.00 89.56 235 PRO A C 1
ATOM 1696 O O . PRO A 1 235 ? -6.787 -13.554 -22.822 1.00 89.56 235 PRO A O 1
ATOM 1699 N N . ARG A 1 236 ? -6.684 -15.430 -21.602 1.00 88.88 236 ARG A N 1
ATOM 1700 C CA . ARG A 1 236 ? -5.548 -15.982 -22.348 1.00 88.88 236 ARG A CA 1
ATOM 1701 C C . ARG A 1 236 ? -6.090 -16.856 -23.477 1.00 88.88 236 ARG A C 1
ATOM 1703 O O . ARG A 1 236 ? -6.488 -17.990 -23.228 1.00 88.88 236 ARG A O 1
ATOM 1710 N N . HIS A 1 237 ? -6.134 -16.310 -24.687 1.00 87.44 237 HIS A N 1
ATOM 1711 C CA . HIS A 1 237 ? -6.649 -17.003 -25.869 1.00 87.44 237 HIS A CA 1
ATOM 1712 C C . HIS A 1 237 ? -5.808 -18.242 -26.216 1.00 87.44 237 HIS A C 1
ATOM 1714 O O . HIS A 1 237 ? -4.578 -18.174 -26.244 1.00 87.44 237 HIS A O 1
ATOM 1720 N N . ALA A 1 238 ? -6.472 -19.378 -26.453 1.00 90.38 238 ALA A N 1
ATOM 1721 C CA . ALA A 1 238 ? -5.817 -20.667 -26.699 1.00 90.38 238 ALA A CA 1
ATOM 1722 C C . ALA A 1 238 ? -5.114 -20.745 -28.067 1.00 90.38 238 ALA A C 1
ATOM 1724 O O . ALA A 1 238 ? -4.168 -21.509 -28.224 1.00 90.38 238 ALA A O 1
ATOM 1725 N N . ASP A 1 239 ? -5.557 -19.942 -29.034 1.00 91.81 239 ASP A N 1
ATOM 1726 C CA . ASP A 1 239 ? -4.959 -19.755 -30.360 1.00 91.81 239 ASP A CA 1
ATOM 1727 C C . ASP A 1 239 ? -3.914 -18.621 -30.399 1.00 91.81 239 ASP A C 1
ATOM 1729 O O . ASP A 1 239 ? -3.338 -18.338 -31.450 1.00 91.81 239 ASP A O 1
ATOM 1733 N N . GLY A 1 240 ? -3.635 -17.979 -29.257 1.00 87.81 240 GLY A N 1
ATOM 1734 C CA . GLY A 1 240 ? -2.641 -16.916 -29.153 1.00 87.81 240 GLY A CA 1
ATOM 1735 C C . GLY A 1 240 ? -1.212 -17.423 -29.373 1.00 87.81 240 GLY A C 1
ATOM 1736 O O . GLY A 1 240 ? -0.795 -18.442 -28.821 1.00 87.81 240 GLY A O 1
ATOM 1737 N N . HIS A 1 241 ? -0.423 -16.673 -30.138 1.00 90.25 241 HIS A N 1
ATOM 1738 C CA . HIS A 1 241 ? 1.002 -16.929 -30.347 1.00 90.25 241 HIS A CA 1
ATOM 1739 C C . HIS A 1 241 ? 1.861 -15.997 -29.481 1.00 90.25 241 HIS A C 1
ATOM 1741 O O . HIS A 1 241 ? 1.357 -15.070 -28.856 1.00 90.25 241 HIS A O 1
ATOM 1747 N N . LYS A 1 242 ? 3.191 -16.163 -29.485 1.00 87.00 242 LYS A N 1
ATOM 1748 C CA . LYS A 1 242 ? 4.109 -15.324 -28.682 1.00 87.00 242 LYS A CA 1
ATOM 1749 C C . LYS A 1 242 ? 3.895 -13.809 -28.851 1.00 87.00 242 LYS A C 1
ATOM 1751 O O . LYS A 1 242 ? 3.904 -13.094 -27.864 1.00 87.00 242 LYS A O 1
ATOM 1756 N N . GLY A 1 243 ? 3.610 -13.329 -30.066 1.00 88.75 243 GLY A N 1
ATOM 1757 C CA . GLY A 1 243 ? 3.301 -11.910 -30.310 1.00 88.75 243 GLY A CA 1
ATOM 1758 C C . GLY A 1 243 ? 1.932 -11.436 -29.798 1.00 88.75 243 GLY A C 1
ATOM 1759 O O . GLY A 1 243 ? 1.710 -10.241 -29.706 1.00 88.75 243 GLY A O 1
ATOM 1760 N N . SER A 1 244 ? 1.014 -12.343 -29.445 1.00 91.12 244 SER A N 1
ATOM 1761 C CA . SER A 1 244 ? -0.309 -11.998 -28.902 1.00 91.12 244 SER A CA 1
ATOM 1762 C C . SER A 1 244 ? -0.238 -11.554 -27.439 1.00 91.12 244 SER A C 1
ATOM 1764 O O . SER A 1 244 ? -1.220 -11.045 -26.914 1.00 91.12 244 SER A O 1
ATOM 1766 N N . PHE A 1 245 ? 0.897 -11.791 -26.774 1.00 94.56 245 PHE A N 1
ATOM 1767 C CA . PHE A 1 245 ? 1.100 -11.529 -25.347 1.00 94.56 245 PHE A CA 1
ATOM 1768 C C . PHE A 1 245 ? 2.221 -10.506 -25.100 1.00 94.56 245 PHE A C 1
ATOM 1770 O O . PHE A 1 245 ? 2.843 -10.504 -24.035 1.00 94.56 245 PHE A O 1
ATOM 1777 N N . GLY A 1 246 ? 2.481 -9.657 -26.095 1.00 94.88 246 GLY A N 1
ATOM 1778 C CA . GLY A 1 246 ? 3.430 -8.551 -26.035 1.00 94.88 246 GLY A CA 1
ATOM 1779 C C . GLY A 1 246 ? 4.871 -8.917 -26.391 1.00 94.88 246 GLY A C 1
ATOM 1780 O O . GLY A 1 246 ? 5.380 -9.977 -26.016 1.00 94.88 246 GLY A O 1
ATOM 1781 N N . ASP A 1 247 ? 5.533 -7.996 -27.084 1.00 97.75 247 ASP A N 1
ATOM 1782 C CA . ASP A 1 247 ? 6.974 -7.935 -27.325 1.00 97.75 247 ASP A CA 1
ATOM 1783 C C . ASP A 1 247 ? 7.571 -6.782 -26.509 1.00 97.75 247 ASP A C 1
ATOM 1785 O O . ASP A 1 247 ? 7.198 -5.624 -26.693 1.00 97.75 247 ASP A O 1
ATOM 1789 N N . VAL A 1 248 ? 8.470 -7.094 -25.573 1.00 98.44 248 VAL A N 1
ATOM 1790 C CA . VAL A 1 248 ? 9.054 -6.116 -24.646 1.00 98.44 248 VAL A CA 1
ATOM 1791 C C . VAL A 1 248 ? 10.567 -6.078 -24.792 1.00 98.44 248 VAL A C 1
ATOM 1793 O O . VAL A 1 248 ? 11.244 -7.107 -24.719 1.00 98.44 248 VAL A O 1
ATOM 1796 N N . LEU A 1 249 ? 11.106 -4.867 -24.936 1.00 98.75 249 LEU A N 1
ATOM 1797 C CA . LEU A 1 249 ? 12.540 -4.603 -24.921 1.00 98.75 249 LEU A CA 1
ATOM 1798 C C . LEU A 1 249 ? 13.004 -4.163 -23.531 1.00 98.75 249 LEU A C 1
ATOM 1800 O O . LEU A 1 249 ? 12.624 -3.103 -23.051 1.00 98.75 249 LEU A O 1
ATOM 1804 N N . PHE A 1 250 ? 13.901 -4.929 -22.929 1.00 98.81 250 PHE A N 1
ATOM 1805 C CA . PHE A 1 250 ? 14.654 -4.563 -21.737 1.00 98.81 250 PHE A CA 1
ATOM 1806 C C . PHE A 1 250 ? 15.995 -3.970 -22.160 1.00 98.81 250 PHE A C 1
ATOM 1808 O O . PHE A 1 250 ? 16.772 -4.628 -22.847 1.00 98.81 250 PHE A O 1
ATOM 1815 N N . ILE A 1 251 ? 16.274 -2.738 -21.750 1.00 98.69 251 ILE A N 1
ATOM 1816 C CA . ILE A 1 251 ? 17.569 -2.075 -21.911 1.00 98.69 251 ILE A CA 1
ATOM 1817 C C . ILE A 1 251 ? 18.202 -2.029 -20.522 1.00 98.69 251 ILE A C 1
ATOM 1819 O O . ILE A 1 251 ? 17.841 -1.196 -19.684 1.00 98.69 251 ILE A O 1
ATOM 1823 N N . ALA A 1 252 ? 19.073 -2.999 -20.255 1.00 98.06 252 ALA A N 1
ATOM 1824 C CA . ALA A 1 252 ? 19.468 -3.358 -18.899 1.00 98.06 252 ALA A CA 1
ATOM 1825 C C . ALA A 1 252 ? 20.829 -4.073 -18.854 1.00 98.06 252 ALA A C 1
ATOM 1827 O O . ALA A 1 252 ? 21.276 -4.687 -19.829 1.00 98.06 252 ALA A O 1
ATOM 1828 N N . GLY A 1 253 ? 21.451 -4.050 -17.678 1.00 96.94 253 GLY A N 1
ATOM 1829 C CA . GLY A 1 253 ? 22.716 -4.720 -17.398 1.00 96.94 253 GLY A CA 1
ATOM 1830 C C . GLY A 1 253 ? 23.960 -3.868 -17.657 1.00 96.94 253 GLY A C 1
ATOM 1831 O O . GLY A 1 253 ? 24.021 -3.043 -18.571 1.00 96.94 253 GLY A O 1
ATOM 1832 N N . ALA A 1 254 ? 24.965 -4.123 -16.828 1.00 97.06 254 ALA A N 1
ATOM 1833 C CA . ALA A 1 254 ? 26.307 -3.564 -16.860 1.00 97.06 254 ALA A CA 1
ATOM 1834 C C . ALA A 1 254 ? 27.232 -4.496 -16.064 1.00 97.06 254 ALA A C 1
ATOM 1836 O O . ALA A 1 254 ? 26.755 -5.365 -15.324 1.00 97.06 254 ALA A O 1
ATOM 1837 N N . ALA A 1 255 ? 28.548 -4.327 -16.187 1.00 92.69 255 ALA A N 1
ATOM 1838 C CA . ALA A 1 255 ? 29.506 -5.077 -15.385 1.00 92.69 255 ALA A CA 1
ATOM 1839 C C . ALA A 1 255 ? 29.161 -4.966 -13.887 1.00 92.69 255 ALA A C 1
ATOM 1841 O O . ALA A 1 255 ? 28.974 -3.878 -13.349 1.00 92.69 255 ALA A O 1
ATOM 1842 N N . GLY A 1 256 ? 29.019 -6.118 -13.227 1.00 88.62 256 GLY A N 1
ATOM 1843 C CA . GLY A 1 256 ? 28.581 -6.218 -11.828 1.00 88.62 256 GLY A CA 1
ATOM 1844 C C . GLY A 1 256 ? 27.072 -6.421 -11.629 1.00 88.62 256 GLY A C 1
ATOM 1845 O O . GLY A 1 256 ? 26.670 -6.884 -10.565 1.00 88.62 256 GLY A O 1
ATOM 1846 N N . TYR A 1 257 ? 26.240 -6.195 -12.650 1.00 92.62 257 TYR A N 1
ATOM 1847 C CA . TYR A 1 257 ? 24.778 -6.317 -12.581 1.00 92.62 257 TYR A CA 1
ATOM 1848 C C . TYR A 1 257 ? 24.238 -7.399 -13.523 1.00 92.62 257 TYR A C 1
ATOM 1850 O O . TYR A 1 257 ? 23.540 -7.121 -14.496 1.00 92.62 257 TYR A O 1
ATOM 1858 N N . TYR A 1 258 ? 24.533 -8.662 -13.211 1.00 92.44 258 TYR A N 1
ATOM 1859 C CA . TYR A 1 258 ? 24.055 -9.803 -14.002 1.00 92.44 258 TYR A CA 1
ATOM 1860 C C . TYR A 1 258 ? 22.614 -10.208 -13.658 1.00 92.44 258 TYR A C 1
ATOM 1862 O O . TYR A 1 258 ? 21.848 -10.606 -14.529 1.00 92.44 258 TYR A O 1
ATOM 1870 N N . GLY A 1 259 ? 22.230 -10.107 -12.381 1.00 95.06 259 GLY A N 1
ATOM 1871 C CA . GLY A 1 259 ? 20.918 -10.562 -11.911 1.00 95.06 259 GLY A CA 1
ATOM 1872 C C . GLY A 1 259 ? 19.766 -9.684 -12.397 1.00 95.06 259 GLY A C 1
ATOM 1873 O O . GLY A 1 259 ? 18.789 -10.204 -12.927 1.00 95.06 259 GLY A O 1
ATOM 1874 N N . ALA A 1 260 ? 19.904 -8.364 -12.258 1.00 96.06 260 ALA A N 1
ATOM 1875 C CA . ALA A 1 260 ? 18.863 -7.386 -12.578 1.00 96.06 260 ALA A CA 1
ATOM 1876 C C . ALA A 1 260 ? 18.251 -7.540 -13.990 1.00 96.06 260 ALA A C 1
ATOM 1878 O O . ALA A 1 260 ? 17.032 -7.719 -14.085 1.00 96.06 260 ALA A O 1
ATOM 1879 N N . PRO A 1 261 ? 19.041 -7.569 -15.087 1.00 96.75 261 PRO A N 1
ATOM 1880 C CA . PRO A 1 261 ? 18.489 -7.765 -16.428 1.00 96.75 261 PRO A CA 1
ATOM 1881 C C . PRO A 1 261 ? 17.783 -9.121 -16.594 1.00 96.75 261 PRO A C 1
ATOM 1883 O O . PRO A 1 261 ? 16.738 -9.192 -17.243 1.00 96.75 261 PRO A O 1
ATOM 1886 N N . CYS A 1 262 ? 18.308 -10.193 -15.988 1.00 96.88 262 CYS A N 1
ATOM 1887 C CA . CYS A 1 262 ? 17.687 -11.518 -16.040 1.00 96.88 262 CYS A CA 1
ATOM 1888 C C . CYS A 1 262 ? 16.360 -11.565 -15.277 1.00 96.88 262 CYS A C 1
ATOM 1890 O O . CYS A 1 262 ? 15.387 -12.105 -15.798 1.00 96.88 262 CYS A O 1
ATOM 1892 N N . PHE A 1 263 ? 16.299 -11.009 -14.063 1.00 98.12 263 PHE A N 1
ATOM 1893 C CA . PHE A 1 263 ? 15.081 -11.013 -13.253 1.00 98.12 263 PHE A CA 1
ATOM 1894 C C . PHE A 1 263 ? 13.952 -10.235 -13.925 1.00 98.12 263 PHE A C 1
ATOM 1896 O O . PHE A 1 263 ? 12.840 -10.755 -13.999 1.00 98.12 263 PHE A O 1
ATOM 1903 N N . ALA A 1 264 ? 14.238 -9.058 -14.486 1.00 98.00 264 ALA A N 1
ATOM 1904 C CA . ALA A 1 264 ? 13.243 -8.283 -15.221 1.00 98.00 264 ALA A CA 1
ATOM 1905 C C . ALA A 1 264 ? 12.732 -9.032 -16.466 1.00 98.00 264 ALA A C 1
ATOM 1907 O O . ALA A 1 264 ? 11.524 -9.209 -16.636 1.00 98.00 264 ALA A O 1
ATOM 1908 N N . ALA A 1 265 ? 13.634 -9.551 -17.305 1.00 98.25 265 ALA A N 1
ATOM 1909 C CA . ALA A 1 265 ? 13.244 -10.234 -18.537 1.00 98.25 265 ALA A CA 1
ATOM 1910 C C . ALA A 1 265 ? 12.520 -11.571 -18.283 1.00 98.25 265 ALA A C 1
ATOM 1912 O O . ALA A 1 265 ? 11.520 -11.868 -18.934 1.00 98.25 265 ALA A O 1
ATOM 1913 N N . LEU A 1 266 ? 12.977 -12.378 -17.320 1.00 98.44 266 LEU A N 1
ATOM 1914 C CA . LEU A 1 266 ? 12.321 -13.645 -16.981 1.00 98.44 266 LEU A CA 1
ATOM 1915 C C . LEU A 1 266 ? 10.981 -13.429 -16.272 1.00 98.44 266 LEU A C 1
ATOM 1917 O O . LEU A 1 266 ? 10.065 -14.229 -16.470 1.00 98.44 266 LEU A O 1
ATOM 1921 N N . ALA A 1 267 ? 10.841 -12.372 -15.465 1.00 98.56 267 ALA A N 1
ATOM 1922 C CA . ALA A 1 267 ? 9.578 -12.069 -14.799 1.00 98.56 267 ALA A CA 1
ATOM 1923 C C . ALA A 1 267 ? 8.468 -11.771 -15.808 1.00 98.56 267 ALA A C 1
ATOM 1925 O O . ALA A 1 267 ? 7.347 -12.227 -15.595 1.00 98.56 267 ALA A O 1
ATOM 1926 N N . LEU A 1 268 ? 8.791 -11.135 -16.946 1.00 98.50 268 LEU A N 1
ATOM 1927 C CA . LEU A 1 268 ? 7.854 -10.997 -18.067 1.00 98.50 268 LEU A CA 1
ATOM 1928 C C . LEU A 1 268 ? 7.269 -12.357 -18.466 1.00 98.50 268 LEU A C 1
ATOM 1930 O O . LEU A 1 268 ? 6.053 -12.551 -18.482 1.00 98.50 268 LEU A O 1
ATOM 1934 N N . LEU A 1 269 ? 8.153 -13.304 -18.780 1.00 98.00 269 LEU A N 1
ATOM 1935 C CA . LEU A 1 269 ? 7.777 -14.621 -19.290 1.00 98.00 269 LEU A CA 1
ATOM 1936 C C . LEU A 1 269 ? 7.009 -15.423 -18.230 1.00 98.00 269 LEU A C 1
ATOM 1938 O O . LEU A 1 269 ? 5.991 -16.049 -18.526 1.00 98.00 269 LEU A O 1
ATOM 1942 N N . ARG A 1 270 ? 7.451 -15.359 -16.968 1.00 98.06 270 ARG A N 1
ATOM 1943 C CA . ARG A 1 270 ? 6.815 -16.049 -15.834 1.00 98.06 270 ARG A CA 1
ATOM 1944 C C . ARG A 1 270 ? 5.449 -15.469 -15.471 1.00 98.06 270 ARG A C 1
ATOM 1946 O O . ARG A 1 270 ? 4.571 -16.224 -15.060 1.00 98.06 270 ARG A O 1
ATOM 1953 N N . ALA A 1 271 ? 5.249 -14.166 -15.657 1.00 97.81 271 ALA A N 1
ATOM 1954 C CA . ALA A 1 271 ? 3.969 -13.497 -15.439 1.00 97.81 271 ALA A CA 1
ATOM 1955 C C . ALA A 1 271 ? 3.012 -13.600 -16.648 1.00 97.81 271 ALA A C 1
ATOM 1957 O O . ALA A 1 271 ? 1.888 -13.097 -16.599 1.00 97.81 271 ALA A O 1
ATOM 1958 N N . GLY A 1 272 ? 3.415 -14.305 -17.711 1.00 95.00 272 GLY A N 1
ATOM 1959 C CA . GLY A 1 272 ? 2.562 -14.651 -18.847 1.00 95.00 272 GLY A CA 1
ATOM 1960 C C . GLY A 1 272 ? 2.750 -13.788 -20.095 1.00 95.00 272 GLY A C 1
ATOM 1961 O O . GLY A 1 272 ? 1.991 -13.983 -21.048 1.00 95.00 272 GLY A O 1
ATOM 1962 N N . GLY A 1 273 ? 3.732 -12.885 -20.112 1.00 95.75 273 GLY A N 1
ATOM 1963 C CA . GLY A 1 273 ? 4.120 -12.140 -21.307 1.00 95.75 273 GLY A CA 1
ATOM 1964 C C . GLY A 1 273 ? 4.733 -13.035 -22.389 1.00 95.75 273 GLY A C 1
ATOM 1965 O O . GLY A 1 273 ? 5.114 -14.181 -22.143 1.00 95.75 273 GLY A O 1
ATOM 1966 N N . GLY A 1 274 ? 4.767 -12.520 -23.615 1.00 95.06 274 GLY A N 1
ATOM 1967 C CA . GLY A 1 274 ? 5.055 -13.296 -24.815 1.00 95.06 274 GLY A CA 1
ATOM 1968 C C . GLY A 1 274 ? 6.525 -13.347 -25.208 1.00 95.06 274 GLY A C 1
ATOM 1969 O O . GLY A 1 274 ? 7.090 -14.431 -25.352 1.00 95.06 274 GLY A O 1
ATOM 1970 N N . TYR A 1 275 ? 7.138 -12.184 -25.430 1.00 96.19 275 TYR A N 1
ATOM 1971 C CA . TYR A 1 275 ? 8.474 -12.081 -26.011 1.00 96.19 275 TYR A CA 1
ATOM 1972 C C . TYR A 1 275 ? 9.342 -11.084 -25.235 1.00 96.19 275 TYR A C 1
ATOM 1974 O O . TYR A 1 275 ? 9.023 -9.901 -25.162 1.00 96.19 275 TYR A O 1
ATOM 1982 N N . ALA A 1 276 ? 10.448 -11.565 -24.657 1.00 98.12 276 ALA A N 1
ATOM 1983 C CA . ALA A 1 276 ? 11.413 -10.747 -23.922 1.00 98.12 276 ALA A CA 1
ATOM 1984 C C . ALA A 1 276 ? 12.687 -10.553 -24.752 1.00 98.12 276 ALA A C 1
ATOM 1986 O O . ALA A 1 276 ? 13.411 -11.518 -25.014 1.00 98.12 276 ALA A O 1
ATOM 1987 N N . ARG A 1 277 ? 12.986 -9.310 -25.136 1.00 98.38 277 ARG A N 1
ATOM 1988 C CA . ARG A 1 277 ? 14.259 -8.922 -25.758 1.00 98.38 277 ARG A CA 1
ATOM 1989 C C . ARG A 1 277 ? 15.130 -8.229 -24.728 1.00 98.38 277 ARG A C 1
ATOM 1991 O O . ARG A 1 277 ? 14.674 -7.281 -24.108 1.00 98.38 277 ARG A O 1
ATOM 1998 N N . LEU A 1 278 ? 16.381 -8.637 -24.579 1.00 98.62 278 LEU A N 1
ATOM 1999 C CA . LEU A 1 278 ? 17.316 -8.018 -23.645 1.00 98.62 278 LEU A CA 1
ATOM 2000 C C . LEU A 1 278 ? 18.484 -7.386 -24.399 1.00 98.62 278 LEU A C 1
ATOM 2002 O O . LEU A 1 278 ? 19.395 -8.073 -24.863 1.00 98.62 278 LEU A O 1
ATOM 2006 N N . ALA A 1 279 ? 18.442 -6.063 -24.516 1.00 98.56 279 ALA A N 1
ATOM 2007 C CA . ALA A 1 279 ? 19.550 -5.247 -24.968 1.00 98.56 279 ALA A CA 1
ATOM 2008 C C . ALA A 1 279 ? 20.495 -4.953 -23.799 1.00 98.56 279 ALA A C 1
ATOM 2010 O O . ALA A 1 279 ? 20.142 -4.270 -22.840 1.00 98.56 279 ALA A O 1
ATOM 2011 N N . THR A 1 280 ? 21.702 -5.499 -23.898 1.00 98.06 280 THR A N 1
ATOM 2012 C CA . THR A 1 280 ? 22.696 -5.536 -22.821 1.00 98.06 280 THR A CA 1
ATOM 2013 C C . THR A 1 280 ? 24.106 -5.445 -23.422 1.00 98.06 280 THR A C 1
ATOM 2015 O O . THR A 1 280 ? 24.246 -5.692 -24.630 1.00 98.06 280 THR A O 1
ATOM 2018 N N . PRO A 1 281 ? 25.148 -5.082 -22.651 1.00 98.00 281 PRO A N 1
ATOM 2019 C CA . PRO A 1 281 ? 26.522 -5.055 -23.145 1.00 98.00 281 PRO A CA 1
ATOM 2020 C C . PRO A 1 281 ? 26.917 -6.380 -23.810 1.00 98.00 281 PRO A C 1
ATOM 2022 O O . PRO A 1 281 ? 26.550 -7.466 -23.350 1.00 98.00 281 PRO A O 1
ATOM 2025 N N . ARG A 1 282 ? 27.629 -6.302 -24.937 1.00 97.31 282 ARG A N 1
ATOM 2026 C CA . ARG A 1 282 ? 27.956 -7.473 -25.762 1.00 97.31 282 ARG A CA 1
ATOM 2027 C C . ARG A 1 282 ? 28.716 -8.545 -24.990 1.00 97.31 282 ARG A C 1
ATOM 2029 O O . ARG A 1 282 ? 28.424 -9.725 -25.181 1.00 97.31 282 ARG A O 1
ATOM 2036 N N . SER A 1 283 ? 29.648 -8.142 -24.134 1.00 96.50 283 SER A N 1
ATOM 2037 C CA . SER A 1 283 ? 30.432 -9.051 -23.296 1.00 96.50 283 SER A CA 1
ATOM 2038 C C . SER A 1 283 ? 29.575 -9.836 -22.297 1.00 96.50 283 SER A C 1
ATOM 2040 O O . SER A 1 283 ? 29.893 -10.981 -21.986 1.00 96.50 283 SER A O 1
ATOM 2042 N N . LEU A 1 284 ? 28.452 -9.271 -21.839 1.00 96.00 284 LEU A N 1
ATOM 2043 C CA . LEU A 1 284 ? 27.566 -9.891 -20.851 1.00 96.00 284 LEU A CA 1
ATOM 2044 C C . LEU A 1 284 ? 26.632 -10.945 -21.457 1.00 96.00 284 LEU A C 1
ATOM 2046 O O . LEU A 1 284 ? 26.262 -11.899 -20.769 1.00 96.00 284 LEU A O 1
ATOM 2050 N N . ALA A 1 285 ? 26.242 -10.797 -22.727 1.00 95.88 285 ALA A N 1
ATOM 2051 C CA . ALA A 1 285 ? 25.190 -11.611 -23.338 1.00 95.88 285 ALA A CA 1
ATOM 2052 C C . ALA A 1 285 ? 25.398 -13.140 -23.200 1.00 95.88 285 ALA A C 1
ATOM 2054 O O . ALA A 1 285 ? 24.440 -13.811 -22.814 1.00 95.88 285 ALA A O 1
ATOM 2055 N N . PRO A 1 286 ? 26.601 -13.720 -23.416 1.00 94.81 286 PRO A N 1
ATOM 2056 C CA . PRO A 1 286 ? 26.812 -15.160 -23.231 1.00 94.81 286 PRO A CA 1
ATOM 2057 C C . PRO A 1 286 ? 26.597 -15.633 -21.786 1.00 94.81 286 PRO A C 1
ATOM 2059 O O . PRO A 1 286 ? 26.049 -16.711 -21.562 1.00 94.81 286 PRO A O 1
ATOM 2062 N N . HIS A 1 287 ? 26.991 -14.823 -20.800 1.00 94.50 287 HIS A N 1
ATOM 2063 C CA . HIS A 1 287 ? 26.831 -15.147 -19.380 1.00 94.50 287 HIS A CA 1
ATOM 2064 C C . HIS A 1 287 ? 25.364 -15.095 -18.957 1.00 94.50 287 HIS A C 1
ATOM 2066 O O . HIS A 1 287 ? 24.877 -15.986 -18.264 1.00 94.50 287 HIS A O 1
ATOM 2072 N N . LEU A 1 288 ? 24.642 -14.070 -19.409 1.00 95.38 288 LEU A N 1
ATOM 2073 C CA . LEU A 1 288 ? 23.217 -13.928 -19.128 1.00 95.38 288 LEU A CA 1
ATOM 2074 C C . LEU A 1 288 ? 22.391 -15.008 -19.839 1.00 95.38 288 LEU A C 1
ATOM 2076 O O . LEU A 1 288 ? 21.429 -15.508 -19.260 1.00 95.38 288 LEU A O 1
ATOM 2080 N N . ALA A 1 289 ? 22.792 -15.435 -21.039 1.00 94.38 289 ALA A N 1
ATOM 2081 C CA . ALA A 1 289 ? 22.136 -16.524 -21.764 1.00 94.38 289 ALA A CA 1
ATOM 2082 C C . ALA A 1 289 ? 22.195 -17.865 -21.018 1.00 94.38 289 ALA A C 1
ATOM 2084 O O . ALA A 1 289 ? 21.258 -18.654 -21.114 1.00 94.38 289 ALA A O 1
ATOM 2085 N N . ALA A 1 290 ? 23.241 -18.104 -20.220 1.00 94.25 290 ALA A N 1
ATOM 2086 C CA . ALA A 1 290 ? 23.316 -19.279 -19.352 1.00 94.25 290 ALA A CA 1
ATOM 2087 C C . ALA A 1 290 ? 22.317 -19.225 -18.178 1.00 94.25 290 ALA A C 1
ATOM 2089 O O . ALA A 1 290 ? 21.919 -20.266 -17.660 1.00 94.25 290 ALA A O 1
ATOM 2090 N N . LEU A 1 291 ? 21.909 -18.024 -17.753 1.00 92.25 291 LEU A N 1
ATOM 2091 C CA . LEU A 1 291 ? 20.973 -17.807 -16.643 1.00 92.25 291 LEU A CA 1
ATOM 2092 C C . LEU A 1 291 ? 19.513 -17.671 -17.101 1.00 92.25 291 LEU A C 1
ATOM 2094 O O . LEU A 1 291 ? 18.605 -17.942 -16.315 1.00 92.25 291 LEU A O 1
ATOM 2098 N N . ALA A 1 292 ? 19.296 -17.212 -18.334 1.00 94.81 292 ALA A N 1
ATOM 2099 C CA . ALA A 1 292 ? 17.994 -16.851 -18.888 1.00 94.81 292 ALA A CA 1
ATOM 2100 C C . ALA A 1 292 ? 17.905 -17.239 -20.374 1.00 94.81 292 ALA A C 1
ATOM 2102 O O . ALA A 1 292 ? 17.814 -16.385 -21.255 1.00 94.81 292 ALA A O 1
ATOM 2103 N N . SER A 1 293 ? 17.963 -18.540 -20.654 1.00 94.38 293 SER A N 1
ATOM 2104 C CA . SER A 1 293 ? 18.052 -19.093 -22.015 1.00 94.38 293 SER A CA 1
ATOM 2105 C C . SER A 1 293 ? 16.853 -18.778 -22.921 1.00 94.38 293 SER A C 1
ATOM 2107 O O . SER A 1 293 ? 16.969 -18.787 -24.143 1.00 94.38 293 SER A O 1
ATOM 2109 N N . GLU A 1 294 ? 15.703 -18.484 -22.324 1.00 96.06 294 GLU A N 1
ATOM 2110 C CA . GLU A 1 294 ? 14.440 -18.176 -22.988 1.00 96.06 294 GLU A CA 1
ATOM 2111 C C . GLU A 1 294 ? 14.365 -16.718 -23.470 1.00 96.06 294 GLU A C 1
ATOM 2113 O O . GLU A 1 294 ? 13.479 -16.363 -24.250 1.00 96.06 294 GLU A O 1
ATOM 2118 N N . VAL A 1 295 ? 15.284 -15.865 -23.005 1.00 97.56 295 VAL A N 1
ATOM 2119 C CA . VAL A 1 295 ? 15.350 -14.444 -23.357 1.00 97.56 295 VAL A CA 1
ATOM 2120 C C . VAL A 1 295 ? 16.087 -14.259 -24.682 1.00 97.56 295 VAL A C 1
ATOM 2122 O O . VAL A 1 295 ? 17.091 -14.907 -24.968 1.00 97.56 295 VAL A O 1
ATOM 2125 N N . VAL A 1 296 ? 15.608 -13.325 -25.502 1.00 97.69 296 VAL A N 1
ATOM 2126 C CA . VAL A 1 296 ? 16.231 -12.991 -26.785 1.00 97.69 296 VAL A CA 1
ATOM 2127 C C . VAL A 1 296 ? 17.244 -11.875 -26.587 1.00 97.69 296 VAL A C 1
ATOM 2129 O O . VAL A 1 296 ? 16.888 -10.714 -26.403 1.00 97.69 296 VAL A O 1
ATOM 2132 N N . PHE A 1 297 ? 18.525 -12.216 -26.644 1.00 97.69 297 PHE A N 1
ATOM 2133 C CA . PHE A 1 297 ? 19.605 -11.259 -26.424 1.00 97.69 297 PHE A CA 1
ATOM 2134 C C . PHE A 1 297 ? 19.848 -10.382 -27.651 1.00 97.69 297 PHE A C 1
ATOM 2136 O O . PHE A 1 297 ? 19.914 -10.862 -28.783 1.00 97.69 297 PHE A O 1
ATOM 2143 N N . VAL A 1 298 ? 20.034 -9.086 -27.411 1.00 97.88 298 VAL A N 1
ATOM 2144 C CA . VAL A 1 298 ? 20.369 -8.083 -28.424 1.00 97.88 298 VAL A CA 1
ATOM 2145 C C . VAL A 1 298 ? 21.680 -7.403 -28.007 1.00 97.88 298 VAL A C 1
ATOM 2147 O O . VAL A 1 298 ? 21.644 -6.339 -27.388 1.00 97.88 298 VAL A O 1
ATOM 2150 N N . PRO A 1 299 ? 22.847 -8.005 -28.302 1.00 97.44 299 PRO A N 1
ATOM 2151 C CA . PRO A 1 299 ? 24.144 -7.490 -27.862 1.00 97.44 299 PRO A CA 1
ATOM 2152 C C . PRO A 1 299 ? 24.390 -6.053 -28.338 1.00 97.44 299 PRO A C 1
ATOM 2154 O O . PRO A 1 299 ? 24.340 -5.778 -29.538 1.00 97.44 299 PRO A O 1
ATOM 2157 N N . GLN A 1 300 ? 24.680 -5.147 -27.406 1.00 98.00 300 GLN A N 1
ATOM 2158 C CA . GLN A 1 300 ? 24.895 -3.725 -27.677 1.00 98.00 300 GLN A CA 1
ATOM 2159 C C . GLN A 1 300 ? 26.364 -3.329 -27.585 1.00 98.00 300 GLN A C 1
ATOM 2161 O O . GLN A 1 300 ? 27.200 -4.043 -27.031 1.00 98.00 300 GLN A O 1
ATOM 2166 N N . ALA A 1 301 ? 26.669 -2.161 -28.141 1.00 96.94 301 ALA A N 1
ATOM 2167 C CA . ALA A 1 301 ? 27.940 -1.504 -27.904 1.00 96.94 301 ALA A CA 1
ATOM 2168 C C . ALA A 1 301 ? 28.118 -1.172 -26.413 1.00 96.94 301 ALA A C 1
ATOM 2170 O O . ALA A 1 301 ? 27.169 -0.761 -25.741 1.00 96.94 301 ALA A O 1
ATOM 2171 N N . GLU A 1 302 ? 29.341 -1.335 -25.918 1.00 96.38 302 GLU A N 1
ATOM 2172 C CA . GLU A 1 302 ? 29.670 -1.213 -24.500 1.00 96.38 302 GLU A CA 1
ATOM 2173 C C . GLU A 1 302 ? 30.867 -0.289 -24.259 1.00 96.38 302 GLU A C 1
ATOM 2175 O O . GLU A 1 302 ? 31.680 -0.062 -25.158 1.00 96.38 302 GLU A O 1
ATOM 2180 N N . THR A 1 303 ? 30.931 0.283 -23.060 1.00 95.38 303 THR A N 1
ATOM 2181 C CA . THR A 1 303 ? 32.070 1.059 -22.565 1.00 95.38 303 THR A CA 1
ATOM 2182 C C . THR A 1 303 ? 33.208 0.118 -22.156 1.00 95.38 303 THR A C 1
ATOM 2184 O O . THR A 1 303 ? 33.009 -1.090 -22.019 1.00 95.38 303 THR A O 1
ATOM 2187 N N . ALA A 1 304 ? 34.404 0.661 -21.904 1.00 92.56 304 ALA A N 1
ATOM 2188 C CA . ALA A 1 304 ? 35.538 -0.130 -21.410 1.00 92.56 304 ALA A CA 1
ATOM 2189 C C . ALA A 1 304 ? 35.243 -0.837 -20.071 1.00 92.56 304 ALA A C 1
ATOM 2191 O O . ALA A 1 304 ? 35.764 -1.919 -19.818 1.00 92.56 304 ALA A O 1
ATOM 2192 N N . ASP A 1 305 ? 34.361 -0.254 -19.257 1.00 91.44 305 ASP A N 1
ATOM 2193 C CA . ASP A 1 305 ? 33.942 -0.792 -17.961 1.00 91.44 305 ASP A CA 1
ATOM 2194 C C . ASP A 1 305 ? 32.752 -1.764 -18.072 1.00 91.44 305 ASP A C 1
ATOM 2196 O O . ASP A 1 305 ? 32.162 -2.140 -17.063 1.00 91.44 305 ASP A O 1
ATOM 2200 N N . GLY A 1 306 ? 32.356 -2.165 -19.287 1.00 94.50 306 GLY A N 1
ATOM 2201 C CA . GLY A 1 306 ? 31.289 -3.144 -19.513 1.00 94.50 306 GLY A CA 1
ATOM 2202 C C . GLY A 1 306 ? 29.876 -2.624 -19.227 1.00 94.50 306 GLY A C 1
ATOM 2203 O O . GLY A 1 306 ? 29.007 -3.398 -18.829 1.00 94.50 306 GLY A O 1
ATOM 2204 N N . ALA A 1 307 ? 29.627 -1.325 -19.412 1.00 96.69 307 ALA A N 1
ATOM 2205 C CA . ALA A 1 307 ? 28.290 -0.722 -19.372 1.00 96.69 307 ALA A CA 1
ATOM 2206 C C . ALA A 1 307 ? 27.794 -0.385 -20.789 1.00 96.69 307 ALA A C 1
ATOM 2208 O O . ALA A 1 307 ? 28.570 -0.412 -21.738 1.00 96.69 307 ALA A O 1
ATOM 2209 N N . LEU A 1 308 ? 26.511 -0.055 -20.972 1.00 97.69 308 LEU A N 1
ATOM 2210 C CA . LEU A 1 308 ? 25.998 0.343 -22.292 1.00 97.69 308 LEU A CA 1
ATOM 2211 C C . LEU A 1 308 ? 26.593 1.686 -22.745 1.00 97.69 308 LEU A C 1
ATOM 2213 O O . LEU A 1 308 ? 26.529 2.675 -22.011 1.00 97.69 308 LEU A O 1
ATOM 2217 N N . ALA A 1 309 ? 27.129 1.725 -23.966 1.00 97.38 309 ALA A N 1
ATOM 2218 C CA . ALA A 1 309 ? 27.747 2.916 -24.549 1.00 97.38 309 ALA A CA 1
ATOM 2219 C C . ALA A 1 309 ? 26.732 3.819 -25.267 1.00 97.38 309 ALA A C 1
ATOM 2221 O O . ALA A 1 309 ? 25.746 3.349 -25.839 1.00 97.38 309 ALA A O 1
ATOM 2222 N N . GLU A 1 310 ? 27.011 5.121 -25.325 1.00 96.50 310 GLU A N 1
ATOM 2223 C CA . GLU A 1 310 ? 26.114 6.131 -25.908 1.00 96.50 310 GLU A CA 1
ATOM 2224 C C . GLU A 1 310 ? 25.881 5.914 -27.411 1.00 96.50 310 GLU A C 1
ATOM 2226 O O . GLU A 1 310 ? 24.796 6.182 -27.934 1.00 96.50 310 GLU A O 1
ATOM 2231 N N . GLN A 1 311 ? 26.864 5.329 -28.098 1.00 96.94 311 GLN A N 1
ATOM 2232 C CA . GLN A 1 311 ? 26.764 4.939 -29.506 1.00 96.94 311 GLN A CA 1
ATOM 2233 C C . GLN A 1 311 ? 25.655 3.908 -29.797 1.00 96.94 311 GLN A C 1
ATOM 2235 O O . GLN A 1 311 ? 25.226 3.789 -30.943 1.00 96.94 311 GLN A O 1
ATOM 2240 N N . ALA A 1 312 ? 25.147 3.187 -28.787 1.00 97.00 312 ALA A N 1
ATOM 2241 C CA . ALA A 1 312 ? 24.041 2.241 -28.955 1.00 97.00 312 ALA A CA 1
ATOM 2242 C C . ALA A 1 312 ? 22.678 2.925 -29.200 1.00 97.00 312 ALA A C 1
ATOM 2244 O O . ALA A 1 312 ? 21.726 2.257 -29.602 1.00 97.00 312 ALA A O 1
ATOM 2245 N N . ALA A 1 313 ? 22.565 4.241 -28.977 1.00 98.06 313 ALA A N 1
ATOM 2246 C CA . ALA A 1 313 ? 21.289 4.959 -28.956 1.00 98.06 313 ALA A CA 1
ATOM 2247 C C . ALA A 1 313 ? 20.421 4.748 -30.208 1.00 98.06 313 ALA A C 1
ATOM 2249 O O . ALA A 1 313 ? 19.258 4.376 -30.082 1.00 98.06 313 ALA A O 1
ATOM 2250 N N . GLU A 1 314 ? 20.973 4.944 -31.409 1.00 97.88 314 GLU A N 1
ATOM 2251 C CA . GLU A 1 314 ? 20.196 4.858 -32.657 1.00 97.88 314 GLU A CA 1
ATOM 2252 C C . GLU A 1 314 ? 19.653 3.444 -32.903 1.00 97.88 314 GLU A C 1
ATOM 2254 O O . GLU A 1 314 ? 18.488 3.267 -33.259 1.00 97.88 314 GLU A O 1
ATOM 2259 N N . GLY A 1 315 ? 20.469 2.418 -32.641 1.00 97.94 315 GLY A N 1
ATOM 2260 C CA . GLY A 1 315 ? 20.044 1.022 -32.761 1.00 97.94 315 GLY A CA 1
ATOM 2261 C C . GLY A 1 315 ? 18.960 0.653 -31.747 1.00 97.94 315 GLY A C 1
ATOM 2262 O O . GLY A 1 315 ? 17.990 -0.024 -32.092 1.00 97.94 315 GLY A O 1
ATOM 2263 N N . LEU A 1 316 ? 19.091 1.140 -30.510 1.00 98.56 316 LEU A N 1
ATOM 2264 C CA . LEU A 1 316 ? 18.100 0.935 -29.455 1.00 98.56 316 LEU A CA 1
ATOM 2265 C C . LEU A 1 316 ? 16.773 1.630 -29.769 1.00 98.56 316 LEU A C 1
ATOM 2267 O O . LEU A 1 316 ? 15.725 1.022 -29.578 1.00 98.56 316 LEU A O 1
ATOM 2271 N N . LEU A 1 317 ? 16.797 2.858 -30.295 1.00 98.62 317 LEU A N 1
ATOM 2272 C CA . LEU A 1 317 ? 15.587 3.585 -30.696 1.00 98.62 317 LEU A CA 1
ATOM 2273 C C . LEU A 1 317 ? 14.885 2.917 -31.882 1.00 98.62 317 LEU A C 1
ATOM 2275 O O . LEU A 1 317 ? 13.664 2.752 -31.861 1.00 98.62 317 LEU A O 1
ATOM 2279 N N . ALA A 1 318 ? 15.647 2.461 -32.880 1.00 98.25 318 ALA A N 1
ATOM 2280 C CA . ALA A 1 318 ? 15.101 1.711 -34.008 1.00 98.25 318 ALA A CA 1
ATOM 2281 C C . ALA A 1 318 ? 14.438 0.395 -33.564 1.00 98.25 318 ALA A C 1
ATOM 2283 O O . ALA A 1 318 ? 13.417 -0.008 -34.123 1.00 98.25 318 ALA A O 1
ATOM 2284 N N . LEU A 1 319 ? 14.994 -0.275 -32.548 1.00 98.12 319 LEU A N 1
ATOM 2285 C CA . LEU A 1 319 ? 14.387 -1.469 -31.964 1.00 98.12 319 LEU A CA 1
ATOM 2286 C C . LEU A 1 319 ? 13.156 -1.132 -31.111 1.00 98.12 319 L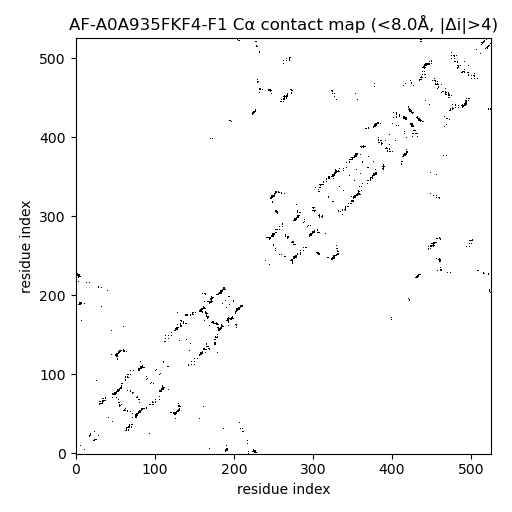EU A C 1
ATOM 2288 O O . LEU A 1 319 ? 12.133 -1.799 -31.242 1.00 98.12 319 LEU A O 1
ATOM 2292 N N . ALA A 1 320 ? 13.234 -0.087 -30.284 1.00 98.44 320 ALA A N 1
ATOM 2293 C CA . ALA A 1 320 ? 12.142 0.380 -29.431 1.00 98.44 320 ALA A CA 1
ATOM 2294 C C . ALA A 1 320 ? 10.882 0.748 -30.232 1.00 98.44 320 ALA A C 1
ATOM 2296 O O . ALA A 1 320 ? 9.771 0.542 -29.759 1.00 98.44 320 ALA A O 1
ATOM 2297 N N . ALA A 1 321 ? 11.036 1.243 -31.463 1.00 97.94 321 ALA A N 1
ATOM 2298 C CA . ALA A 1 321 ? 9.920 1.564 -32.354 1.00 97.94 321 ALA A CA 1
ATOM 2299 C C . ALA A 1 321 ? 9.154 0.336 -32.891 1.00 97.94 321 ALA A C 1
ATOM 2301 O O . ALA A 1 321 ? 8.144 0.499 -33.573 1.00 97.94 321 ALA A O 1
ATOM 2302 N N . ARG A 1 322 ? 9.640 -0.887 -32.639 1.00 97.38 322 ARG A N 1
ATOM 2303 C CA . ARG A 1 322 ? 9.101 -2.142 -33.194 1.00 97.38 322 ARG A CA 1
ATOM 2304 C C . ARG A 1 322 ? 8.552 -3.105 -32.140 1.00 97.38 322 ARG A C 1
ATOM 2306 O O . ARG A 1 322 ? 8.208 -4.231 -32.491 1.00 97.38 322 ARG A O 1
ATOM 2313 N N . VAL A 1 323 ? 8.543 -2.695 -30.879 1.00 98.06 323 VAL A N 1
ATOM 2314 C CA . VAL A 1 323 ? 8.080 -3.489 -29.735 1.00 98.06 323 VAL A CA 1
ATOM 2315 C C . VAL A 1 323 ? 6.893 -2.791 -29.079 1.00 98.06 323 VAL A C 1
ATOM 2317 O O . VAL A 1 323 ? 6.654 -1.614 -29.333 1.00 98.06 323 VAL A O 1
ATOM 2320 N N . ASP A 1 324 ? 6.162 -3.490 -28.221 1.00 98.06 324 ASP A N 1
ATOM 2321 C CA . ASP A 1 324 ? 4.968 -2.943 -27.570 1.00 98.06 324 ASP A CA 1
ATOM 2322 C C . ASP A 1 324 ? 5.317 -2.087 -26.345 1.00 98.06 324 ASP A C 1
ATOM 2324 O O . ASP A 1 324 ? 4.568 -1.186 -25.968 1.00 98.06 324 ASP A O 1
ATOM 2328 N N . CYS A 1 325 ? 6.458 -2.358 -25.704 1.00 98.12 325 CYS A N 1
ATOM 2329 C CA . CYS A 1 325 ? 6.916 -1.637 -24.520 1.00 98.12 325 CYS A CA 1
ATOM 2330 C C . CYS A 1 325 ? 8.440 -1.723 -24.350 1.00 98.12 325 CYS A C 1
ATOM 2332 O O . CYS A 1 325 ? 9.077 -2.697 -24.760 1.00 98.12 325 CYS A O 1
ATOM 2334 N N . VAL A 1 326 ? 9.022 -0.709 -23.704 1.00 98.81 326 VAL A N 1
ATOM 2335 C CA . VAL A 1 326 ? 10.420 -0.711 -23.263 1.00 98.81 326 VAL A CA 1
ATOM 2336 C C . VAL A 1 326 ? 10.493 -0.656 -21.739 1.00 98.81 326 VAL A C 1
ATOM 2338 O O . VAL A 1 326 ? 9.856 0.190 -21.121 1.00 98.81 326 VAL A O 1
ATOM 2341 N N . ALA A 1 327 ? 11.323 -1.504 -21.141 1.00 98.75 327 ALA A N 1
ATOM 2342 C CA . ALA A 1 327 ? 11.798 -1.367 -19.770 1.00 98.75 327 ALA A CA 1
ATOM 2343 C C . ALA A 1 327 ? 13.264 -0.915 -19.777 1.00 98.75 327 ALA A C 1
ATOM 2345 O O . ALA A 1 327 ? 14.095 -1.493 -20.477 1.00 98.75 327 ALA A O 1
ATOM 2346 N N . LEU A 1 328 ? 13.586 0.132 -19.023 1.00 98.69 328 LEU A N 1
ATOM 2347 C CA . LEU A 1 328 ? 14.891 0.785 -19.025 1.00 98.69 328 LEU A CA 1
ATOM 2348 C C . LEU A 1 328 ? 15.370 1.006 -17.590 1.00 98.69 328 LEU A C 1
ATOM 2350 O O . LEU A 1 328 ? 14.650 1.588 -16.781 1.00 98.69 328 LEU A O 1
ATOM 2354 N N . GLY A 1 329 ? 16.615 0.619 -17.302 1.00 97.12 329 GLY A N 1
ATOM 2355 C CA . GLY A 1 329 ? 17.306 1.063 -16.086 1.00 97.12 329 GLY A CA 1
ATOM 2356 C C . GLY A 1 329 ? 17.776 -0.020 -15.121 1.00 97.12 329 GLY A C 1
ATOM 2357 O O . GLY A 1 329 ? 18.621 0.271 -14.276 1.00 97.12 329 GLY A O 1
ATOM 2358 N N . ASN A 1 330 ? 17.307 -1.261 -15.260 1.00 95.94 330 ASN A N 1
ATOM 2359 C CA . ASN A 1 330 ? 17.701 -2.367 -14.384 1.00 95.94 330 ASN A CA 1
ATOM 2360 C C . ASN A 1 330 ? 19.209 -2.667 -14.526 1.00 95.94 330 ASN A C 1
ATOM 2362 O O . ASN A 1 330 ? 19.652 -3.274 -15.503 1.00 95.94 330 ASN A O 1
ATOM 2366 N N . GLY A 1 331 ? 20.005 -2.208 -13.557 1.00 94.94 331 GLY A N 1
ATOM 2367 C CA . GLY A 1 331 ? 21.451 -2.434 -13.487 1.00 94.94 331 GLY A CA 1
ATOM 2368 C C . GLY A 1 331 ? 22.255 -1.821 -14.634 1.00 94.94 331 GLY A C 1
ATOM 2369 O O . GLY A 1 331 ? 23.101 -2.508 -15.195 1.00 94.94 331 GLY A O 1
ATOM 2370 N N . LEU A 1 332 ? 21.988 -0.569 -15.023 1.00 95.06 332 LEU A N 1
ATOM 2371 C CA . LEU A 1 332 ? 22.723 0.113 -16.102 1.00 95.06 332 LEU A CA 1
ATOM 2372 C C . LEU A 1 332 ? 24.078 0.691 -15.676 1.00 95.06 332 LEU A C 1
ATOM 2374 O O . LEU A 1 332 ? 24.851 1.094 -16.546 1.00 95.06 332 LEU A O 1
ATOM 2378 N N . SER A 1 333 ? 24.382 0.714 -14.377 1.00 93.62 333 SER A N 1
ATOM 2379 C CA . SER A 1 333 ? 25.488 1.455 -13.763 1.00 93.62 333 SER A CA 1
ATOM 2380 C C . SER A 1 333 ? 25.322 2.978 -13.816 1.00 93.62 333 SER A C 1
ATOM 2382 O O . SER A 1 333 ? 24.525 3.544 -14.570 1.00 93.62 333 SER A O 1
ATOM 2384 N N . LEU A 1 334 ? 26.146 3.665 -13.024 1.00 93.94 334 LEU A N 1
ATOM 2385 C CA . LEU A 1 334 ? 26.185 5.126 -12.931 1.00 93.94 334 LEU A CA 1
ATOM 2386 C C . LEU A 1 334 ? 27.267 5.760 -13.821 1.00 93.94 334 LEU A C 1
ATOM 2388 O O . LEU A 1 334 ? 27.600 6.933 -13.645 1.00 93.94 334 LEU A O 1
ATOM 2392 N N . ALA A 1 335 ? 27.821 5.009 -14.780 1.00 94.12 335 ALA A N 1
ATOM 2393 C CA . ALA A 1 335 ? 28.829 5.519 -15.705 1.00 94.12 335 ALA A CA 1
ATOM 2394 C C . ALA A 1 335 ? 28.291 6.721 -16.501 1.00 94.12 335 ALA A C 1
ATOM 2396 O O . ALA A 1 335 ? 27.204 6.665 -17.078 1.00 94.12 335 ALA A O 1
ATOM 2397 N N . ALA A 1 336 ? 29.063 7.811 -16.571 1.00 95.50 336 ALA A N 1
ATOM 2398 C CA . ALA A 1 336 ? 28.600 9.077 -17.148 1.00 95.50 336 ALA A CA 1
ATOM 2399 C C . ALA A 1 336 ? 28.087 8.938 -18.593 1.00 95.50 336 ALA A C 1
ATOM 2401 O O . ALA A 1 336 ? 27.111 9.587 -18.966 1.00 95.50 336 ALA A O 1
ATOM 2402 N N . GLU A 1 337 ? 28.721 8.079 -19.394 1.00 96.81 337 GLU A N 1
ATOM 2403 C CA . GLU A 1 337 ? 28.291 7.783 -20.761 1.00 96.81 337 GLU A CA 1
ATOM 2404 C C . GLU A 1 337 ? 26.939 7.061 -20.807 1.00 96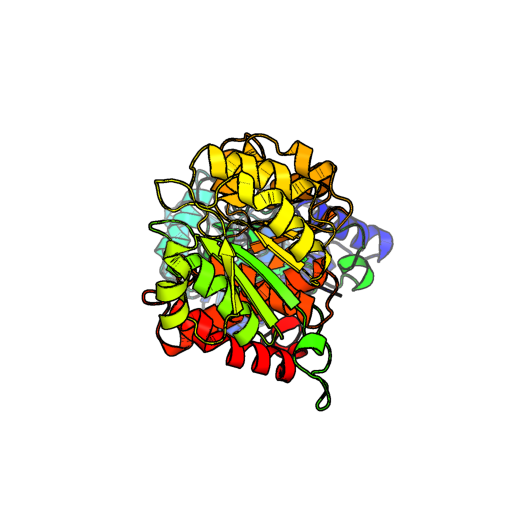.81 337 GLU A C 1
ATOM 2406 O O . GLU A 1 337 ? 26.038 7.488 -21.527 1.00 96.81 337 GLU A O 1
ATOM 2411 N N . THR A 1 338 ? 26.739 6.035 -19.980 1.00 97.00 338 THR A N 1
ATOM 2412 C CA . THR A 1 338 ? 25.459 5.321 -19.898 1.00 97.00 338 THR A CA 1
ATOM 2413 C C . THR A 1 338 ? 24.338 6.223 -19.377 1.00 97.00 338 THR A C 1
ATOM 2415 O O . THR A 1 338 ? 23.209 6.173 -19.859 1.00 97.00 338 THR A O 1
ATOM 2418 N N . GLN A 1 339 ? 24.642 7.126 -18.447 1.00 97.50 339 GLN A N 1
ATOM 2419 C CA . GLN A 1 339 ? 23.674 8.104 -17.949 1.00 97.50 339 GLN A CA 1
ATOM 2420 C C . GLN A 1 339 ? 23.267 9.112 -19.048 1.00 97.50 339 GLN A C 1
ATOM 2422 O O . GLN A 1 339 ? 22.094 9.486 -19.132 1.00 97.50 339 GLN A O 1
ATOM 2427 N N . ARG A 1 340 ? 24.190 9.518 -19.939 1.00 98.00 340 ARG A N 1
ATOM 2428 C CA . ARG A 1 340 ? 23.857 10.306 -21.147 1.00 98.00 340 ARG A CA 1
ATOM 2429 C C . ARG A 1 340 ? 23.006 9.510 -22.133 1.00 98.00 340 ARG A C 1
ATOM 2431 O O . ARG A 1 340 ? 22.013 10.046 -22.624 1.00 98.00 340 ARG A O 1
ATOM 2438 N N . LEU A 1 341 ? 23.334 8.234 -22.360 1.00 98.44 341 LEU A N 1
ATOM 2439 C CA . LEU A 1 341 ? 22.522 7.333 -23.181 1.00 98.44 341 LEU A CA 1
ATOM 2440 C C . LEU A 1 341 ? 21.071 7.302 -22.687 1.00 98.44 341 LEU A C 1
ATOM 2442 O O . LEU A 1 341 ? 20.159 7.544 -23.472 1.00 98.44 341 LEU A O 1
ATOM 2446 N N . VAL A 1 342 ? 20.846 7.071 -21.390 1.00 98.44 342 VAL A N 1
ATOM 2447 C CA . VAL A 1 342 ? 19.492 7.044 -20.812 1.00 98.44 342 VAL A CA 1
ATOM 2448 C C . VAL A 1 342 ? 18.752 8.359 -21.064 1.00 98.44 342 VAL A C 1
ATOM 2450 O O . VAL A 1 342 ? 17.625 8.334 -21.556 1.00 98.44 342 VAL A O 1
ATOM 2453 N N . ARG A 1 343 ? 19.384 9.510 -20.798 1.00 98.25 343 ARG A N 1
ATOM 2454 C CA . ARG A 1 343 ? 18.766 10.831 -21.027 1.00 98.25 343 ARG A CA 1
ATOM 2455 C C . ARG A 1 343 ? 18.429 11.088 -22.495 1.00 98.25 343 ARG A C 1
ATOM 2457 O O . ARG A 1 343 ? 17.464 11.790 -22.770 1.00 98.25 343 ARG A O 1
ATOM 2464 N N . ARG A 1 344 ? 19.172 10.501 -23.436 1.00 98.25 344 ARG A N 1
ATOM 2465 C CA . ARG A 1 344 ? 18.851 10.548 -24.870 1.00 98.25 344 ARG A CA 1
ATOM 2466 C C . ARG A 1 344 ? 17.696 9.613 -25.239 1.00 98.25 344 ARG A C 1
ATOM 2468 O O . ARG A 1 344 ? 16.860 9.977 -26.060 1.00 98.25 344 ARG A O 1
ATOM 2475 N N . LEU A 1 345 ? 17.638 8.422 -24.642 1.00 98.62 345 LEU A N 1
ATOM 2476 C CA . LEU A 1 345 ? 16.613 7.417 -24.936 1.00 98.62 345 LEU A CA 1
ATOM 2477 C C . LEU A 1 345 ? 15.235 7.800 -24.389 1.00 98.62 345 LEU A C 1
ATOM 2479 O O . LEU A 1 345 ? 14.241 7.684 -25.103 1.00 98.62 345 LEU A O 1
ATOM 2483 N N . VAL A 1 346 ? 15.162 8.261 -23.138 1.00 98.56 346 VAL A N 1
ATOM 2484 C CA . VAL A 1 346 ? 13.892 8.510 -22.436 1.00 98.56 346 VAL A CA 1
ATOM 2485 C C . VAL A 1 346 ? 12.933 9.420 -23.212 1.00 98.56 346 VAL A C 1
ATOM 2487 O O . VAL A 1 346 ? 11.803 8.991 -23.414 1.00 98.56 346 VAL A O 1
ATOM 2490 N N . PRO A 1 347 ? 13.298 10.615 -23.704 1.00 98.19 347 PRO A N 1
ATOM 2491 C CA . PRO A 1 347 ? 12.358 11.442 -24.464 1.00 98.19 347 PRO A CA 1
ATOM 2492 C C . PRO A 1 347 ? 12.032 10.869 -25.857 1.00 98.19 347 PRO A C 1
ATOM 2494 O O . PRO A 1 347 ? 10.976 11.176 -26.406 1.00 98.19 347 PRO A O 1
ATOM 2497 N N . ALA A 1 348 ? 12.906 10.030 -26.426 1.00 98.12 348 ALA A N 1
ATOM 2498 C CA . ALA A 1 348 ? 12.827 9.575 -27.816 1.00 98.12 348 ALA A CA 1
ATOM 2499 C C . ALA A 1 348 ? 12.132 8.213 -28.016 1.00 98.12 348 ALA A C 1
ATOM 2501 O O . ALA A 1 348 ? 11.679 7.925 -29.123 1.00 98.12 348 ALA A O 1
ATOM 2502 N N . ILE A 1 349 ? 12.020 7.370 -26.981 1.00 98.62 349 ILE A N 1
ATOM 2503 C CA . ILE A 1 349 ? 11.316 6.078 -27.071 1.00 98.62 349 ILE A CA 1
ATOM 2504 C C . ILE A 1 349 ? 9.819 6.317 -27.376 1.00 98.62 349 ILE A C 1
ATOM 2506 O O . ILE A 1 349 ? 9.133 6.932 -26.554 1.00 98.62 349 ILE A O 1
ATOM 2510 N N . PRO A 1 350 ? 9.274 5.818 -28.505 1.00 98.06 350 PRO A N 1
ATOM 2511 C CA . PRO A 1 350 ? 7.932 6.190 -28.969 1.00 98.06 350 PRO A CA 1
ATOM 2512 C C . PRO A 1 350 ? 6.793 5.343 -28.378 1.00 98.06 350 PRO A C 1
ATOM 2514 O O . PRO A 1 350 ? 5.628 5.598 -28.670 1.00 98.06 350 PRO A O 1
ATOM 2517 N N . VAL A 1 351 ? 7.118 4.338 -27.566 1.00 98.50 351 VAL A N 1
ATOM 2518 C CA . VAL A 1 351 ? 6.182 3.360 -26.983 1.00 98.50 351 VAL A CA 1
ATOM 2519 C C . VAL A 1 351 ? 6.125 3.506 -25.455 1.00 98.50 351 VAL A C 1
ATOM 2521 O O . VAL A 1 351 ? 6.945 4.250 -24.893 1.00 98.50 351 VAL A O 1
ATOM 2524 N N . PRO A 1 352 ? 5.168 2.857 -24.758 1.00 98.69 352 PRO A N 1
ATOM 2525 C CA . PRO A 1 352 ? 5.142 2.829 -23.300 1.00 98.69 352 PRO A CA 1
ATOM 2526 C C . PRO A 1 352 ? 6.506 2.479 -22.691 1.00 98.69 352 PRO A C 1
ATOM 2528 O O . PRO A 1 352 ? 7.161 1.530 -23.128 1.00 98.69 352 PRO A O 1
ATOM 2531 N N . LEU A 1 353 ? 6.923 3.247 -21.683 1.00 98.81 353 LEU A N 1
ATOM 2532 C CA . LEU A 1 353 ? 8.229 3.119 -21.031 1.00 98.81 353 LEU A CA 1
ATOM 2533 C C . LEU A 1 353 ? 8.072 2.807 -19.543 1.00 98.81 353 LEU A C 1
ATOM 2535 O O . LEU A 1 353 ? 7.435 3.571 -18.824 1.00 98.81 353 LEU A O 1
ATOM 2539 N N . LEU A 1 354 ? 8.707 1.738 -19.076 1.00 98.75 354 LEU A N 1
ATOM 2540 C CA . LEU A 1 354 ? 8.954 1.458 -17.663 1.00 98.75 354 LEU A CA 1
ATOM 2541 C C . LEU A 1 354 ? 10.372 1.912 -17.320 1.00 98.75 354 LEU A C 1
ATOM 2543 O O . LEU A 1 354 ? 11.330 1.450 -17.938 1.00 98.75 354 LEU A O 1
ATOM 2547 N N . LEU A 1 355 ? 10.509 2.813 -16.353 1.00 98.62 355 LEU A N 1
ATOM 2548 C CA . LEU A 1 355 ? 11.791 3.349 -15.913 1.00 98.62 355 LEU A CA 1
ATOM 2549 C C . LEU A 1 355 ? 12.039 2.969 -14.450 1.00 98.62 355 LEU A C 1
ATOM 2551 O O . LEU A 1 355 ? 11.259 3.343 -13.573 1.00 98.62 355 LEU A O 1
ATOM 2555 N N . ASP A 1 356 ? 13.139 2.262 -14.195 1.00 98.25 356 ASP A N 1
ATOM 2556 C CA . ASP A 1 356 ? 13.519 1.772 -12.863 1.00 98.25 356 ASP A CA 1
ATOM 2557 C C . ASP A 1 356 ? 15.009 2.002 -12.570 1.00 98.25 356 ASP A C 1
ATOM 2559 O O . ASP A 1 356 ? 15.790 2.317 -13.470 1.00 98.25 356 ASP A O 1
ATOM 2563 N N . GLY A 1 357 ? 15.407 1.852 -11.305 1.00 95.62 357 GLY A N 1
ATOM 2564 C CA . GLY A 1 357 ? 16.806 1.775 -10.879 1.00 95.62 357 GLY A CA 1
ATOM 2565 C C . GLY A 1 357 ? 17.704 2.892 -11.422 1.00 95.62 357 GLY A C 1
ATOM 2566 O O . GLY A 1 357 ? 17.422 4.086 -11.291 1.00 95.62 357 GLY A O 1
ATOM 2567 N N . ASP A 1 358 ? 18.798 2.511 -12.085 1.00 96.81 358 ASP A N 1
ATOM 2568 C CA . ASP A 1 358 ? 19.777 3.461 -12.630 1.00 96.81 358 ASP A CA 1
ATOM 2569 C C . ASP A 1 358 ? 19.196 4.352 -13.737 1.00 96.81 358 ASP A C 1
ATOM 2571 O O . ASP A 1 358 ? 19.707 5.449 -13.979 1.00 96.81 358 ASP A O 1
ATOM 2575 N N . GLY A 1 359 ? 18.101 3.925 -14.373 1.00 97.62 359 GLY A N 1
ATOM 2576 C CA . GLY A 1 359 ? 17.347 4.747 -15.313 1.00 97.62 359 GLY A CA 1
ATOM 2577 C C . GLY A 1 359 ? 16.681 5.941 -14.625 1.00 97.62 359 GLY A C 1
ATOM 2578 O O . GLY A 1 359 ? 16.779 7.072 -15.109 1.00 97.62 359 GLY A O 1
ATOM 2579 N N . LEU A 1 360 ? 16.079 5.713 -13.452 1.00 98.12 360 LEU A N 1
ATOM 2580 C CA . LEU A 1 360 ? 15.558 6.785 -12.596 1.00 98.12 360 LEU A CA 1
ATOM 2581 C C . LEU A 1 360 ? 16.695 7.683 -12.103 1.00 98.12 360 LEU A C 1
ATOM 2583 O O . LEU A 1 360 ? 16.544 8.901 -12.050 1.00 98.12 360 LEU A O 1
ATOM 2587 N N . THR A 1 361 ? 17.863 7.105 -11.805 1.00 97.12 361 THR A N 1
ATOM 2588 C CA . THR A 1 361 ? 19.052 7.879 -11.425 1.00 97.12 361 THR A CA 1
ATOM 2589 C C . THR A 1 361 ? 19.549 8.813 -12.510 1.00 97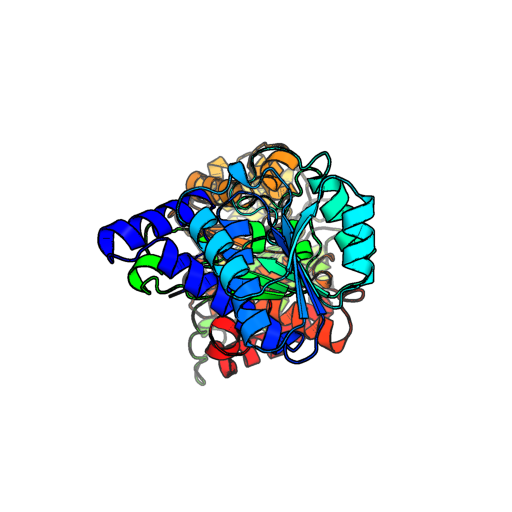.12 361 THR A C 1
ATOM 2591 O O . THR A 1 361 ? 19.830 9.976 -12.214 1.00 97.12 361 THR A O 1
ATOM 2594 N N . ALA A 1 362 ? 19.567 8.368 -13.762 1.00 97.44 362 ALA A N 1
ATOM 2595 C CA . ALA A 1 362 ? 19.929 9.233 -14.874 1.00 97.44 362 ALA A CA 1
ATOM 2596 C C . ALA A 1 362 ? 18.954 10.397 -15.027 1.00 97.44 362 ALA A C 1
ATOM 2598 O O . ALA A 1 362 ? 19.387 11.541 -15.205 1.00 97.44 362 ALA A O 1
ATOM 2599 N N . ILE A 1 363 ? 17.655 10.111 -14.923 1.00 97.81 363 ILE A N 1
ATOM 2600 C CA . ILE A 1 363 ? 16.591 11.099 -15.101 1.00 97.81 363 ILE A CA 1
ATOM 2601 C C . ILE A 1 363 ? 16.460 12.057 -13.924 1.00 97.81 363 ILE A C 1
ATOM 2603 O O . ILE A 1 363 ? 16.072 13.195 -14.146 1.00 97.81 363 ILE A O 1
ATOM 2607 N N . ALA A 1 364 ? 16.872 11.692 -12.712 1.00 96.81 364 ALA A N 1
ATOM 2608 C CA . ALA A 1 364 ? 16.860 12.624 -11.584 1.00 96.81 364 ALA A CA 1
ATOM 2609 C C . ALA A 1 364 ? 17.702 13.892 -11.810 1.00 96.81 364 ALA A C 1
ATOM 2611 O O . ALA A 1 364 ? 17.404 14.927 -11.231 1.00 96.81 364 ALA A O 1
ATOM 2612 N N . ALA A 1 365 ? 18.709 13.845 -12.686 1.00 95.06 365 ALA A N 1
ATOM 2613 C CA . ALA A 1 365 ? 19.476 15.034 -13.065 1.00 95.06 365 ALA A CA 1
ATOM 2614 C C . ALA A 1 365 ? 18.805 15.900 -14.153 1.00 95.06 365 ALA A C 1
ATOM 2616 O O . ALA A 1 365 ? 19.304 16.980 -14.449 1.00 95.06 365 ALA A O 1
ATOM 2617 N N . ALA A 1 366 ? 17.745 15.400 -14.795 1.00 96.25 366 ALA A N 1
ATOM 2618 C CA . ALA A 1 366 ? 17.019 16.056 -15.887 1.00 96.25 366 ALA A CA 1
ATOM 2619 C C . ALA A 1 366 ? 15.541 15.581 -15.942 1.00 96.25 366 ALA A C 1
ATOM 2621 O O . ALA A 1 366 ? 15.106 14.993 -16.943 1.00 96.25 366 ALA A O 1
ATOM 2622 N N . PRO A 1 367 ? 14.755 15.743 -14.855 1.00 95.81 367 PRO A N 1
ATOM 2623 C CA . PRO A 1 367 ? 13.402 15.187 -14.758 1.00 95.81 367 PRO A CA 1
ATOM 2624 C C . PRO A 1 367 ? 12.420 15.816 -15.758 1.00 95.81 367 PRO A C 1
ATOM 2626 O O . PRO A 1 367 ? 11.404 15.216 -16.108 1.00 95.81 367 PRO A O 1
ATOM 2629 N N . GLU A 1 368 ? 12.719 17.006 -16.281 1.00 95.62 368 GLU A N 1
ATOM 2630 C CA . GLU A 1 368 ? 11.953 17.670 -17.334 1.00 95.62 368 GLU A CA 1
ATOM 2631 C C . GLU A 1 368 ? 11.884 16.876 -18.644 1.00 95.62 368 GLU A C 1
ATOM 2633 O O . GLU A 1 368 ? 10.928 17.056 -19.402 1.00 95.62 368 GLU A O 1
ATOM 2638 N N . LEU A 1 369 ? 12.829 15.961 -18.891 1.00 97.56 369 LEU A N 1
ATOM 2639 C CA . LEU A 1 369 ? 12.807 15.069 -20.055 1.00 97.56 369 LEU A CA 1
ATOM 2640 C C . LEU A 1 369 ? 11.575 14.157 -20.067 1.00 97.56 369 LEU A C 1
ATOM 2642 O O . LEU A 1 369 ? 11.098 13.784 -21.138 1.00 97.56 369 LEU A O 1
ATOM 2646 N N . LEU A 1 370 ? 11.014 13.834 -18.896 1.00 97.62 370 LEU A N 1
ATOM 2647 C CA . LEU A 1 370 ? 9.795 13.030 -18.793 1.00 97.62 370 LEU A CA 1
ATOM 2648 C C . LEU A 1 370 ? 8.598 13.724 -19.456 1.00 97.62 370 LEU A C 1
ATOM 2650 O O . LEU A 1 370 ? 7.815 13.069 -20.138 1.00 97.62 370 LEU A O 1
ATOM 2654 N N . ARG A 1 371 ? 8.511 15.059 -19.358 1.00 96.19 371 ARG A N 1
ATOM 2655 C CA . ARG A 1 371 ? 7.417 15.857 -19.947 1.00 96.19 371 ARG A CA 1
ATOM 2656 C C . ARG A 1 371 ? 7.445 15.900 -21.471 1.00 96.19 371 ARG A C 1
ATOM 2658 O O . ARG A 1 371 ? 6.459 16.275 -22.095 1.00 96.19 371 ARG A O 1
ATOM 2665 N N . GLN A 1 372 ? 8.582 15.566 -22.074 1.00 96.62 372 GLN A N 1
ATOM 2666 C CA . GLN A 1 372 ? 8.743 15.565 -23.528 1.00 96.62 372 GLN A CA 1
ATOM 2667 C C . GLN A 1 372 ? 8.152 14.301 -24.165 1.00 96.62 372 GLN A C 1
ATOM 2669 O O . GLN A 1 372 ? 7.969 14.246 -25.383 1.00 96.62 372 GLN A O 1
ATOM 2674 N N . ARG A 1 373 ? 7.845 13.281 -23.355 1.00 97.06 373 ARG A N 1
ATOM 2675 C CA . ARG A 1 373 ? 7.297 12.015 -23.831 1.00 97.06 373 ARG A CA 1
ATOM 2676 C C . ARG A 1 373 ? 5.821 12.154 -24.186 1.00 97.06 373 ARG A C 1
ATOM 2678 O O . ARG A 1 373 ? 5.041 12.768 -23.469 1.00 97.06 373 ARG A O 1
ATOM 2685 N N . ARG A 1 374 ? 5.436 11.521 -25.296 1.00 94.00 374 ARG A N 1
ATOM 2686 C CA . ARG A 1 374 ? 4.030 11.390 -25.720 1.00 94.00 374 ARG A CA 1
ATOM 2687 C C . ARG A 1 374 ? 3.420 10.054 -25.318 1.00 94.00 374 ARG A C 1
ATOM 2689 O O . ARG A 1 374 ? 2.233 9.985 -25.021 1.00 94.00 374 ARG A O 1
ATOM 2696 N N . ALA A 1 375 ? 4.222 8.992 -25.346 1.00 97.50 375 ALA A N 1
ATOM 2697 C CA . ALA A 1 375 ? 3.784 7.676 -24.916 1.00 97.50 375 ALA A CA 1
ATOM 2698 C C . ALA A 1 375 ? 3.797 7.577 -23.381 1.00 97.50 375 ALA A C 1
ATOM 2700 O O . ALA A 1 375 ? 4.663 8.191 -22.746 1.00 97.50 375 ALA A O 1
ATOM 2701 N N . PRO A 1 376 ? 2.888 6.785 -22.779 1.00 98.12 376 PRO A N 1
ATOM 2702 C CA . PRO A 1 376 ? 2.823 6.620 -21.332 1.00 98.12 376 PRO A CA 1
ATOM 2703 C C . PRO A 1 376 ? 4.162 6.212 -20.712 1.00 98.12 376 PRO A C 1
ATOM 2705 O O . PRO A 1 376 ? 4.967 5.501 -21.320 1.00 98.12 376 PRO A O 1
ATOM 2708 N N . THR A 1 377 ? 4.381 6.644 -19.474 1.00 98.62 377 THR A N 1
ATOM 2709 C CA . THR A 1 377 ? 5.589 6.321 -18.710 1.00 98.62 377 THR A CA 1
ATOM 2710 C C . THR A 1 377 ? 5.195 5.819 -17.334 1.00 98.62 377 THR A C 1
ATOM 2712 O O . THR A 1 377 ? 4.345 6.429 -16.691 1.00 98.62 377 THR A O 1
ATOM 2715 N N . VAL A 1 378 ? 5.811 4.730 -16.889 1.00 98.88 378 VAL A N 1
ATOM 2716 C CA . VAL A 1 378 ? 5.711 4.200 -15.531 1.00 98.88 378 VAL A CA 1
ATOM 2717 C C . VAL A 1 378 ? 7.074 4.357 -14.873 1.00 98.88 378 VAL A C 1
ATOM 2719 O O . VAL A 1 378 ? 8.069 3.843 -15.374 1.00 98.88 378 VAL A O 1
ATOM 2722 N N . LEU A 1 379 ? 7.121 5.068 -13.756 1.00 98.81 379 LEU A N 1
ATOM 2723 C CA . LEU A 1 379 ? 8.297 5.199 -12.905 1.00 98.81 379 LEU A CA 1
ATOM 2724 C C . LEU A 1 379 ? 8.123 4.268 -11.712 1.00 98.81 379 LEU A C 1
ATOM 2726 O O . LEU A 1 379 ? 7.056 4.275 -11.103 1.00 98.81 379 LEU A O 1
ATOM 2730 N N . THR A 1 380 ? 9.152 3.517 -11.334 1.00 98.50 380 THR A N 1
ATOM 2731 C CA . THR A 1 380 ? 9.084 2.597 -10.184 1.00 98.50 380 THR A CA 1
ATOM 2732 C C . THR A 1 380 ? 10.042 2.973 -9.045 1.00 98.50 380 THR A C 1
ATOM 2734 O O . THR A 1 380 ? 10.789 2.110 -8.590 1.00 98.50 380 THR A O 1
ATOM 2737 N N . PRO A 1 381 ? 10.086 4.232 -8.561 1.00 98.31 381 PRO A N 1
ATOM 2738 C CA . PRO A 1 381 ? 11.045 4.631 -7.535 1.00 98.31 381 PRO A CA 1
ATOM 2739 C C . PRO A 1 381 ? 10.725 4.011 -6.171 1.00 98.31 381 PRO A C 1
ATOM 2741 O O . PRO A 1 381 ? 9.569 3.922 -5.769 1.00 98.31 381 PRO A O 1
ATOM 2744 N N . HIS A 1 382 ? 11.743 3.654 -5.395 1.00 96.88 382 HIS A N 1
ATOM 2745 C CA . HIS A 1 382 ? 11.617 3.583 -3.936 1.00 96.88 382 HIS A CA 1
ATOM 2746 C C . HIS A 1 382 ? 11.704 4.991 -3.315 1.00 96.88 382 HIS A C 1
ATOM 2748 O O . HIS A 1 382 ? 12.075 5.950 -3.991 1.00 96.88 382 HIS A O 1
ATOM 2754 N N . LEU A 1 383 ? 11.438 5.143 -2.010 1.00 96.44 383 LEU A N 1
ATOM 2755 C CA . LEU A 1 383 ? 11.430 6.464 -1.345 1.00 96.44 383 LEU A CA 1
ATOM 2756 C C . LEU A 1 383 ? 12.714 7.288 -1.583 1.00 96.44 383 LEU A C 1
ATOM 2758 O O . LEU A 1 383 ? 12.633 8.465 -1.910 1.00 96.44 383 LEU A O 1
ATOM 2762 N N . GLY A 1 384 ? 13.898 6.673 -1.484 1.00 96.81 384 GLY A N 1
ATOM 2763 C CA . GLY A 1 384 ? 15.172 7.344 -1.800 1.00 96.81 384 GLY A CA 1
ATOM 2764 C C . GLY A 1 384 ? 15.354 7.772 -3.269 1.00 96.81 384 GLY A C 1
ATOM 2765 O O . GLY A 1 384 ? 15.899 8.841 -3.526 1.00 96.81 384 GLY A O 1
ATOM 2766 N N . GLU A 1 385 ? 14.894 6.976 -4.239 1.00 97.50 385 GLU A N 1
ATOM 2767 C CA . GLU A 1 385 ? 14.886 7.355 -5.660 1.00 97.50 385 GLU A CA 1
ATOM 2768 C C . GLU A 1 385 ? 13.908 8.507 -5.899 1.00 97.50 385 GLU A C 1
ATOM 2770 O O . GLU A 1 385 ? 14.248 9.457 -6.596 1.00 97.50 385 GLU A O 1
ATOM 2775 N N . MET A 1 386 ? 12.734 8.465 -5.261 1.00 98.12 386 MET A N 1
ATOM 2776 C CA . MET A 1 386 ? 11.736 9.531 -5.330 1.00 98.12 386 MET A CA 1
ATOM 2777 C C . MET A 1 386 ? 12.260 10.845 -4.744 1.00 98.12 386 MET A C 1
ATOM 2779 O O . MET A 1 386 ? 12.141 11.885 -5.379 1.00 98.12 386 MET A O 1
ATOM 2783 N N . ALA A 1 387 ? 12.890 10.795 -3.569 1.00 97.75 387 ALA A N 1
ATOM 2784 C CA . ALA A 1 387 ? 13.520 11.949 -2.928 1.00 97.75 387 ALA A CA 1
ATOM 2785 C C . ALA A 1 387 ? 14.532 12.634 -3.857 1.00 97.75 387 ALA A C 1
ATOM 2787 O O . ALA A 1 387 ? 14.519 13.849 -4.021 1.00 97.75 387 ALA A O 1
ATOM 2788 N N . ARG A 1 388 ? 15.350 11.835 -4.545 1.00 96.94 388 ARG A N 1
ATOM 2789 C CA . ARG A 1 388 ? 16.324 12.318 -5.524 1.00 96.94 388 ARG A CA 1
ATOM 2790 C C . ARG A 1 388 ? 15.678 12.867 -6.799 1.00 96.94 388 ARG A C 1
ATOM 2792 O O . ARG A 1 388 ? 16.154 13.869 -7.311 1.00 96.94 388 ARG A O 1
ATOM 2799 N N . LEU A 1 389 ? 14.606 12.252 -7.302 1.00 96.81 389 LEU A N 1
ATOM 2800 C CA . LEU A 1 389 ? 13.861 12.758 -8.465 1.00 96.81 389 LEU A CA 1
ATOM 2801 C C . LEU A 1 389 ? 13.137 14.083 -8.175 1.00 96.81 389 LEU A C 1
ATOM 2803 O O . LEU A 1 389 ? 13.029 14.925 -9.062 1.00 96.81 389 LEU A O 1
ATOM 2807 N N . LEU A 1 390 ? 12.622 14.251 -6.954 1.00 96.62 390 LEU A N 1
ATOM 2808 C CA . LEU A 1 390 ? 11.932 15.464 -6.508 1.00 96.62 390 LEU A CA 1
ATOM 2809 C C . LEU A 1 390 ? 12.880 16.562 -6.010 1.00 96.62 390 LEU A C 1
ATOM 2811 O O . LEU A 1 390 ? 12.406 17.661 -5.737 1.00 96.62 390 LEU A O 1
ATOM 2815 N N . ASP A 1 391 ? 14.175 16.266 -5.868 1.00 96.19 391 ASP A N 1
ATOM 2816 C CA . ASP A 1 391 ? 15.159 17.122 -5.194 1.00 96.19 391 ASP A CA 1
ATOM 2817 C C . ASP A 1 391 ? 14.696 17.550 -3.785 1.00 96.19 391 ASP A C 1
ATOM 2819 O O . ASP A 1 391 ? 14.694 18.718 -3.399 1.00 96.19 391 ASP A O 1
ATOM 2823 N N . GLN A 1 392 ? 14.222 16.571 -3.010 1.00 97.00 392 GLN A N 1
ATOM 2824 C CA . GLN A 1 392 ? 13.707 16.763 -1.656 1.00 97.00 392 GLN A CA 1
ATOM 2825 C C . GLN A 1 392 ? 14.384 15.814 -0.663 1.00 97.00 392 GLN A C 1
ATOM 2827 O O . GLN A 1 392 ? 14.760 14.697 -1.023 1.00 97.00 392 GLN A O 1
ATOM 2832 N N . PRO A 1 393 ? 14.505 16.197 0.622 1.00 97.44 393 PRO A N 1
ATOM 2833 C CA . PRO A 1 393 ? 14.963 15.276 1.652 1.00 97.44 393 PRO A CA 1
ATOM 2834 C C . PRO A 1 393 ? 14.054 14.045 1.753 1.00 97.44 393 PRO A C 1
ATOM 2836 O O . PRO A 1 393 ? 12.828 14.159 1.714 1.00 97.44 393 PRO A O 1
ATOM 2839 N N . LEU A 1 394 ? 14.648 12.870 1.987 1.00 96.94 394 LEU A N 1
ATOM 2840 C CA . LEU A 1 394 ? 13.906 11.617 2.184 1.00 96.94 394 LEU A CA 1
ATOM 2841 C C . LEU A 1 394 ? 12.833 11.733 3.278 1.00 96.94 394 LEU A C 1
ATOM 2843 O O . LEU A 1 394 ? 11.753 11.172 3.135 1.00 96.94 394 LEU A O 1
ATOM 2847 N N . SER A 1 395 ? 13.111 12.482 4.347 1.00 95.62 395 SER A N 1
ATOM 2848 C CA . SER A 1 395 ? 12.164 12.717 5.442 1.00 95.62 395 SER A CA 1
ATOM 2849 C C . SER A 1 395 ? 10.895 13.446 4.997 1.00 95.62 395 SER A C 1
ATOM 2851 O O . SER A 1 395 ? 9.827 13.157 5.525 1.00 95.62 395 SER A O 1
ATOM 2853 N N . VAL A 1 396 ? 10.987 14.349 4.016 1.00 95.62 396 VAL A N 1
ATOM 2854 C CA . VAL A 1 396 ? 9.831 15.074 3.467 1.00 95.62 396 VAL A CA 1
ATOM 2855 C C . VAL A 1 396 ? 8.957 14.126 2.650 1.00 95.62 396 VAL A C 1
ATOM 2857 O O . VAL A 1 396 ? 7.748 14.075 2.857 1.00 95.62 396 VAL A O 1
ATOM 2860 N N . VAL A 1 397 ? 9.572 13.312 1.787 1.00 96.25 397 VAL A N 1
ATOM 2861 C CA . VAL A 1 397 ? 8.847 12.314 0.984 1.00 96.25 397 VAL A CA 1
ATOM 2862 C C . VAL A 1 397 ? 8.217 11.240 1.872 1.00 96.25 397 VAL A C 1
ATOM 2864 O O . VAL A 1 397 ? 7.088 10.825 1.634 1.00 96.25 397 VAL A O 1
ATOM 2867 N N . ALA A 1 398 ? 8.921 10.800 2.917 1.00 94.50 398 ALA A N 1
ATOM 2868 C CA . ALA A 1 398 ? 8.420 9.800 3.855 1.00 94.50 398 ALA A CA 1
ATOM 2869 C C . ALA A 1 398 ? 7.281 10.318 4.752 1.00 94.50 398 ALA A C 1
ATOM 2871 O O . ALA A 1 398 ? 6.454 9.517 5.180 1.00 94.50 398 ALA A O 1
ATOM 2872 N N . ALA A 1 399 ? 7.227 11.624 5.034 1.00 92.50 399 ALA A N 1
ATOM 2873 C CA . ALA A 1 399 ? 6.157 12.230 5.830 1.00 92.50 399 ALA A CA 1
ATOM 2874 C C . ALA A 1 399 ? 4.830 12.351 5.060 1.00 92.50 399 ALA A C 1
ATOM 2876 O O . ALA A 1 399 ? 3.763 12.264 5.662 1.00 92.50 399 ALA A O 1
ATOM 2877 N N . ASP A 1 400 ? 4.895 12.530 3.738 1.00 95.50 400 ASP A N 1
ATOM 2878 C CA . ASP A 1 400 ? 3.734 12.599 2.843 1.00 95.50 400 ASP A CA 1
ATOM 2879 C C . ASP A 1 400 ? 3.999 11.795 1.554 1.00 95.50 400 ASP A C 1
ATOM 2881 O O . ASP A 1 400 ? 4.234 12.374 0.485 1.00 95.50 400 ASP A O 1
ATOM 2885 N N . PRO A 1 401 ? 3.997 10.449 1.622 1.00 96.88 401 PRO A N 1
ATOM 2886 C CA . PRO A 1 401 ? 4.302 9.612 0.464 1.00 96.88 401 PRO A CA 1
ATOM 2887 C C . PRO A 1 401 ? 3.192 9.666 -0.594 1.00 96.88 401 PRO A C 1
ATOM 2889 O O . PRO A 1 401 ? 3.490 9.616 -1.786 1.00 96.88 401 PRO A O 1
ATOM 2892 N N . ILE A 1 402 ? 1.927 9.817 -0.176 1.00 97.69 402 ILE A N 1
ATOM 2893 C CA . ILE A 1 402 ? 0.773 9.939 -1.081 1.00 97.69 402 ILE A CA 1
ATOM 2894 C C . ILE A 1 402 ? 0.866 11.236 -1.876 1.00 97.69 402 ILE A C 1
ATOM 2896 O O . ILE A 1 402 ? 0.905 11.183 -3.104 1.00 97.69 402 ILE A O 1
ATOM 2900 N N . GLY A 1 403 ? 0.974 12.382 -1.201 1.00 96.88 403 GLY A N 1
ATOM 2901 C CA . GLY A 1 403 ? 1.067 13.660 -1.893 1.00 96.88 403 GLY A CA 1
ATOM 2902 C C . GLY A 1 403 ? 2.355 13.779 -2.705 1.00 96.88 403 GLY A C 1
ATOM 2903 O O . GLY A 1 403 ? 2.349 14.378 -3.777 1.00 96.88 403 GLY A O 1
ATOM 2904 N N . SER A 1 404 ? 3.462 13.174 -2.263 1.00 97.62 404 SER A N 1
ATOM 2905 C CA . SER A 1 404 ? 4.702 13.138 -3.055 1.00 97.62 404 SER A CA 1
ATOM 2906 C C . SER A 1 404 ? 4.538 12.352 -4.356 1.00 97.62 404 SER A C 1
ATOM 2908 O O . SER A 1 404 ? 4.964 12.831 -5.406 1.00 97.62 404 SER A O 1
ATOM 2910 N N . ALA A 1 405 ? 3.888 11.185 -4.312 1.00 98.19 405 ALA A N 1
ATOM 2911 C CA . ALA A 1 405 ? 3.608 10.390 -5.506 1.00 98.19 405 ALA A CA 1
ATOM 2912 C C . ALA A 1 405 ? 2.627 11.096 -6.457 1.00 98.19 405 ALA A C 1
ATOM 2914 O O . ALA A 1 405 ? 2.872 11.132 -7.661 1.00 98.19 405 ALA A O 1
ATOM 2915 N N . GLU A 1 406 ? 1.562 11.699 -5.923 1.00 97.81 406 GLU A N 1
ATOM 2916 C CA . GLU A 1 406 ? 0.569 12.464 -6.688 1.00 97.81 406 GLU A CA 1
ATOM 2917 C C . GLU A 1 406 ? 1.209 13.666 -7.401 1.00 97.81 406 GLU A C 1
ATOM 2919 O O . GLU A 1 406 ? 1.090 13.812 -8.621 1.00 97.81 406 GLU A O 1
ATOM 2924 N N . ARG A 1 407 ? 1.969 14.492 -6.664 1.00 96.94 407 ARG A N 1
ATOM 2925 C CA . ARG A 1 407 ? 2.685 15.648 -7.226 1.00 96.94 407 ARG A CA 1
ATOM 2926 C C . ARG A 1 407 ? 3.676 15.224 -8.305 1.00 96.94 407 ARG A C 1
ATOM 2928 O O . ARG A 1 407 ? 3.740 15.874 -9.344 1.00 96.94 407 ARG A O 1
ATOM 2935 N N . ALA A 1 408 ? 4.427 14.145 -8.078 1.00 97.94 408 ALA A N 1
ATOM 2936 C CA . ALA A 1 408 ? 5.359 13.590 -9.057 1.00 97.94 408 ALA A CA 1
ATOM 2937 C C . ALA A 1 408 ? 4.643 13.134 -10.340 1.00 97.94 408 ALA A C 1
ATOM 2939 O O . ALA A 1 408 ? 5.057 13.492 -11.446 1.00 97.94 408 ALA A O 1
ATOM 2940 N N . ALA A 1 409 ? 3.544 12.386 -10.197 1.00 98.38 409 ALA A N 1
ATOM 2941 C CA . ALA A 1 409 ? 2.773 11.864 -11.320 1.00 98.38 409 ALA A CA 1
ATOM 2942 C C . ALA A 1 409 ? 2.206 12.990 -12.197 1.00 98.38 409 ALA A C 1
ATOM 2944 O O . ALA A 1 409 ? 2.399 12.992 -13.417 1.00 98.38 409 ALA A O 1
ATOM 2945 N N . ALA A 1 410 ? 1.591 13.994 -11.567 1.00 97.38 410 ALA A N 1
ATOM 2946 C CA . ALA A 1 410 ? 1.077 15.176 -12.250 1.00 97.38 410 ALA A CA 1
ATOM 2947 C C . ALA A 1 410 ? 2.203 16.006 -12.893 1.00 97.38 410 ALA A C 1
ATOM 2949 O O . ALA A 1 410 ? 2.108 16.395 -14.057 1.00 97.38 410 ALA A O 1
ATOM 2950 N N . ALA A 1 411 ? 3.301 16.247 -12.166 1.00 96.75 411 ALA A N 1
ATOM 2951 C CA . ALA A 1 411 ? 4.398 17.088 -12.637 1.00 96.75 411 ALA A CA 1
ATOM 2952 C C . ALA A 1 411 ? 5.110 16.522 -13.869 1.00 96.75 411 ALA A C 1
ATOM 2954 O O . ALA A 1 411 ? 5.635 17.308 -14.662 1.00 96.75 411 ALA A O 1
ATOM 2955 N N . TRP A 1 412 ? 5.165 15.200 -14.027 1.00 97.25 412 TRP A N 1
ATOM 2956 C CA . TRP A 1 412 ? 5.880 14.544 -15.126 1.00 97.25 412 TRP A CA 1
ATOM 2957 C C . TRP A 1 412 ? 4.969 13.910 -16.175 1.00 97.25 412 TRP A C 1
ATOM 2959 O O . TRP A 1 412 ? 5.480 13.398 -17.168 1.00 97.25 412 TRP A O 1
ATOM 2969 N N . GLY A 1 413 ? 3.646 13.939 -15.981 1.00 97.56 413 GLY A N 1
ATOM 2970 C CA . GLY A 1 413 ? 2.711 13.243 -16.866 1.00 97.56 413 GLY A CA 1
ATOM 2971 C C . GLY A 1 413 ? 2.947 11.728 -16.886 1.00 97.56 413 GLY A C 1
ATOM 2972 O O . GLY A 1 413 ? 2.741 11.081 -17.912 1.00 97.56 413 GLY A O 1
ATOM 2973 N N . ALA A 1 414 ? 3.425 11.167 -15.772 1.00 98.38 414 ALA A N 1
ATOM 2974 C CA . ALA A 1 414 ? 3.828 9.770 -15.651 1.00 98.38 414 ALA A CA 1
ATOM 2975 C C . ALA A 1 414 ? 3.057 9.054 -14.537 1.00 98.38 414 ALA A C 1
ATOM 2977 O O . ALA A 1 414 ? 2.618 9.660 -13.567 1.00 98.38 414 ALA A O 1
ATOM 2978 N N . ILE A 1 415 ? 2.922 7.739 -14.666 1.00 98.88 415 ILE A N 1
ATOM 2979 C CA . ILE A 1 415 ? 2.419 6.874 -13.603 1.00 98.88 415 ILE A CA 1
ATOM 2980 C C . ILE A 1 415 ? 3.578 6.611 -12.647 1.00 98.88 415 ILE A C 1
ATOM 2982 O O . ILE A 1 415 ? 4.659 6.207 -13.073 1.00 98.88 415 ILE A O 1
ATOM 2986 N N . VAL A 1 416 ? 3.364 6.827 -11.358 1.00 98.88 416 VAL A N 1
ATOM 2987 C CA . VAL A 1 416 ? 4.378 6.657 -10.319 1.00 98.88 416 VAL A CA 1
ATOM 2988 C C . VAL A 1 416 ? 4.000 5.473 -9.445 1.00 98.88 416 VAL A C 1
ATOM 2990 O O . VAL A 1 416 ? 3.023 5.528 -8.707 1.00 98.88 416 VAL A O 1
ATOM 2993 N N . VAL A 1 417 ? 4.806 4.419 -9.497 1.00 98.88 417 VAL A N 1
ATOM 2994 C CA . VAL A 1 417 ? 4.767 3.272 -8.589 1.00 98.88 417 VAL A CA 1
ATOM 2995 C C . VAL A 1 417 ? 5.801 3.512 -7.488 1.00 98.88 417 VAL A C 1
ATOM 2997 O O . VAL A 1 417 ? 6.960 3.112 -7.604 1.00 98.88 417 VAL A O 1
ATOM 3000 N N . LEU A 1 418 ? 5.398 4.212 -6.428 1.00 98.69 418 LEU A N 1
ATOM 3001 C CA . LEU A 1 418 ? 6.253 4.493 -5.278 1.00 98.69 418 LEU A CA 1
ATOM 3002 C C . LEU A 1 418 ? 6.354 3.243 -4.394 1.00 98.69 418 LEU A C 1
ATOM 3004 O O . LEU A 1 418 ? 5.442 2.931 -3.622 1.00 98.69 418 LEU A O 1
ATOM 3008 N N . LYS A 1 419 ? 7.468 2.519 -4.538 1.00 97.88 419 LYS A N 1
ATOM 3009 C CA . LYS A 1 419 ? 7.748 1.254 -3.849 1.00 97.88 419 LYS A CA 1
ATOM 3010 C C . LYS A 1 419 ? 7.891 1.481 -2.342 1.00 97.88 419 LYS A C 1
ATOM 3012 O O . LYS A 1 419 ? 8.627 2.361 -1.891 1.00 97.88 419 LYS A O 1
ATOM 3017 N N . GLY A 1 420 ? 7.237 0.620 -1.571 1.00 94.06 420 GLY A N 1
ATOM 3018 C CA . GLY A 1 420 ? 7.289 0.574 -0.112 1.00 94.06 420 GLY A CA 1
ATOM 3019 C C . GLY A 1 420 ? 6.429 -0.570 0.425 1.00 94.06 420 GLY A C 1
ATOM 3020 O O . GLY A 1 420 ? 5.812 -1.297 -0.354 1.00 94.06 420 GLY A O 1
ATOM 3021 N N . ALA A 1 421 ? 6.352 -0.710 1.754 1.00 91.88 421 ALA A N 1
ATOM 3022 C CA . ALA A 1 421 ? 5.521 -1.737 2.397 1.00 91.88 421 ALA A CA 1
ATOM 3023 C C . ALA A 1 421 ? 4.039 -1.632 1.991 1.00 91.88 421 ALA A C 1
ATOM 3025 O O . ALA A 1 421 ? 3.361 -2.641 1.825 1.00 91.88 421 ALA A O 1
ATOM 3026 N N . ARG A 1 422 ? 3.556 -0.402 1.775 1.00 94.25 422 ARG A N 1
ATOM 3027 C CA . ARG A 1 422 ? 2.336 -0.111 1.018 1.00 94.25 422 ARG A CA 1
ATOM 3028 C C . ARG A 1 422 ? 2.731 0.636 -0.243 1.00 94.25 422 ARG A C 1
ATOM 3030 O O . ARG A 1 422 ? 3.016 1.829 -0.189 1.00 94.25 422 ARG A O 1
ATOM 3037 N N . THR A 1 423 ? 2.816 -0.077 -1.358 1.00 98.19 423 THR A N 1
ATOM 3038 C CA . THR A 1 423 ? 3.190 0.550 -2.630 1.00 98.19 423 THR A CA 1
ATOM 3039 C C . THR A 1 423 ? 2.053 1.446 -3.109 1.00 98.19 423 THR A C 1
ATOM 3041 O O . THR A 1 423 ? 0.894 1.030 -3.105 1.00 98.19 423 THR A O 1
ATOM 3044 N N . LEU A 1 424 ? 2.385 2.668 -3.516 1.00 98.62 424 LEU A N 1
ATOM 3045 C CA . LEU A 1 424 ? 1.428 3.636 -4.045 1.00 98.62 424 LEU A CA 1
ATOM 3046 C C . LEU A 1 424 ? 1.553 3.690 -5.565 1.00 98.62 424 LEU A C 1
ATOM 3048 O O . LEU A 1 424 ? 2.663 3.754 -6.084 1.00 98.62 424 LEU A O 1
ATOM 3052 N N . ILE A 1 425 ? 0.427 3.674 -6.269 1.00 98.81 425 ILE A N 1
ATOM 3053 C CA . ILE A 1 425 ? 0.354 3.830 -7.720 1.00 98.81 425 ILE A CA 1
ATOM 3054 C C . ILE A 1 425 ? -0.423 5.112 -7.998 1.00 98.81 425 ILE A C 1
ATOM 3056 O O . ILE A 1 425 ? -1.650 5.104 -7.926 1.00 98.81 425 ILE A O 1
ATOM 3060 N N . ALA A 1 426 ? 0.293 6.200 -8.267 1.00 98.75 426 ALA A N 1
ATOM 3061 C CA . ALA A 1 426 ? -0.281 7.499 -8.594 1.00 98.75 426 ALA A CA 1
ATOM 3062 C C . ALA A 1 426 ? -0.312 7.712 -10.109 1.00 98.75 426 ALA A C 1
ATOM 3064 O O . ALA A 1 426 ? 0.661 7.410 -10.807 1.00 98.75 426 ALA A O 1
ATOM 3065 N N . THR A 1 427 ? -1.417 8.234 -10.622 1.00 98.44 427 THR A N 1
ATOM 3066 C CA . THR A 1 427 ? -1.613 8.524 -12.044 1.00 98.44 427 THR A CA 1
ATOM 3067 C C . THR A 1 427 ? -1.650 10.039 -12.299 1.00 98.44 427 THR A C 1
ATOM 3069 O O . THR A 1 427 ? -1.932 10.814 -11.384 1.00 98.44 427 THR A O 1
ATOM 3072 N N . PRO A 1 428 ? -1.352 10.507 -13.529 1.00 97.00 428 PRO A N 1
ATOM 3073 C CA . PRO A 1 428 ? -1.288 11.945 -13.828 1.00 97.00 428 PRO A CA 1
ATOM 3074 C C . PRO A 1 428 ? -2.598 12.722 -13.635 1.00 97.00 428 PRO A C 1
ATOM 3076 O O . PRO A 1 428 ? -2.574 13.945 -13.552 1.00 97.00 428 PRO A O 1
ATOM 3079 N N . ASP A 1 429 ? -3.734 12.028 -13.602 1.00 95.19 429 ASP A N 1
ATOM 3080 C CA . ASP 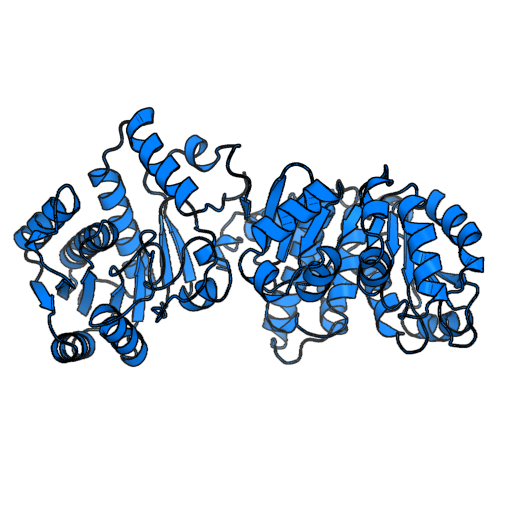A 1 429 ? -5.073 12.573 -13.346 1.00 95.19 429 ASP A CA 1
ATOM 3081 C C . ASP A 1 429 ? -5.399 12.724 -11.846 1.00 95.19 429 ASP A C 1
ATOM 3083 O O . ASP A 1 429 ? -6.483 13.196 -11.501 1.00 95.19 429 ASP A O 1
ATOM 3087 N N . GLY A 1 430 ? -4.456 12.372 -10.965 1.00 95.25 430 GLY A N 1
ATOM 3088 C CA . GLY A 1 430 ? -4.537 12.573 -9.519 1.00 95.25 430 GLY A CA 1
ATOM 3089 C C . GLY A 1 430 ? -5.049 11.368 -8.731 1.00 95.25 430 GLY A C 1
ATOM 3090 O O . GLY A 1 430 ? -5.055 11.421 -7.505 1.00 95.25 430 GLY A O 1
ATOM 3091 N N . GLU A 1 431 ? -5.456 10.273 -9.381 1.00 97.38 431 GLU A N 1
ATOM 3092 C CA . GLU A 1 431 ? -5.850 9.056 -8.662 1.00 97.38 431 GLU A CA 1
ATOM 3093 C C . GLU A 1 431 ? -4.629 8.353 -8.048 1.00 97.38 431 GLU A C 1
ATOM 3095 O O . GLU A 1 431 ? -3.552 8.271 -8.645 1.00 97.38 431 GLU A O 1
ATOM 3100 N N . VAL A 1 432 ? -4.806 7.795 -6.848 1.00 98.50 432 VAL A N 1
ATOM 3101 C CA . VAL A 1 432 ? -3.776 7.032 -6.137 1.00 98.50 432 VAL A CA 1
ATOM 3102 C C . VAL A 1 432 ? -4.352 5.707 -5.645 1.00 98.50 432 VAL A C 1
ATOM 3104 O O . VAL A 1 432 ? -5.272 5.666 -4.831 1.00 98.50 432 VAL A O 1
ATOM 3107 N N . SER A 1 433 ? -3.773 4.597 -6.099 1.00 98.19 433 SER A N 1
ATOM 3108 C CA . SER A 1 433 ? -4.067 3.260 -5.572 1.00 98.19 433 SER A CA 1
ATOM 3109 C C . SER A 1 433 ? -3.033 2.843 -4.526 1.00 98.19 433 SER A C 1
ATOM 3111 O O . SER A 1 433 ? -1.834 2.913 -4.781 1.00 98.19 433 SER A O 1
ATOM 3113 N N . LEU A 1 434 ? -3.482 2.356 -3.371 1.00 97.69 434 LEU A N 1
ATOM 3114 C CA . LEU A 1 434 ? -2.639 1.842 -2.291 1.00 97.69 434 LEU A CA 1
ATOM 3115 C C . LEU A 1 434 ? -2.667 0.313 -2.287 1.00 97.69 434 LEU A C 1
ATOM 3117 O O . LEU A 1 434 ? -3.700 -0.305 -2.032 1.00 97.69 434 LEU A O 1
ATOM 3121 N N . ASN A 1 435 ? -1.527 -0.311 -2.572 1.00 97.38 435 ASN A N 1
ATOM 3122 C CA . ASN A 1 435 ? -1.398 -1.760 -2.616 1.00 97.38 435 ASN A CA 1
ATOM 3123 C C . ASN A 1 435 ? -1.037 -2.346 -1.249 1.00 97.38 435 ASN A C 1
ATOM 3125 O O . ASN A 1 435 ? -0.034 -1.960 -0.647 1.00 97.38 435 ASN A O 1
ATOM 3129 N N . CYS A 1 436 ? -1.829 -3.323 -0.802 1.00 93.88 436 CYS A N 1
ATOM 3130 C CA . CYS A 1 436 ? -1.631 -3.993 0.485 1.00 93.88 436 CYS A CA 1
ATOM 3131 C C . CYS A 1 436 ? -1.094 -5.425 0.374 1.00 93.88 436 CYS A C 1
ATOM 3133 O O . CYS A 1 436 ? -0.861 -6.032 1.415 1.00 93.88 436 CYS A O 1
ATOM 3135 N N . THR A 1 437 ? -0.918 -5.968 -0.835 1.00 95.25 437 THR A N 1
ATOM 3136 C CA . THR A 1 437 ? -0.244 -7.263 -1.017 1.00 95.25 437 THR A CA 1
ATOM 3137 C C . THR A 1 437 ? 1.268 -7.112 -0.864 1.00 95.25 437 THR A C 1
ATOM 3139 O O . THR A 1 437 ? 1.821 -6.036 -1.114 1.00 95.25 437 THR A O 1
ATOM 3142 N N . GLY A 1 438 ? 1.933 -8.204 -0.496 1.00 94.31 438 GLY A N 1
ATOM 3143 C CA . GLY A 1 438 ? 3.362 -8.237 -0.217 1.00 94.31 438 GLY A CA 1
ATOM 3144 C C . GLY A 1 438 ? 3.675 -8.183 1.279 1.00 94.31 438 GLY A C 1
ATOM 3145 O O . GLY A 1 438 ? 2.843 -7.848 2.121 1.00 94.31 438 GLY A O 1
ATOM 3146 N N . ASN A 1 439 ? 4.922 -8.507 1.605 1.00 94.12 439 ASN A N 1
ATOM 3147 C CA . ASN A 1 439 ? 5.422 -8.615 2.973 1.00 94.12 439 ASN A CA 1
ATOM 3148 C C . ASN A 1 439 ? 6.888 -8.168 3.060 1.00 94.12 439 ASN A C 1
ATOM 3150 O O . ASN A 1 439 ? 7.514 -7.835 2.052 1.00 94.12 439 ASN A O 1
ATOM 3154 N N . SER A 1 440 ? 7.442 -8.175 4.274 1.00 93.69 440 SER A N 1
ATOM 3155 C CA . SER A 1 440 ? 8.811 -7.727 4.553 1.00 93.69 440 SER A CA 1
ATOM 3156 C C . SER A 1 440 ? 9.889 -8.506 3.797 1.00 93.69 440 SER A C 1
ATOM 3158 O O . SER A 1 440 ? 10.938 -7.934 3.519 1.00 93.69 440 SER A O 1
ATOM 3160 N N . GLY A 1 441 ? 9.635 -9.755 3.392 1.00 93.81 441 GLY A N 1
ATOM 3161 C CA . GLY A 1 441 ? 10.583 -10.554 2.611 1.00 93.81 441 GLY A CA 1
ATOM 3162 C C . GLY A 1 441 ? 10.891 -9.959 1.235 1.00 93.81 441 GLY A C 1
ATOM 3163 O O . GLY A 1 441 ? 11.950 -10.208 0.668 1.00 93.81 441 GLY A O 1
ATOM 3164 N N . LEU A 1 442 ? 10.017 -9.094 0.707 1.00 95.38 442 LEU A N 1
ATOM 3165 C CA . LEU A 1 442 ? 10.274 -8.373 -0.541 1.00 95.38 442 LEU A CA 1
ATOM 3166 C C . LEU A 1 442 ? 11.382 -7.313 -0.414 1.00 95.38 442 LEU A C 1
ATOM 3168 O O . LEU A 1 442 ? 11.851 -6.814 -1.440 1.00 95.38 442 LEU A O 1
ATOM 3172 N N . ALA A 1 443 ? 11.826 -6.982 0.804 1.00 91.94 443 ALA A N 1
ATOM 3173 C CA . ALA A 1 443 ? 12.907 -6.035 1.081 1.00 91.94 443 ALA A CA 1
ATOM 3174 C C . ALA A 1 443 ? 14.305 -6.644 0.841 1.00 91.94 443 ALA A C 1
ATOM 3176 O O . ALA A 1 443 ? 15.191 -6.577 1.690 1.00 91.94 443 ALA A O 1
ATOM 3177 N N . THR A 1 444 ? 14.509 -7.232 -0.337 1.00 91.69 444 THR A N 1
ATOM 3178 C CA . THR A 1 444 ? 15.771 -7.840 -0.771 1.00 91.69 444 THR A CA 1
ATOM 3179 C C . THR A 1 444 ? 16.111 -7.422 -2.201 1.00 91.69 444 THR A C 1
ATOM 3181 O O . THR A 1 444 ? 15.242 -7.005 -2.972 1.00 91.69 444 THR A O 1
ATOM 3184 N N . ALA A 1 445 ? 17.387 -7.511 -2.572 1.00 90.31 445 ALA A N 1
ATOM 3185 C CA . ALA A 1 445 ? 17.843 -7.121 -3.901 1.00 90.31 445 ALA A CA 1
ATOM 3186 C C . ALA A 1 445 ? 17.197 -7.991 -4.997 1.00 90.31 445 ALA A C 1
ATOM 3188 O O . ALA A 1 445 ? 17.026 -9.201 -4.843 1.00 90.31 445 ALA A O 1
ATOM 3189 N N . GLY A 1 446 ? 16.853 -7.372 -6.128 1.00 94.12 446 GLY A N 1
ATOM 3190 C CA . GLY A 1 446 ? 16.277 -8.052 -7.291 1.00 94.12 446 GLY A CA 1
ATOM 3191 C C . GLY A 1 446 ? 14.748 -8.130 -7.323 1.00 94.12 446 GLY A C 1
ATOM 3192 O O . GLY A 1 446 ? 14.175 -8.333 -8.390 1.00 94.12 446 GLY A O 1
ATOM 3193 N N . THR A 1 447 ? 14.046 -7.927 -6.201 1.00 96.69 447 THR A N 1
ATOM 3194 C CA . THR A 1 447 ? 12.568 -7.966 -6.194 1.00 96.69 447 THR A CA 1
ATOM 3195 C C . THR A 1 447 ? 11.958 -6.809 -6.982 1.00 96.69 447 THR A C 1
ATOM 3197 O O . THR A 1 447 ? 10.913 -6.988 -7.605 1.00 96.69 447 THR A O 1
ATOM 3200 N N . GLY A 1 448 ? 12.624 -5.650 -7.007 1.00 97.00 448 GLY A N 1
ATOM 3201 C CA . GLY A 1 448 ? 12.267 -4.519 -7.868 1.00 97.00 448 GLY A CA 1
ATOM 3202 C C . GLY A 1 448 ? 12.383 -4.853 -9.357 1.00 97.00 448 GLY A C 1
ATOM 3203 O O . GLY A 1 448 ? 11.476 -4.542 -10.121 1.00 97.00 448 GLY A O 1
ATOM 3204 N N . ASP A 1 449 ? 13.421 -5.591 -9.758 1.00 98.12 449 ASP A N 1
ATOM 3205 C CA . ASP A 1 449 ? 13.583 -6.028 -11.150 1.00 98.12 449 ASP A CA 1
ATOM 3206 C C . ASP A 1 449 ? 12.453 -6.987 -11.561 1.00 98.12 449 ASP A C 1
ATOM 3208 O O . ASP A 1 449 ? 11.863 -6.853 -12.635 1.00 98.12 449 ASP A O 1
ATOM 3212 N N . VAL A 1 450 ? 12.075 -7.910 -10.666 1.00 98.62 450 VAL A N 1
ATOM 3213 C CA . VAL A 1 450 ? 10.917 -8.794 -10.872 1.00 98.62 450 VAL A CA 1
ATOM 3214 C C . VAL A 1 450 ? 9.618 -7.987 -11.008 1.00 98.62 450 VAL A C 1
ATOM 3216 O O . VAL A 1 450 ? 8.778 -8.326 -11.845 1.00 98.62 450 VAL A O 1
ATOM 3219 N N . LEU A 1 451 ? 9.444 -6.904 -10.240 1.00 98.69 451 LEU A N 1
ATOM 3220 C CA . LEU A 1 451 ? 8.280 -6.018 -10.358 1.00 98.69 451 LEU A CA 1
ATOM 3221 C C . LEU A 1 451 ? 8.196 -5.385 -11.752 1.00 98.69 451 LEU A C 1
ATOM 3223 O O . LEU A 1 451 ? 7.128 -5.428 -12.363 1.00 98.69 451 LEU A O 1
ATOM 3227 N N . VAL A 1 452 ? 9.306 -4.859 -12.280 1.00 98.56 452 VAL A N 1
ATOM 3228 C CA . VAL A 1 452 ? 9.349 -4.245 -13.620 1.00 98.56 452 VAL A CA 1
ATOM 3229 C C . VAL A 1 452 ? 8.895 -5.233 -14.691 1.00 98.56 452 VAL A C 1
ATOM 3231 O O . VAL A 1 452 ? 8.004 -4.921 -15.482 1.00 98.56 452 VAL A O 1
ATOM 3234 N N . GLY A 1 453 ? 9.445 -6.450 -14.683 1.00 98.62 453 GLY A N 1
ATOM 3235 C CA . GLY A 1 453 ? 9.037 -7.496 -15.623 1.00 98.62 453 GLY A CA 1
ATOM 3236 C C . GLY A 1 453 ? 7.584 -7.937 -15.450 1.00 98.62 453 GLY A C 1
ATOM 3237 O O . GLY A 1 453 ? 6.891 -8.199 -16.432 1.00 98.62 453 GLY A O 1
ATOM 3238 N N . THR A 1 454 ? 7.087 -7.959 -14.211 1.00 98.81 454 THR A N 1
ATOM 3239 C CA . THR A 1 454 ? 5.687 -8.294 -13.919 1.00 98.81 454 THR A CA 1
ATOM 3240 C C . THR A 1 454 ? 4.737 -7.232 -14.476 1.00 98.81 454 THR A C 1
ATOM 3242 O O . THR A 1 454 ? 3.760 -7.587 -15.131 1.00 98.81 454 THR A O 1
ATOM 3245 N N . ILE A 1 455 ? 5.028 -5.937 -14.298 1.00 98.81 455 ILE A N 1
ATOM 3246 C CA . ILE A 1 455 ? 4.229 -4.849 -14.893 1.00 98.81 455 ILE A CA 1
ATOM 3247 C C . ILE A 1 455 ? 4.296 -4.910 -16.425 1.00 98.81 455 ILE A C 1
ATOM 3249 O O . ILE A 1 455 ? 3.264 -4.802 -17.091 1.00 98.81 455 ILE A O 1
ATOM 3253 N N . ALA A 1 456 ? 5.481 -5.151 -16.994 1.00 98.56 456 ALA A N 1
ATOM 3254 C CA . ALA A 1 456 ? 5.641 -5.324 -18.435 1.00 98.56 456 ALA A CA 1
ATOM 3255 C C . ALA A 1 456 ? 4.783 -6.477 -18.986 1.00 98.56 456 ALA A C 1
ATOM 3257 O O . ALA A 1 456 ? 4.225 -6.369 -20.078 1.00 98.56 456 ALA A O 1
ATOM 3258 N N . ALA A 1 457 ? 4.613 -7.562 -18.224 1.00 98.25 457 ALA A N 1
ATOM 3259 C CA . ALA A 1 457 ? 3.765 -8.677 -18.642 1.00 98.25 457 ALA A CA 1
ATOM 3260 C C . ALA A 1 457 ? 2.296 -8.274 -18.672 1.00 98.25 457 ALA A C 1
ATOM 3262 O O . ALA A 1 457 ? 1.578 -8.658 -19.589 1.00 98.25 457 ALA A O 1
ATOM 3263 N N . MET A 1 458 ? 1.851 -7.469 -17.706 1.00 98.00 458 MET A N 1
ATOM 3264 C CA . MET A 1 458 ? 0.477 -6.973 -17.680 1.00 98.00 458 MET A CA 1
ATOM 3265 C C . MET A 1 458 ? 0.173 -6.095 -18.902 1.00 98.00 458 MET A C 1
ATOM 3267 O O . MET A 1 458 ? -0.895 -6.236 -19.496 1.00 98.00 458 MET A O 1
ATOM 3271 N N . LEU A 1 459 ? 1.134 -5.265 -19.330 1.00 96.12 459 LEU A N 1
ATOM 3272 C CA . LEU A 1 459 ? 1.051 -4.517 -20.591 1.00 96.12 459 LEU A CA 1
ATOM 3273 C C . LEU A 1 459 ? 0.951 -5.457 -21.795 1.00 96.12 459 LEU A C 1
ATOM 3275 O O . LEU A 1 459 ? 0.057 -5.301 -22.622 1.00 96.12 459 LEU A O 1
ATOM 3279 N N . GLY A 1 460 ? 1.827 -6.464 -21.865 1.00 94.19 460 GLY A N 1
ATOM 3280 C CA . GLY A 1 460 ? 1.824 -7.449 -22.949 1.00 94.19 460 GLY A CA 1
ATOM 3281 C C . GLY A 1 460 ? 0.538 -8.278 -23.025 1.00 94.19 460 GLY A C 1
ATOM 3282 O O . GLY A 1 460 ? 0.117 -8.675 -24.106 1.00 94.19 460 GLY A O 1
ATOM 3283 N N . LEU A 1 461 ? -0.142 -8.487 -21.895 1.00 94.25 461 LEU A N 1
ATOM 3284 C CA . LEU A 1 461 ? -1.461 -9.124 -21.836 1.00 94.25 461 LEU A CA 1
ATOM 3285 C C . LEU A 1 461 ? -2.611 -8.208 -22.299 1.00 94.25 461 LEU A C 1
ATOM 3287 O O . LEU A 1 461 ? -3.761 -8.649 -22.296 1.00 94.25 461 LEU A O 1
ATOM 3291 N N . GLY A 1 462 ? -2.323 -6.966 -22.697 1.00 93.12 462 GLY A N 1
ATOM 3292 C CA . GLY A 1 462 ? -3.289 -6.030 -23.274 1.00 93.12 462 GLY A CA 1
ATOM 3293 C C . GLY A 1 462 ? -3.953 -5.089 -22.269 1.00 93.12 462 GLY A C 1
ATOM 3294 O O . GLY A 1 462 ? -4.965 -4.471 -22.600 1.00 93.12 462 GLY A O 1
ATOM 3295 N N . LEU A 1 463 ? -3.429 -4.968 -21.044 1.00 96.50 463 LEU A N 1
ATOM 3296 C CA . LEU A 1 463 ? -3.956 -3.997 -20.086 1.00 96.50 463 LEU A CA 1
ATOM 3297 C C . LEU A 1 463 ? -3.501 -2.566 -20.423 1.00 96.50 463 LEU A C 1
ATOM 3299 O O . LEU A 1 463 ? -2.332 -2.357 -20.758 1.00 96.50 463 LEU A O 1
ATOM 3303 N N . PRO A 1 464 ? -4.381 -1.556 -20.265 1.00 96.75 464 PRO A N 1
ATOM 3304 C CA . PRO A 1 464 ? -3.974 -0.155 -20.290 1.00 96.75 464 PRO A CA 1
ATOM 3305 C C . PRO A 1 464 ? -2.877 0.122 -19.259 1.00 96.75 464 PRO A C 1
ATOM 3307 O O . PRO A 1 464 ? -2.878 -0.466 -18.181 1.00 96.75 464 PRO A O 1
ATOM 3310 N N . VAL A 1 465 ? -1.973 1.060 -19.548 1.00 97.62 465 VAL A N 1
ATOM 3311 C CA . VAL A 1 465 ? -0.756 1.274 -18.742 1.00 97.62 465 VAL A CA 1
ATOM 3312 C C . VAL A 1 465 ? -1.008 1.518 -17.245 1.00 97.62 465 VAL A C 1
ATOM 3314 O O . VAL A 1 465 ? -0.340 0.866 -16.439 1.00 97.62 465 VAL A O 1
ATOM 3317 N N . PRO A 1 466 ? -1.974 2.365 -16.831 1.00 97.56 466 PRO A N 1
ATOM 3318 C CA . PRO A 1 466 ? -2.304 2.513 -15.412 1.00 97.56 466 PRO A CA 1
ATOM 3319 C C . PRO A 1 466 ? -2.747 1.195 -14.767 1.00 97.56 466 PRO A C 1
ATOM 3321 O O . PRO A 1 466 ? -2.313 0.855 -13.668 1.00 97.56 466 PRO A O 1
ATOM 3324 N N . GLU A 1 467 ? -3.566 0.416 -15.473 1.00 97.88 467 GLU A N 1
ATOM 3325 C CA . GLU A 1 467 ? -4.082 -0.853 -14.966 1.00 97.88 467 GLU A CA 1
ATOM 3326 C C . GLU A 1 467 ? -2.998 -1.931 -14.923 1.00 97.88 467 GLU A C 1
ATOM 3328 O O . GLU A 1 467 ? -2.926 -2.705 -13.973 1.00 97.88 467 GLU A O 1
ATOM 3333 N N . ALA A 1 468 ? -2.092 -1.941 -15.900 1.00 98.25 468 ALA A N 1
ATOM 3334 C CA . ALA A 1 468 ? -0.946 -2.835 -15.908 1.00 98.25 468 ALA A CA 1
ATOM 3335 C C . ALA A 1 468 ? -0.025 -2.602 -14.703 1.00 98.25 468 ALA A C 1
ATOM 3337 O O . ALA A 1 468 ? 0.441 -3.568 -14.098 1.00 98.25 468 ALA A O 1
ATOM 3338 N N . ALA A 1 469 ? 0.193 -1.341 -14.310 1.00 98.62 469 ALA A N 1
ATOM 3339 C CA . ALA A 1 469 ? 0.929 -1.011 -13.091 1.00 98.62 469 ALA A CA 1
ATOM 3340 C C . ALA A 1 469 ? 0.202 -1.533 -11.840 1.00 98.62 469 ALA A C 1
ATOM 3342 O O . ALA A 1 469 ? 0.810 -2.214 -11.013 1.00 98.62 469 ALA A O 1
ATOM 3343 N N . ARG A 1 470 ? -1.110 -1.288 -11.731 1.00 98.56 470 ARG A N 1
ATOM 3344 C CA . ARG A 1 470 ? -1.939 -1.742 -10.602 1.00 98.56 470 ARG A CA 1
ATOM 3345 C C . ARG A 1 470 ? -1.961 -3.267 -10.460 1.00 98.56 470 ARG A C 1
ATOM 3347 O O . ARG A 1 470 ? -1.700 -3.777 -9.369 1.00 98.56 470 ARG A O 1
ATOM 3354 N N . VAL A 1 471 ? -2.224 -3.998 -11.545 1.00 98.50 471 VAL A N 1
ATOM 3355 C CA . VAL A 1 471 ? -2.229 -5.472 -11.555 1.00 98.50 471 VAL A CA 1
ATOM 3356 C C . VAL A 1 471 ? -0.821 -6.020 -11.328 1.00 98.50 471 VAL A C 1
ATOM 3358 O O . VAL A 1 471 ? -0.652 -6.965 -10.561 1.00 98.50 471 VAL A O 1
ATOM 3361 N N . GLY A 1 472 ? 0.199 -5.422 -11.950 1.00 98.56 472 GLY A N 1
ATOM 3362 C CA . GLY A 1 472 ? 1.581 -5.885 -11.846 1.00 98.56 472 GLY A CA 1
ATOM 3363 C C . GLY A 1 472 ? 2.112 -5.806 -10.417 1.00 98.56 472 GLY A C 1
ATOM 3364 O O . GLY A 1 472 ? 2.659 -6.786 -9.915 1.00 98.56 472 GLY A O 1
ATOM 3365 N N . VAL A 1 473 ? 1.866 -4.685 -9.729 1.00 98.69 473 VAL A N 1
ATOM 3366 C CA . VAL A 1 473 ? 2.181 -4.521 -8.300 1.00 98.69 473 VAL A CA 1
ATOM 3367 C C . VAL A 1 473 ? 1.396 -5.520 -7.446 1.00 98.69 473 VAL A C 1
ATOM 3369 O O . VAL A 1 473 ? 1.969 -6.151 -6.559 1.00 98.69 473 VAL A O 1
ATOM 3372 N N . PHE A 1 474 ? 0.104 -5.714 -7.729 1.00 98.56 474 PHE A N 1
ATOM 3373 C CA . PHE A 1 474 ? -0.729 -6.644 -6.967 1.00 98.56 474 PHE A CA 1
ATOM 3374 C C . PHE A 1 474 ? -0.219 -8.088 -7.064 1.00 98.56 474 PHE A C 1
ATOM 3376 O O . PHE A 1 474 ? -0.055 -8.752 -6.039 1.00 98.56 474 PHE A O 1
ATOM 3383 N N . VAL A 1 475 ? 0.038 -8.570 -8.286 1.00 98.50 475 VAL A N 1
ATOM 3384 C CA . VAL A 1 475 ? 0.522 -9.932 -8.571 1.00 98.50 475 VAL A CA 1
ATOM 3385 C C . VAL A 1 475 ? 1.921 -10.151 -8.001 1.00 98.50 475 VAL A C 1
ATOM 3387 O O . VAL A 1 475 ? 2.182 -11.218 -7.448 1.00 98.50 475 VAL A O 1
ATOM 3390 N N . HIS A 1 476 ? 2.798 -9.148 -8.087 1.00 98.62 476 HIS A N 1
ATOM 3391 C CA . HIS A 1 476 ? 4.122 -9.178 -7.465 1.00 98.62 476 HIS A CA 1
ATOM 3392 C C . HIS A 1 476 ? 4.027 -9.359 -5.946 1.00 98.62 476 HIS A C 1
ATOM 3394 O O . HIS A 1 476 ? 4.603 -10.304 -5.405 1.00 98.62 476 HIS A O 1
ATOM 3400 N N . GLY A 1 477 ? 3.221 -8.535 -5.270 1.00 97.81 477 GLY A N 1
ATOM 3401 C CA . GLY A 1 477 ? 2.993 -8.666 -3.832 1.00 97.81 477 GLY A CA 1
ATOM 3402 C C . GLY A 1 477 ? 2.356 -10.008 -3.460 1.00 97.81 477 GLY A C 1
ATOM 3403 O O . GLY A 1 477 ? 2.810 -10.670 -2.530 1.00 97.81 477 GLY A O 1
ATOM 3404 N N . LEU A 1 478 ? 1.374 -10.474 -4.241 1.00 97.25 478 LEU A N 1
ATOM 3405 C CA . LEU A 1 478 ? 0.725 -11.774 -4.037 1.00 97.25 478 LEU A CA 1
ATOM 3406 C C . LEU A 1 478 ? 1.715 -12.940 -4.166 1.00 97.25 478 LEU A C 1
ATOM 3408 O O . LEU A 1 478 ? 1.618 -13.909 -3.414 1.00 97.25 478 LEU A O 1
ATOM 3412 N N . ALA A 1 479 ? 2.655 -12.873 -5.112 1.00 98.00 479 ALA A N 1
ATOM 3413 C CA . ALA A 1 479 ? 3.717 -13.866 -5.232 1.00 98.00 479 ALA A CA 1
ATOM 3414 C C . ALA A 1 479 ? 4.630 -13.844 -3.996 1.00 98.00 479 ALA A C 1
ATOM 3416 O O . ALA A 1 479 ? 4.939 -14.904 -3.455 1.00 98.00 479 ALA A O 1
ATOM 3417 N N . GLY A 1 480 ? 4.977 -12.654 -3.495 1.00 97.19 480 GLY A N 1
ATOM 3418 C CA . GLY A 1 480 ? 5.728 -12.495 -2.249 1.00 97.19 480 GLY A CA 1
ATOM 3419 C C . GLY A 1 480 ? 5.018 -13.111 -1.045 1.00 97.19 480 GLY A C 1
ATOM 3420 O O . GLY A 1 480 ? 5.643 -13.827 -0.264 1.00 97.19 480 GLY A O 1
ATOM 3421 N N . ASP A 1 481 ? 3.712 -12.877 -0.905 1.00 96.06 481 ASP A N 1
ATOM 3422 C CA . ASP A 1 481 ? 2.899 -13.426 0.191 1.00 96.06 481 ASP A CA 1
ATOM 3423 C C . ASP A 1 481 ? 2.858 -14.951 0.170 1.00 96.06 481 ASP A C 1
ATOM 3425 O O . ASP A 1 481 ? 2.933 -15.593 1.216 1.00 96.06 481 ASP A O 1
ATOM 3429 N N . ARG A 1 482 ? 2.794 -15.543 -1.026 1.00 94.75 482 ARG A N 1
ATOM 3430 C CA . ARG A 1 482 ? 2.846 -17.000 -1.188 1.00 94.75 482 ARG A CA 1
ATOM 3431 C C . ARG A 1 482 ? 4.191 -17.571 -0.769 1.00 94.75 482 ARG A C 1
ATOM 3433 O O . ARG A 1 482 ? 4.217 -18.527 -0.002 1.00 94.75 482 ARG A O 1
ATOM 3440 N N . VAL A 1 483 ? 5.294 -16.971 -1.219 1.00 96.69 483 VAL A N 1
ATOM 3441 C CA . VAL A 1 483 ? 6.634 -17.427 -0.822 1.00 96.69 483 VAL A CA 1
ATOM 3442 C C . VAL A 1 483 ? 6.807 -17.323 0.690 1.00 96.69 483 VAL A C 1
ATOM 3444 O O . VAL A 1 483 ? 7.268 -18.276 1.310 1.00 96.69 483 VAL A O 1
ATOM 3447 N N . ALA A 1 484 ? 6.381 -16.215 1.301 1.00 96.06 484 ALA A N 1
ATOM 3448 C CA . ALA A 1 484 ? 6.467 -16.045 2.747 1.00 96.06 484 ALA A CA 1
ATOM 3449 C C . ALA A 1 484 ? 5.624 -17.076 3.516 1.00 96.06 484 ALA A C 1
ATOM 3451 O O . ALA A 1 484 ? 6.079 -17.587 4.536 1.00 96.06 484 ALA A O 1
ATOM 3452 N N . ALA A 1 485 ? 4.433 -17.423 3.019 1.00 94.31 485 ALA A N 1
ATOM 3453 C CA . ALA A 1 485 ? 3.595 -18.460 3.620 1.00 94.31 485 ALA A CA 1
ATOM 3454 C C . ALA A 1 485 ? 4.202 -19.872 3.498 1.00 94.31 485 ALA A C 1
ATOM 3456 O O . ALA A 1 485 ? 4.020 -20.692 4.395 1.00 94.31 485 ALA A O 1
ATOM 3457 N N . GLU A 1 486 ? 4.916 -20.162 2.407 1.00 93.56 486 GLU A N 1
ATOM 3458 C CA . GLU A 1 486 ? 5.505 -21.483 2.142 1.00 93.56 486 GLU A CA 1
ATOM 3459 C C . GLU A 1 486 ? 6.895 -21.671 2.772 1.00 93.56 486 GLU A C 1
ATOM 3461 O O . GLU A 1 486 ? 7.214 -22.759 3.249 1.00 93.56 486 GLU A O 1
ATOM 3466 N N . ARG A 1 487 ? 7.738 -20.632 2.743 1.00 91.88 487 ARG A N 1
ATOM 3467 C CA . ARG A 1 487 ? 9.176 -20.703 3.067 1.00 91.88 487 ARG A CA 1
ATOM 3468 C C . ARG A 1 487 ? 9.609 -19.750 4.188 1.00 91.88 487 ARG A C 1
ATOM 3470 O O . ARG A 1 487 ? 10.740 -19.852 4.655 1.00 91.88 487 ARG A O 1
ATOM 3477 N N . GLY A 1 488 ? 8.729 -18.855 4.636 1.00 93.62 488 GLY A N 1
ATOM 3478 C CA . GLY A 1 488 ? 9.057 -17.763 5.557 1.00 93.62 488 GLY A CA 1
ATOM 3479 C C . GLY A 1 488 ? 9.525 -16.493 4.834 1.00 93.62 488 GLY A C 1
ATOM 3480 O O . GLY A 1 488 ? 10.023 -16.544 3.712 1.00 93.62 488 GLY A O 1
ATOM 3481 N N . ALA A 1 489 ? 9.341 -15.333 5.474 1.00 94.00 489 ALA A N 1
ATOM 3482 C CA . ALA A 1 489 ? 9.670 -14.030 4.884 1.00 94.00 489 ALA A CA 1
ATOM 3483 C C . ALA A 1 489 ? 11.178 -13.714 4.918 1.00 94.00 489 ALA A C 1
ATOM 3485 O O . ALA A 1 489 ? 11.697 -13.121 3.977 1.00 94.00 489 ALA A O 1
ATOM 3486 N N . ASP A 1 490 ? 11.887 -14.137 5.969 1.00 93.81 490 ASP A N 1
ATOM 3487 C CA . ASP A 1 490 ? 13.278 -13.729 6.228 1.00 93.81 490 ASP A CA 1
ATOM 3488 C C . ASP A 1 490 ? 14.285 -14.269 5.199 1.00 93.81 490 ASP A C 1
ATOM 3490 O O . ASP A 1 490 ? 15.335 -13.669 4.980 1.00 93.81 490 ASP A O 1
ATOM 3494 N N . GLY A 1 491 ? 13.976 -15.408 4.570 1.00 91.81 491 GLY A N 1
ATOM 3495 C CA . GLY A 1 491 ? 14.835 -16.071 3.584 1.00 91.81 491 GLY A CA 1
ATOM 3496 C C . GLY A 1 491 ? 14.453 -15.817 2.125 1.00 91.81 491 GLY A C 1
ATOM 3497 O O . GLY A 1 491 ? 15.068 -16.410 1.242 1.00 91.81 491 GLY A O 1
ATOM 3498 N N . LEU A 1 492 ? 13.436 -14.988 1.863 1.00 94.81 492 LEU A N 1
ATOM 3499 C CA . LEU A 1 492 ? 12.938 -14.739 0.511 1.00 94.81 492 LEU A CA 1
ATOM 3500 C C . LEU A 1 492 ? 14.012 -14.047 -0.336 1.00 94.81 492 LEU A C 1
ATOM 3502 O O . LEU A 1 492 ? 14.556 -13.015 0.057 1.00 94.81 492 LEU A O 1
ATOM 3506 N N . ILE A 1 493 ? 14.274 -14.576 -1.533 1.00 95.75 493 ILE A N 1
ATOM 3507 C CA . ILE A 1 493 ? 15.092 -13.914 -2.559 1.00 95.75 493 ILE A CA 1
ATOM 3508 C C . ILE A 1 493 ? 14.322 -13.731 -3.875 1.00 95.75 493 ILE A C 1
ATOM 3510 O O . ILE A 1 493 ? 13.293 -14.358 -4.125 1.00 95.75 493 ILE A O 1
ATOM 3514 N N . ALA A 1 494 ? 14.840 -12.884 -4.772 1.00 96.12 494 ALA A N 1
ATOM 3515 C CA . ALA A 1 494 ? 14.191 -12.571 -6.052 1.00 96.12 494 ALA A CA 1
ATOM 3516 C C . ALA A 1 494 ? 13.904 -13.806 -6.932 1.00 96.12 494 ALA A C 1
ATOM 3518 O O . ALA A 1 494 ? 12.930 -13.817 -7.684 1.00 96.12 494 ALA A O 1
ATOM 3519 N N . ARG A 1 495 ? 14.721 -14.865 -6.826 1.00 96.25 495 ARG A N 1
ATOM 3520 C CA . ARG A 1 495 ? 14.493 -16.126 -7.548 1.00 96.25 495 ARG A CA 1
ATOM 3521 C C . ARG A 1 495 ? 13.250 -16.864 -7.051 1.00 96.25 495 ARG A C 1
ATOM 3523 O O . ARG A 1 495 ? 12.482 -17.330 -7.886 1.00 96.25 495 ARG A O 1
ATOM 3530 N N . ASP A 1 496 ? 13.020 -16.917 -5.740 1.00 96.62 496 ASP A N 1
ATOM 3531 C CA . ASP A 1 496 ? 11.811 -17.541 -5.186 1.00 96.62 496 ASP A CA 1
ATOM 3532 C C . ASP A 1 496 ? 10.560 -16.817 -5.685 1.00 96.62 496 ASP A C 1
ATOM 3534 O O . ASP A 1 496 ? 9.581 -17.437 -6.097 1.00 96.62 496 ASP A O 1
ATOM 3538 N N . LEU A 1 497 ? 10.624 -15.483 -5.712 1.00 96.94 497 LEU A N 1
ATOM 3539 C CA . LEU A 1 497 ? 9.545 -14.648 -6.220 1.00 96.94 497 LEU A CA 1
ATOM 3540 C C . LEU A 1 497 ? 9.261 -14.927 -7.703 1.00 96.94 497 LEU A C 1
ATOM 3542 O O . LEU A 1 497 ? 8.107 -15.106 -8.092 1.00 96.94 497 LEU A O 1
ATOM 3546 N N . LEU A 1 498 ? 10.313 -15.008 -8.523 1.00 96.94 498 LEU A N 1
ATOM 3547 C CA . LEU A 1 498 ? 10.225 -15.336 -9.946 1.00 96.94 498 LEU A CA 1
ATOM 3548 C C . LEU A 1 498 ? 9.584 -16.715 -10.185 1.00 96.94 498 LEU A C 1
ATOM 3550 O O . LEU A 1 498 ? 8.773 -16.874 -11.101 1.00 96.94 498 LEU A O 1
ATOM 3554 N N . GLU A 1 499 ? 9.931 -17.705 -9.361 1.00 97.00 499 GLU A N 1
ATOM 3555 C CA . GLU A 1 499 ? 9.363 -19.057 -9.402 1.00 97.00 499 GLU A CA 1
ATOM 3556 C C . GLU A 1 499 ? 7.892 -19.090 -8.961 1.00 97.00 499 GLU A C 1
ATOM 3558 O O . GLU A 1 499 ? 7.112 -19.883 -9.493 1.00 97.00 499 GLU A O 1
ATOM 3563 N N . ALA A 1 500 ? 7.489 -18.201 -8.049 1.00 97.81 500 ALA A N 1
ATOM 3564 C CA . ALA A 1 500 ? 6.120 -18.102 -7.548 1.00 97.81 500 ALA A CA 1
ATOM 3565 C C . ALA A 1 500 ? 5.157 -17.339 -8.481 1.00 97.81 500 ALA A C 1
ATOM 3567 O O . ALA A 1 500 ? 3.939 -17.543 -8.399 1.00 97.81 500 ALA A O 1
ATOM 3568 N N . LEU A 1 501 ? 5.660 -16.495 -9.394 1.00 98.38 501 LEU A N 1
ATOM 3569 C CA . LEU A 1 501 ? 4.832 -15.679 -10.298 1.00 98.38 501 LEU A CA 1
ATOM 3570 C C . LEU A 1 501 ? 3.768 -16.477 -11.080 1.00 98.38 501 LEU A C 1
ATOM 3572 O O . LEU A 1 501 ? 2.610 -16.052 -11.071 1.00 98.38 501 LEU A O 1
ATOM 3576 N N . PRO A 1 502 ? 4.062 -17.637 -11.707 1.00 98.12 502 PRO A N 1
ATOM 3577 C CA . PRO A 1 502 ? 3.044 -18.395 -12.435 1.00 98.12 502 PRO A CA 1
ATOM 3578 C C . PRO A 1 502 ? 1.876 -18.838 -11.542 1.00 98.12 502 PRO A C 1
ATOM 3580 O O . PRO A 1 502 ? 0.715 -18.796 -11.958 1.00 98.12 502 PRO A O 1
ATOM 3583 N N . ALA A 1 503 ? 2.163 -19.235 -10.297 1.00 97.69 503 ALA A N 1
ATOM 3584 C CA . ALA A 1 503 ? 1.139 -19.622 -9.332 1.00 97.69 503 ALA A CA 1
ATOM 3585 C C . ALA A 1 503 ? 0.314 -18.412 -8.868 1.00 97.69 503 ALA A C 1
ATOM 3587 O O . ALA A 1 503 ? -0.909 -18.521 -8.749 1.00 97.69 503 ALA A O 1
ATOM 3588 N N . ALA A 1 504 ? 0.957 -17.257 -8.665 1.00 97.81 504 ALA A N 1
ATOM 3589 C CA . ALA A 1 504 ? 0.277 -16.008 -8.336 1.00 97.81 504 ALA A CA 1
ATOM 3590 C C . ALA A 1 504 ? -0.649 -15.542 -9.470 1.00 97.81 504 ALA A C 1
ATOM 3592 O O . ALA A 1 504 ? -1.807 -15.230 -9.207 1.00 97.81 504 ALA A O 1
ATOM 3593 N N . VAL A 1 505 ? -0.200 -15.584 -10.730 1.00 97.88 505 VAL A N 1
ATOM 3594 C CA . VAL A 1 505 ? -1.032 -15.253 -11.903 1.00 97.88 505 VAL A CA 1
ATOM 3595 C C . VAL A 1 505 ? -2.206 -16.221 -12.044 1.00 97.88 505 VAL A C 1
ATOM 3597 O O . VAL A 1 505 ? -3.331 -15.789 -12.299 1.00 97.88 505 VAL A O 1
ATOM 3600 N N . ARG A 1 506 ? -1.981 -17.528 -11.852 1.00 96.88 506 ARG A N 1
ATOM 3601 C CA . ARG A 1 506 ? -3.060 -18.529 -11.877 1.00 96.88 506 ARG A CA 1
ATOM 3602 C C . ARG A 1 506 ? -4.123 -18.221 -10.825 1.00 96.88 506 ARG A C 1
ATOM 3604 O O . ARG A 1 506 ? -5.304 -18.196 -11.160 1.00 96.88 506 ARG A O 1
ATOM 3611 N N . ALA A 1 507 ? -3.708 -17.971 -9.585 1.00 95.75 507 ALA A N 1
ATOM 3612 C CA . ALA A 1 507 ? -4.628 -17.621 -8.510 1.00 95.75 507 ALA A CA 1
ATOM 3613 C C . ALA A 1 507 ? -5.344 -16.298 -8.792 1.00 95.75 507 ALA A C 1
ATOM 3615 O O . ALA A 1 507 ? -6.555 -16.224 -8.641 1.00 95.75 507 ALA A O 1
ATOM 3616 N N . TYR A 1 508 ? -4.633 -15.286 -9.296 1.00 96.19 508 TYR A N 1
ATOM 3617 C CA . TYR A 1 508 ? -5.240 -14.013 -9.676 1.00 96.19 508 TYR A CA 1
ATOM 3618 C C . TYR A 1 508 ? -6.346 -14.185 -10.725 1.00 96.19 508 TYR A C 1
ATOM 3620 O O . TYR A 1 508 ? -7.382 -13.541 -10.626 1.00 96.19 508 TYR A O 1
ATOM 3628 N N . ARG A 1 509 ? -6.172 -15.086 -11.702 1.00 94.94 509 ARG A N 1
ATOM 3629 C CA . ARG A 1 509 ? -7.210 -15.403 -12.700 1.00 94.94 509 ARG A CA 1
ATOM 3630 C C . ARG A 1 509 ? -8.388 -16.181 -12.115 1.00 94.94 509 ARG A C 1
ATOM 3632 O O . ARG A 1 509 ? -9.525 -15.888 -12.464 1.00 94.94 509 ARG A O 1
ATOM 3639 N N . ALA A 1 510 ? -8.120 -17.184 -11.280 1.00 95.12 510 ALA A N 1
ATOM 3640 C CA . ALA A 1 510 ? -9.145 -18.097 -10.769 1.00 95.12 510 ALA A CA 1
ATOM 3641 C C . ALA A 1 510 ? -9.953 -17.509 -9.601 1.00 95.12 510 ALA A C 1
ATOM 3643 O O . ALA A 1 510 ? -11.143 -17.775 -9.469 1.00 95.12 510 ALA A O 1
ATOM 3644 N N . GLU A 1 511 ? -9.306 -16.700 -8.765 1.00 93.06 511 GLU A N 1
ATOM 3645 C CA . GLU A 1 511 ? -9.813 -16.229 -7.474 1.00 93.06 511 GLU A CA 1
ATOM 3646 C C . GLU A 1 511 ? -9.870 -14.691 -7.421 1.00 93.06 511 GLU A C 1
ATOM 3648 O O . GLU A 1 511 ? -9.875 -14.111 -6.339 1.00 93.06 511 GLU A O 1
ATOM 3653 N N . HIS A 1 512 ? -9.913 -14.009 -8.577 1.00 92.94 512 HIS A N 1
ATOM 3654 C CA . HIS A 1 512 ? -9.832 -12.540 -8.690 1.00 92.94 512 HIS A CA 1
ATOM 3655 C C . HIS A 1 512 ? -10.717 -11.803 -7.679 1.00 92.94 512 HIS A C 1
ATOM 3657 O O . HIS A 1 512 ? -10.226 -10.980 -6.903 1.00 92.94 512 HIS A O 1
ATOM 3663 N N . ALA A 1 513 ? -12.012 -12.130 -7.659 1.00 87.94 513 ALA A N 1
ATOM 3664 C CA . ALA A 1 513 ? -12.972 -11.489 -6.772 1.00 87.94 513 ALA A CA 1
ATOM 3665 C C . ALA A 1 513 ? -12.608 -11.723 -5.301 1.00 87.94 513 ALA A C 1
ATOM 3667 O O . ALA A 1 513 ? -12.577 -10.772 -4.532 1.00 87.94 513 ALA A O 1
ATOM 3668 N N . ALA A 1 514 ? -12.252 -12.954 -4.920 1.00 87.81 514 ALA A N 1
ATOM 3669 C CA . ALA A 1 514 ? -11.861 -13.285 -3.552 1.00 87.81 514 ALA A CA 1
ATOM 3670 C C . ALA A 1 514 ? -10.570 -12.574 -3.126 1.00 87.81 514 ALA A C 1
ATOM 3672 O O . ALA A 1 514 ? -10.489 -12.121 -1.998 1.00 87.81 514 ALA A O 1
ATOM 3673 N N . LEU A 1 515 ? -9.588 -12.418 -4.018 1.00 88.12 515 LEU A N 1
ATOM 3674 C CA . LEU A 1 515 ? -8.310 -11.763 -3.714 1.00 88.12 515 LEU A CA 1
ATOM 3675 C C . LEU A 1 515 ? -8.416 -10.235 -3.626 1.00 88.12 515 LEU A C 1
ATOM 3677 O O . LEU A 1 515 ? -7.614 -9.611 -2.933 1.00 88.12 515 LEU A O 1
ATOM 3681 N N . THR A 1 516 ? -9.381 -9.630 -4.324 1.00 84.38 516 THR A N 1
ATOM 3682 C CA . THR A 1 516 ? -9.524 -8.168 -4.410 1.00 84.38 516 THR A CA 1
ATOM 3683 C C . THR A 1 516 ? -10.634 -7.628 -3.508 1.00 84.38 516 THR A C 1
ATOM 3685 O O . THR A 1 516 ? -10.369 -6.755 -2.688 1.00 84.38 516 THR A O 1
ATOM 3688 N N . THR A 1 517 ? -11.852 -8.169 -3.605 1.00 76.81 517 THR A N 1
ATOM 3689 C CA . THR A 1 517 ? -13.085 -7.561 -3.058 1.00 76.81 517 THR A CA 1
ATOM 3690 C C . THR A 1 517 ? -13.931 -8.488 -2.171 1.00 76.81 517 THR A C 1
ATOM 3692 O O . THR A 1 517 ? -14.796 -8.006 -1.445 1.00 76.81 517 THR A O 1
ATOM 3695 N N . GLY A 1 518 ? -13.721 -9.806 -2.222 1.00 56.78 518 GLY A N 1
ATOM 3696 C CA . GLY A 1 518 ? -14.494 -10.823 -1.498 1.00 56.78 518 GLY A CA 1
ATOM 3697 C C . GLY A 1 518 ? -13.886 -11.241 -0.154 1.00 56.78 518 GLY A C 1
ATOM 3698 O O . GLY A 1 518 ? -12.969 -10.600 0.353 1.00 56.78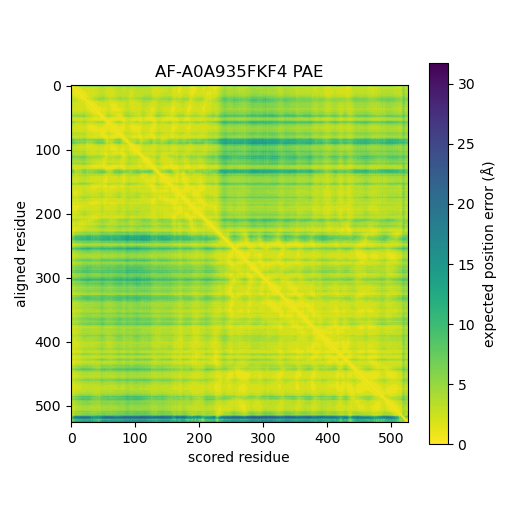 518 GLY A O 1
ATOM 3699 N N . GLY A 1 519 ? -14.388 -12.342 0.423 1.00 45.00 519 GLY A N 1
ATOM 3700 C CA . GLY A 1 519 ? -13.749 -12.990 1.578 1.00 45.00 519 GLY A CA 1
ATOM 3701 C C . GLY A 1 519 ? -12.366 -13.516 1.178 1.00 45.00 519 GLY A C 1
ATOM 3702 O O . GLY A 1 519 ? -12.270 -14.359 0.288 1.00 45.00 519 GLY A O 1
ATOM 3703 N N . GLY A 1 520 ? -11.310 -12.969 1.776 1.00 55.66 520 GLY A N 1
ATOM 3704 C CA . GLY A 1 520 ? -9.902 -13.087 1.374 1.00 55.66 520 GLY A CA 1
ATOM 3705 C C . GLY A 1 520 ? -9.325 -11.850 0.659 1.00 55.66 520 GLY A C 1
ATOM 3706 O O . GLY A 1 520 ? -8.158 -11.876 0.234 1.00 55.66 520 GLY A O 1
ATOM 3707 N N . GLY A 1 521 ? -10.138 -10.795 0.512 1.00 64.88 521 GLY A N 1
ATOM 3708 C CA . GLY A 1 521 ? -9.852 -9.590 -0.266 1.00 64.88 521 GLY A CA 1
ATOM 3709 C C . GLY A 1 521 ? -8.840 -8.659 0.391 1.00 64.88 521 GLY A C 1
ATOM 3710 O O . GLY A 1 521 ? -8.302 -8.956 1.459 1.00 64.88 521 GLY A O 1
ATOM 3711 N N . VAL A 1 522 ? -8.588 -7.499 -0.223 1.00 71.00 522 VAL A N 1
ATOM 3712 C CA . VAL A 1 522 ? -7.576 -6.542 0.268 1.00 71.00 522 VAL A CA 1
ATOM 3713 C C . VAL A 1 522 ? -7.841 -6.135 1.719 1.00 71.00 522 VAL A C 1
ATOM 3715 O O . VAL A 1 522 ? -6.909 -6.099 2.514 1.00 71.00 522 VAL A O 1
ATOM 3718 N N . LEU A 1 523 ? -9.105 -5.896 2.079 1.00 76.69 523 LEU A N 1
ATOM 3719 C CA . LEU A 1 523 ? -9.497 -5.524 3.440 1.00 76.69 523 LEU A CA 1
ATOM 3720 C C . LEU A 1 523 ? -9.312 -6.639 4.470 1.00 76.69 523 LEU A C 1
ATOM 3722 O O . LEU A 1 523 ? -9.027 -6.340 5.618 1.00 76.69 523 LEU A O 1
ATOM 3726 N N . GLU A 1 524 ? -9.466 -7.910 4.097 1.00 68.44 524 GLU A N 1
ATOM 3727 C CA . GLU A 1 524 ? -9.316 -9.016 5.054 1.00 68.44 524 GLU A CA 1
ATOM 3728 C C . GLU A 1 524 ? -7.844 -9.366 5.326 1.00 68.44 524 GLU A C 1
ATOM 3730 O O . GLU A 1 524 ? -7.532 -10.007 6.329 1.00 68.44 524 GLU A O 1
ATOM 3735 N N . ARG A 1 525 ? -6.940 -8.923 4.443 1.00 68.00 525 ARG A N 1
ATOM 3736 C CA . ARG A 1 525 ? -5.479 -9.033 4.598 1.00 68.00 525 ARG A CA 1
ATOM 3737 C C . ARG A 1 525 ? -4.881 -7.944 5.488 1.00 68.00 525 ARG A C 1
ATOM 3739 O O . ARG A 1 525 ? -3.712 -8.055 5.855 1.00 68.00 525 ARG A O 1
ATOM 3746 N N . LEU A 1 526 ? -5.647 -6.887 5.756 1.00 72.50 526 LEU A N 1
ATOM 3747 C CA . LEU A 1 526 ? -5.297 -5.798 6.663 1.00 72.50 526 LEU A CA 1
ATOM 3748 C C . LEU A 1 526 ? -5.717 -6.158 8.086 1.00 72.50 526 LEU A C 1
ATOM 3750 O O . LEU A 1 526 ? -4.914 -5.883 8.996 1.00 72.50 526 LEU A O 1
#

Mean predicted aligned error: 4.18 Å

Secondary structure (DSSP, 8-state):
-PPB-B-HHHHHHHHHHHHHHH---HHHHHHHHHHHHHHHHHHHT--TT-EEEEEEESSHHHHHHHHHHHHHHHTT-EEEEEEES-GGG--HHHHHHHHHHHHTT-EEEEE-SHHHHHHHHHH-SEEEEES--TT--S---HHHHHHHHHHHHTT-EEEEESS-TTB-TTT--B-S-----SEEEEESS-BHHHHSTTHHHHH-EEEEE--S--HHHHT-TT--EEE--PPPPPP--TT--GGGG-EEEEE---TT-SHHHHHHHHHHHHTT-SEEEEEEETTTHHHHHHH-TTSEEEEE-B-TTSSB-GGGHHHHHHHHTTSSEEEE-TT----HHHHHHHHHHHHH--S-EEE-HHHHHHHHT-GGGGGG--S-EEE--BHHHHHHHHT--HHHHHHSHHHHHHHHHHHHTSEEEEBSSSEEEE-TTS-EEEE----GGG-STTHHHHHHHHHHHHHHTT--HHHHHHHHHHHHHHHHHHHHHHH-STT--HHHHHHHHHHHHHHHHHSHHHHHTSTTSTTTT-